Protein AF-A0A2G9U5E2-F1 (afdb_monomer_lite)

Sequence (550 aa):
MLTVRRRSFANSHQHNVNVTHSFAKLATEVKANRNRLQSKQYERKLSQLREEDFDYANEGDDESHSDYGSVKSHLDDDTKENNPPTPKKGSTSPPITRSGSKKRGPEYNGPLPGLLPNHKGSVLLFLDRVYGIDSQDMLFHFLEQSFLPDLRAATMMDSPRALESDTALALNRYLCNAVLPLLTNHSHFFADAEHHAALLDATLHTVYRMNRLKSLTKNQRDAVSDFLVAITRELPPGMMIKLLRKVIVDIQQMSDMNVLVPLRLMTLHYERCNKYYGSGNQYGVATEVEKRLSMLLFYAIFDSLGSRPYDPDLFGKALPCLTAIGSAISPDYTLTSGGDDTTKLKEIVDDSGWVPKTVDVSRVDLPRDLQSMTEAFAEHFHDSWASRKIEKGWVHGDLYSRQNLTHPRLKPYSQLKEFEKSFYKDRCAECLKALLAWNYTFELTDRDAADRAASARTPSGTTIQNFAPKPVDLSSMTLEKDMVSAGEKMAEHSHLIWAKKVWNDLNTKGGFLPTTLVPWDLLTDFERRKDRFRATEILKFVQYHGYHVE

InterPro domains:
  IPR003032 Ryanodine receptor Ryr [PF02026] (354-443)
  IPR003032 Ryanodine receptor Ryr [PF02026] (467-550)
  IPR015925 Ryanodine/Inositol 1,4,5-trisphosphate receptor [PTHR46399] (114-549)

pLDDT: mean 76.16, std 24.48, range [22.52, 97.19]

Foldseek 3Di:
DPVVVVVVVVVVVVQLPPAVCPVVVLVVVLVVVVVDPDPDVVVVVVVVVVVVVVVVVVVVVVVVPDPPPDDDDDDDDDDDDDDDDDDDDDDDDDDDDDDDDPDDDDDPQADDSYDQLVRVLVSLVCCCVPVNDPALVSLLSCLFVPLLLLLLVLLVQQDPVNLPPPSSLSSLCSCQVGVLVSCLVVLLSLAPVVVQLLSLLLNLVSLLSVLPRPSDDPSSNVSSLSSNLSNLLRDQPVSCLVVLLVLLVCLLPDDDPSNQSSLQSLLSNLQSCLCQDDPRDPSGHDDPSRLLSLVSSLVSLVVSVVPDDDDCSSCVRSVSNNVSSCSSHDPPDDPPDDPPVVVVSCVVDPVPPDAQDAQDLVPFDDDPVVLVLLLVLLQLVLLVVLQVLVVVVAADDCDDDPVNNYDPSNWHPVPDDPVSSCVSSVLLVSLVSSLVSVVKDKDQADVVLLVCVVVVDDGCDDTSVSRRRDHDDLPPPDADPVLLVSLLVSLQNVLSVVLNVLVVCCVPPNDHDRSSSDHPSSDTCVRSVVSSVVSVSSSSSSVSNRIDID

Radius of gyration: 29.38 Å; chains: 1; bounding box: 64×102×62 Å

Organism: Teladorsagia circumcincta (NCBI:txid45464)

Structure (mmCIF, N/CA/C/O backbone):
data_AF-A0A2G9U5E2-F1
#
_entry.id   AF-A0A2G9U5E2-F1
#
loop_
_atom_site.group_PDB
_atom_site.id
_atom_site.type_symbol
_atom_site.label_atom_id
_atom_site.label_alt_id
_atom_site.label_comp_id
_atom_site.label_asym_id
_atom_site.label_entity_id
_atom_site.label_seq_id
_atom_site.pdbx_PDB_ins_code
_atom_site.Cartn_x
_atom_site.Cartn_y
_atom_site.Cartn_z
_atom_site.occupancy
_atom_site.B_iso_or_equiv
_atom_site.auth_seq_id
_atom_site.auth_comp_id
_atom_site.auth_asym_id
_atom_site.auth_atom_id
_atom_site.pdbx_PDB_model_num
ATOM 1 N N . MET A 1 1 ? -3.074 -53.081 6.571 1.00 41.22 1 MET A N 1
ATOM 2 C CA . MET A 1 1 ? -2.277 -52.136 5.747 1.00 41.22 1 MET A CA 1
ATOM 3 C C . MET A 1 1 ? -3.078 -51.389 4.661 1.00 41.22 1 MET A C 1
ATOM 5 O O . MET A 1 1 ? -2.468 -50.737 3.827 1.00 41.22 1 MET A O 1
ATOM 9 N N . LEU A 1 2 ? -4.421 -51.368 4.700 1.00 28.89 2 LEU A N 1
ATOM 10 C CA . LEU A 1 2 ? -5.256 -50.588 3.759 1.00 28.89 2 LEU A CA 1
ATOM 11 C C . LEU A 1 2 ? -6.044 -49.436 4.418 1.00 28.89 2 LEU A C 1
ATOM 13 O O . LEU A 1 2 ? -6.599 -48.591 3.726 1.00 28.89 2 LEU A O 1
ATOM 17 N N . THR A 1 3 ? -6.013 -49.319 5.747 1.00 30.00 3 THR A N 1
ATOM 18 C CA . THR A 1 3 ? -6.765 -48.293 6.501 1.00 30.00 3 THR A CA 1
ATOM 19 C C . THR A 1 3 ? -5.923 -47.071 6.896 1.00 30.00 3 THR A C 1
ATOM 21 O O . THR A 1 3 ? -6.468 -46.022 7.223 1.00 30.00 3 THR A O 1
ATOM 24 N N . VAL A 1 4 ? -4.591 -47.160 6.797 1.00 30.62 4 VAL A N 1
ATOM 25 C CA . VAL A 1 4 ? -3.657 -46.057 7.121 1.00 30.62 4 VAL A CA 1
ATOM 26 C C . VAL A 1 4 ? -3.478 -45.089 5.937 1.00 30.62 4 VAL A C 1
ATOM 28 O O . VAL A 1 4 ? -3.192 -43.913 6.135 1.00 30.62 4 VAL A O 1
ATOM 31 N N . ARG A 1 5 ? -3.760 -45.527 4.700 1.00 28.50 5 ARG A N 1
ATOM 32 C CA . ARG A 1 5 ? -3.669 -44.684 3.491 1.00 28.50 5 ARG A CA 1
ATOM 33 C C . ARG A 1 5 ? -4.882 -43.772 3.256 1.00 28.50 5 ARG A C 1
ATOM 35 O O . ARG A 1 5 ? -4.734 -42.763 2.580 1.00 28.50 5 ARG A O 1
ATOM 42 N N . ARG A 1 6 ? -6.052 -44.063 3.843 1.00 27.56 6 ARG A N 1
ATOM 43 C CA . ARG A 1 6 ? -7.251 -43.203 3.718 1.00 27.56 6 ARG A CA 1
ATOM 44 C C . ARG A 1 6 ? -7.266 -42.009 4.680 1.00 27.56 6 ARG A C 1
ATOM 46 O O . ARG A 1 6 ? -7.821 -40.977 4.328 1.00 27.56 6 ARG A O 1
ATOM 53 N N . ARG A 1 7 ? -6.603 -42.091 5.841 1.00 29.00 7 ARG A N 1
ATOM 54 C CA . ARG A 1 7 ? -6.486 -40.946 6.771 1.00 29.00 7 ARG A CA 1
ATOM 55 C C . ARG A 1 7 ? -5.448 -39.905 6.327 1.00 29.00 7 ARG A C 1
ATOM 57 O O . ARG A 1 7 ? -5.631 -38.726 6.593 1.00 29.00 7 ARG A O 1
ATOM 64 N N . SER A 1 8 ? -4.425 -40.313 5.570 1.00 30.38 8 SER A N 1
ATOM 65 C CA . SER A 1 8 ? -3.417 -39.391 5.018 1.00 30.38 8 SER A CA 1
ATOM 66 C C . SER A 1 8 ? -3.918 -38.554 3.831 1.00 30.38 8 SER A C 1
ATOM 68 O O . SER A 1 8 ? -3.328 -37.519 3.545 1.00 30.38 8 SER A O 1
ATOM 70 N N . PHE A 1 9 ? -4.986 -38.977 3.145 1.00 27.78 9 PHE A N 1
ATOM 71 C CA . PHE A 1 9 ? -5.581 -38.219 2.035 1.00 27.78 9 PHE A CA 1
ATOM 72 C C . PHE A 1 9 ? -6.642 -37.206 2.498 1.00 27.78 9 PHE A C 1
ATOM 74 O O . PHE A 1 9 ? -6.812 -36.176 1.854 1.00 27.78 9 PHE A O 1
ATOM 81 N N . ALA A 1 10 ? -7.301 -37.447 3.638 1.00 27.09 10 ALA A N 1
ATOM 82 C CA . ALA A 1 10 ? -8.325 -36.546 4.172 1.00 27.09 10 ALA A CA 1
ATOM 83 C C . ALA A 1 10 ? -7.734 -35.274 4.818 1.00 27.09 10 ALA A C 1
ATOM 85 O O . ALA A 1 10 ? -8.252 -34.186 4.590 1.00 27.09 10 ALA A O 1
ATOM 86 N N . ASN A 1 11 ? -6.593 -35.370 5.516 1.00 28.58 11 ASN A N 1
ATOM 87 C CA . ASN A 1 11 ? -5.944 -34.196 6.128 1.00 28.58 11 ASN A CA 1
ATOM 88 C C . ASN A 1 11 ? -5.216 -33.286 5.119 1.00 28.58 11 ASN A C 1
ATOM 90 O O . ASN A 1 11 ? -4.915 -32.142 5.436 1.00 28.58 11 ASN A O 1
ATOM 94 N N . SER A 1 12 ? -4.956 -33.755 3.893 1.00 29.58 12 SER A N 1
ATOM 95 C CA . SER A 1 12 ? -4.392 -32.924 2.816 1.00 29.58 12 SER A CA 1
ATOM 96 C C . SER A 1 12 ? -5.461 -32.102 2.082 1.00 29.58 12 SER A C 1
ATOM 98 O O . SER A 1 12 ? -5.129 -31.114 1.429 1.00 29.58 12 SER A O 1
ATOM 100 N N . HIS A 1 13 ? -6.740 -32.473 2.199 1.00 27.53 13 HIS A N 1
ATOM 101 C CA . HIS A 1 13 ? -7.839 -31.786 1.517 1.00 2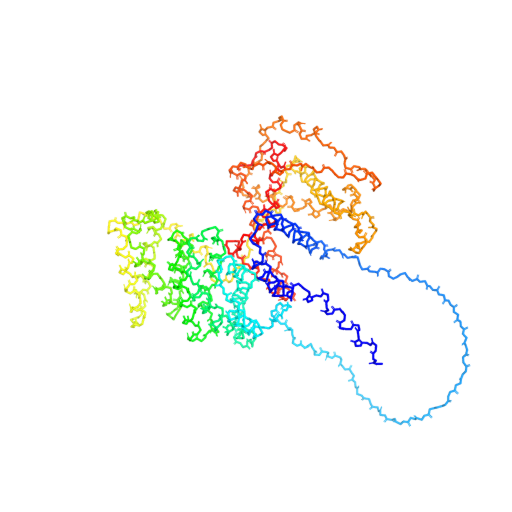7.53 13 HIS A CA 1
ATOM 102 C C . HIS A 1 13 ? -8.389 -30.575 2.273 1.00 27.53 13 HIS A C 1
ATOM 104 O O . HIS A 1 13 ? -9.068 -29.777 1.648 1.00 27.53 13 HIS A O 1
ATOM 110 N N . GLN A 1 14 ? -8.080 -30.385 3.560 1.00 29.06 14 GLN A N 1
ATOM 111 C CA . GLN A 1 14 ? -8.536 -29.204 4.312 1.00 29.06 14 GLN A CA 1
ATOM 112 C C . GLN A 1 14 ? -7.589 -27.997 4.214 1.00 29.06 14 GLN A C 1
ATOM 114 O O . GLN A 1 14 ? -8.017 -26.877 4.460 1.00 29.06 14 GLN A O 1
ATOM 119 N N . HIS A 1 15 ? -6.337 -28.188 3.786 1.00 30.34 15 HIS A N 1
ATOM 120 C CA . HIS A 1 15 ? -5.369 -27.094 3.590 1.00 30.34 15 HIS A CA 1
ATOM 121 C C . HIS A 1 15 ? -5.162 -26.684 2.124 1.00 30.34 15 HIS A C 1
ATOM 123 O O . HIS A 1 15 ? -4.565 -25.648 1.856 1.00 30.34 15 HIS A O 1
ATOM 129 N N . ASN A 1 16 ? -5.691 -27.456 1.170 1.00 31.22 16 ASN A N 1
ATOM 130 C CA . ASN A 1 16 ? -5.635 -27.132 -0.261 1.00 31.22 16 ASN A CA 1
ATOM 131 C C . ASN A 1 16 ? -6.843 -26.320 -0.760 1.00 31.22 16 ASN A C 1
ATOM 133 O O . ASN A 1 16 ? -6.859 -25.908 -1.915 1.00 31.22 16 ASN A O 1
ATOM 137 N N . VAL A 1 17 ? -7.851 -26.079 0.087 1.00 30.42 17 VAL A N 1
ATOM 138 C CA . VAL A 1 17 ? -9.135 -25.493 -0.337 1.00 30.42 17 VAL A CA 1
ATOM 139 C C . VAL A 1 17 ? -8.997 -24.027 -0.751 1.00 30.42 17 VAL A C 1
ATOM 141 O O . VAL A 1 17 ? -9.691 -23.603 -1.668 1.00 30.42 17 VAL A O 1
ATOM 144 N N . ASN A 1 18 ? -8.067 -23.264 -0.172 1.00 32.75 18 ASN A N 1
ATOM 145 C CA . ASN A 1 18 ? -8.055 -21.807 -0.352 1.00 32.75 18 ASN A CA 1
ATOM 146 C C . ASN A 1 18 ? -7.524 -21.334 -1.720 1.00 32.75 18 ASN A C 1
ATOM 148 O O . ASN A 1 18 ? -7.943 -20.282 -2.190 1.00 32.75 18 ASN A O 1
ATOM 152 N N . VAL A 1 19 ? -6.671 -22.105 -2.411 1.00 36.59 19 VAL A N 1
ATOM 153 C CA . VAL A 1 19 ? -6.037 -21.653 -3.673 1.00 36.59 19 VAL A CA 1
ATOM 154 C C . VAL A 1 19 ? -6.631 -22.326 -4.912 1.00 36.59 19 VAL A C 1
ATOM 156 O O . VAL A 1 19 ? -6.803 -21.671 -5.940 1.00 36.59 19 VAL A O 1
ATOM 159 N N . THR A 1 20 ? -7.071 -23.590 -4.823 1.00 33.91 20 THR A N 1
ATOM 160 C CA . THR A 1 20 ? -7.906 -24.193 -5.883 1.00 33.91 20 THR A CA 1
ATOM 161 C C . THR A 1 20 ? -9.261 -23.498 -6.011 1.00 33.91 20 THR A C 1
ATOM 163 O O . THR A 1 20 ? -9.867 -23.539 -7.081 1.00 33.91 20 THR A O 1
ATOM 166 N N . HIS A 1 21 ? -9.712 -22.806 -4.957 1.00 39.38 21 HIS A N 1
ATOM 167 C CA . HIS A 1 21 ? -10.886 -21.946 -5.019 1.00 39.38 21 HIS A CA 1
ATOM 168 C C . HIS A 1 21 ? -10.691 -20.722 -5.920 1.00 39.38 21 HIS A C 1
ATOM 170 O O . HIS A 1 21 ? -11.670 -20.326 -6.526 1.00 39.38 21 HIS A O 1
ATOM 176 N N . SER A 1 22 ? -9.493 -20.146 -6.086 1.00 45.28 22 SER A N 1
ATOM 177 C CA . SER A 1 22 ? -9.330 -18.900 -6.860 1.00 45.28 22 SER A CA 1
ATOM 178 C C . SER A 1 22 ? -9.670 -19.097 -8.343 1.00 45.28 22 SER A C 1
ATOM 180 O O . SER A 1 22 ? -10.636 -18.513 -8.819 1.00 45.28 22 SER A O 1
ATOM 182 N N . PHE A 1 23 ? -8.997 -20.012 -9.054 1.00 41.34 23 PHE A N 1
ATOM 183 C CA . PHE A 1 23 ? -9.248 -20.243 -10.488 1.00 41.34 23 PHE A CA 1
ATOM 184 C C . PHE A 1 23 ? -10.607 -20.900 -10.788 1.00 41.34 23 PHE A C 1
ATOM 186 O O . PHE A 1 23 ? -11.216 -20.616 -11.820 1.00 41.34 23 PHE A O 1
ATOM 193 N N . ALA A 1 24 ? -11.113 -21.760 -9.896 1.00 39.62 24 ALA A N 1
ATOM 194 C CA . ALA A 1 24 ? -12.435 -22.366 -10.056 1.00 39.62 24 ALA A CA 1
ATOM 195 C C . ALA A 1 24 ? -13.565 -21.357 -9.782 1.00 39.62 24 ALA A C 1
ATOM 197 O O . ALA A 1 24 ? -14.531 -21.306 -10.542 1.00 39.62 24 ALA A O 1
ATOM 198 N N . LYS A 1 25 ? -13.438 -20.508 -8.751 1.00 42.75 25 LYS A N 1
ATOM 199 C CA . LYS A 1 25 ? -14.377 -19.410 -8.458 1.00 42.75 25 LYS A CA 1
ATOM 200 C C . LYS A 1 25 ? -14.314 -18.351 -9.566 1.00 42.75 25 LYS A C 1
ATOM 202 O O . LYS A 1 25 ? -15.374 -17.971 -10.038 1.00 42.75 25 LYS A O 1
ATOM 207 N N . LEU A 1 26 ? -13.128 -18.051 -10.108 1.00 47.34 26 LEU A N 1
ATOM 208 C CA . LEU A 1 26 ? -12.900 -17.225 -11.307 1.00 47.34 26 LEU A CA 1
ATOM 209 C C . LEU A 1 26 ? -13.615 -17.756 -12.554 1.00 47.34 26 LEU A C 1
ATOM 211 O O . LEU A 1 26 ? -14.364 -17.023 -13.187 1.00 47.34 26 LEU A O 1
ATOM 215 N N . ALA A 1 27 ? -13.462 -19.039 -12.894 1.00 42.94 27 ALA A N 1
ATOM 216 C CA . ALA A 1 27 ? -14.181 -19.630 -14.028 1.00 42.94 27 ALA A CA 1
ATOM 217 C C . ALA A 1 27 ? -15.711 -19.587 -13.828 1.00 42.94 27 ALA A C 1
ATOM 219 O O . ALA A 1 27 ? -16.479 -19.469 -14.787 1.00 42.94 27 ALA A O 1
ATOM 220 N N . THR A 1 28 ? -16.162 -19.648 -12.572 1.00 44.56 28 THR A N 1
ATOM 221 C CA . THR A 1 28 ? -17.581 -19.550 -12.207 1.00 44.56 28 THR A CA 1
ATOM 222 C C . THR A 1 28 ? -18.083 -18.097 -12.218 1.00 44.56 28 THR A C 1
ATOM 224 O O . THR A 1 28 ? -19.218 -17.855 -12.622 1.00 44.56 28 THR A O 1
ATOM 227 N N . GLU A 1 29 ? -17.248 -17.126 -11.842 1.00 45.25 29 GLU A N 1
ATOM 228 C CA . GLU A 1 29 ? -17.532 -15.685 -11.839 1.00 45.25 29 GLU A CA 1
ATOM 229 C C . GLU A 1 29 ? -17.499 -15.083 -13.244 1.00 45.25 29 GLU A C 1
ATOM 231 O O . GLU A 1 29 ? -18.421 -14.354 -13.597 1.00 45.25 29 GLU A O 1
ATOM 236 N N . VAL A 1 30 ? -16.553 -15.479 -14.100 1.00 48.06 30 VAL A N 1
ATOM 237 C CA . VAL A 1 30 ? -16.530 -15.130 -15.534 1.00 48.06 30 VAL A CA 1
ATOM 238 C C . VAL A 1 30 ? -17.802 -15.638 -16.228 1.00 48.06 30 VAL A C 1
ATOM 240 O O . VAL A 1 30 ? -18.444 -14.919 -16.997 1.00 48.06 30 VAL A O 1
ATOM 243 N N . LYS A 1 31 ? -18.259 -16.851 -15.880 1.00 41.69 31 LYS A N 1
ATOM 244 C CA . LYS A 1 31 ? -19.542 -17.400 -16.349 1.00 41.69 31 LYS A CA 1
ATOM 245 C C . LYS A 1 31 ? -20.761 -16.669 -15.763 1.00 41.69 31 LYS A C 1
ATOM 247 O O . LYS A 1 31 ? -21.806 -16.612 -16.411 1.00 41.69 31 LYS A O 1
ATOM 252 N N . ALA A 1 32 ? -20.652 -16.114 -14.555 1.00 43.31 32 ALA A N 1
ATOM 253 C CA . ALA A 1 32 ? -21.719 -15.359 -13.900 1.00 43.31 32 ALA A CA 1
ATOM 254 C C . ALA A 1 32 ? -21.832 -13.909 -14.410 1.00 43.31 32 ALA A C 1
ATOM 256 O O . ALA A 1 32 ? -22.954 -13.416 -14.540 1.00 43.31 32 ALA A O 1
ATOM 257 N N . ASN A 1 33 ? -20.712 -13.257 -14.748 1.00 40.19 33 ASN A N 1
ATOM 258 C CA . ASN A 1 33 ? -20.667 -11.894 -15.290 1.00 40.19 33 ASN A CA 1
ATOM 259 C C . ASN A 1 33 ? -21.320 -11.802 -16.671 1.00 40.19 33 ASN A C 1
ATOM 261 O O . ASN A 1 33 ? -22.065 -10.863 -16.940 1.00 40.19 33 ASN A O 1
ATOM 265 N N . ARG A 1 34 ? -21.176 -12.840 -17.505 1.00 43.81 34 ARG A N 1
ATOM 266 C CA . ARG A 1 34 ? -21.853 -12.912 -18.810 1.00 43.81 34 ARG A CA 1
ATOM 267 C C . ARG A 1 34 ? -23.388 -12.972 -18.713 1.00 43.81 34 ARG A C 1
ATOM 269 O O . ARG A 1 34 ? -24.070 -12.676 -19.687 1.00 43.81 34 ARG A O 1
ATOM 276 N N . ASN A 1 35 ? -23.939 -13.322 -17.547 1.00 45.59 35 ASN A N 1
ATOM 277 C CA . ASN A 1 35 ? -25.382 -13.472 -17.323 1.00 45.59 35 ASN A CA 1
ATOM 278 C C . ASN A 1 35 ? -26.015 -12.340 -16.488 1.00 45.59 35 ASN A C 1
ATOM 280 O O . ASN A 1 35 ? -27.180 -12.459 -16.107 1.00 45.59 35 ASN A O 1
ATOM 284 N N . ARG A 1 36 ? -25.292 -11.259 -16.151 1.00 39.88 36 ARG A N 1
ATOM 285 C CA . ARG A 1 36 ? -25.773 -10.251 -15.184 1.00 39.88 36 ARG A CA 1
ATOM 286 C C . ARG A 1 36 ? -25.628 -8.808 -15.659 1.00 39.88 36 ARG A C 1
ATOM 288 O O . ARG A 1 36 ? -24.905 -8.008 -15.082 1.00 39.88 36 ARG A O 1
ATOM 295 N N . LEU A 1 37 ?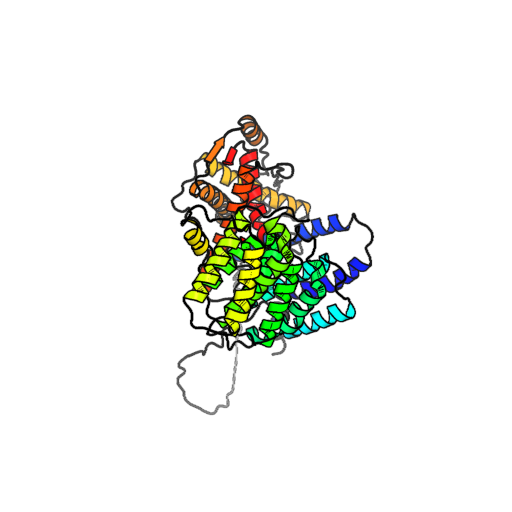 -26.464 -8.439 -16.621 1.00 40.09 37 LEU A N 1
ATOM 296 C CA . LEU A 1 37 ? -26.941 -7.063 -16.753 1.00 40.09 37 LEU A CA 1
ATOM 297 C C . LEU A 1 37 ? -28.080 -6.838 -15.741 1.00 40.09 37 LEU A C 1
ATOM 299 O O . LEU A 1 37 ? -29.238 -7.022 -16.096 1.00 40.09 37 LEU A O 1
ATOM 303 N N . GLN A 1 38 ? -27.767 -6.507 -14.476 1.00 40.75 38 GLN A N 1
ATOM 304 C CA . GLN A 1 38 ? -28.670 -5.781 -13.551 1.00 40.75 38 GLN A CA 1
ATOM 305 C C . GLN A 1 38 ? -27.938 -5.321 -12.263 1.00 40.75 38 GLN A C 1
ATOM 307 O O . GLN A 1 38 ? -27.622 -6.098 -11.360 1.00 40.75 38 GLN A O 1
ATOM 312 N N . SER A 1 39 ? -27.685 -4.011 -12.186 1.00 47.38 39 SER A N 1
ATOM 313 C CA . SER A 1 39 ? -26.731 -3.326 -11.292 1.00 47.38 39 SER A CA 1
ATOM 314 C C . SER A 1 39 ? -27.264 -2.933 -9.894 1.00 47.38 39 SER A C 1
ATOM 316 O O . SER A 1 39 ? -27.209 -1.777 -9.503 1.00 47.38 39 SER A O 1
ATOM 318 N N . LYS A 1 40 ? -27.809 -3.861 -9.095 1.00 39.12 40 LYS A N 1
ATOM 319 C CA . LYS A 1 40 ? -28.069 -3.597 -7.645 1.00 39.12 40 LYS A CA 1
ATOM 320 C C . LYS A 1 40 ? -27.807 -4.792 -6.729 1.00 39.12 40 LYS A C 1
ATOM 322 O O . LYS A 1 40 ? -27.532 -4.637 -5.543 1.00 39.12 40 LYS A O 1
ATOM 327 N N . GLN A 1 41 ? -27.852 -6.007 -7.273 1.00 37.44 41 GLN A N 1
ATOM 328 C CA . GLN A 1 41 ? -27.470 -7.218 -6.540 1.00 37.44 41 GLN A CA 1
ATOM 329 C C . GLN A 1 41 ? -25.952 -7.438 -6.500 1.00 37.44 41 GLN A C 1
ATOM 331 O O . GLN A 1 41 ? -25.479 -8.145 -5.616 1.00 37.44 41 GLN A O 1
ATOM 336 N N . TYR A 1 42 ? -25.195 -6.849 -7.432 1.00 38.12 42 TYR A N 1
ATOM 337 C CA . TYR A 1 42 ? -23.736 -6.977 -7.493 1.00 38.12 42 TYR A CA 1
ATOM 338 C C . TYR A 1 42 ? -23.054 -6.236 -6.337 1.00 38.12 42 TYR A C 1
ATOM 340 O O . TYR A 1 42 ? -22.286 -6.852 -5.608 1.00 38.12 42 TYR A O 1
ATOM 348 N N . GLU A 1 43 ? -23.438 -4.986 -6.065 1.00 37.09 43 GLU A N 1
ATOM 349 C CA . GLU A 1 43 ? -22.929 -4.224 -4.913 1.00 37.09 43 GLU A CA 1
ATOM 350 C C . GLU A 1 43 ? -23.258 -4.897 -3.576 1.00 37.09 43 GLU A C 1
ATOM 352 O O . GLU A 1 43 ? -22.387 -4.993 -2.713 1.00 37.09 43 GLU A O 1
ATOM 357 N N . ARG A 1 44 ? -24.476 -5.444 -3.420 1.00 34.69 44 ARG A N 1
ATOM 358 C CA . ARG A 1 44 ? -24.879 -6.226 -2.232 1.00 34.69 44 ARG A CA 1
ATOM 359 C C . ARG A 1 44 ? -24.092 -7.527 -2.070 1.00 34.69 44 ARG A C 1
ATOM 361 O O . ARG A 1 44 ? -23.783 -7.926 -0.954 1.00 34.69 44 ARG A O 1
ATOM 368 N N . LYS A 1 45 ? -23.763 -8.199 -3.174 1.00 34.19 45 LYS A N 1
ATOM 369 C CA . LYS A 1 45 ? -23.003 -9.453 -3.142 1.00 34.19 45 LYS A CA 1
ATOM 370 C C . LYS A 1 45 ? -21.507 -9.208 -2.927 1.00 34.19 45 LYS A C 1
ATOM 372 O O . LYS A 1 45 ? -20.879 -9.990 -2.225 1.00 34.19 45 LYS A O 1
ATOM 377 N N . LEU A 1 46 ? -20.957 -8.108 -3.448 1.00 31.52 46 LEU A N 1
ATOM 378 C CA . LEU A 1 46 ? -19.600 -7.660 -3.123 1.00 31.52 46 LEU A CA 1
ATOM 379 C C . LEU A 1 46 ? -19.476 -7.209 -1.671 1.00 31.52 46 LEU A C 1
ATOM 381 O O . LEU A 1 46 ? -18.455 -7.486 -1.062 1.00 31.52 46 LEU A O 1
ATOM 385 N N . SER A 1 47 ? -20.487 -6.547 -1.103 1.00 34.25 47 SER A N 1
ATOM 386 C CA . SER A 1 47 ? -20.483 -6.194 0.325 1.00 34.25 47 SER A CA 1
ATOM 387 C C . SER A 1 47 ? -20.576 -7.434 1.220 1.00 34.25 47 SER A C 1
ATOM 389 O O . SER A 1 47 ? -19.816 -7.531 2.174 1.00 34.25 47 SER A O 1
ATOM 391 N N . GLN A 1 48 ? -21.379 -8.437 0.852 1.00 32.06 48 GLN A N 1
ATOM 392 C CA . GLN A 1 48 ? -21.409 -9.728 1.557 1.00 32.06 48 GLN A CA 1
ATOM 393 C C . GLN A 1 48 ? -20.088 -10.511 1.440 1.00 32.06 48 GLN A C 1
ATOM 395 O O . GLN A 1 48 ? -19.597 -11.030 2.435 1.00 32.06 48 GLN A O 1
ATOM 400 N N . LEU A 1 49 ? -19.460 -10.550 0.260 1.00 29.42 49 LEU A N 1
ATOM 401 C CA . LEU A 1 49 ? -18.140 -11.177 0.080 1.00 29.42 49 LEU A CA 1
ATOM 402 C C . LEU A 1 49 ? -17.026 -10.402 0.812 1.00 29.42 49 LEU A C 1
ATOM 404 O O . LEU A 1 49 ? -16.127 -11.008 1.389 1.00 29.42 49 LEU A O 1
ATOM 408 N N . ARG A 1 50 ? -17.131 -9.067 0.868 1.00 38.94 50 ARG A N 1
ATOM 409 C CA . ARG A 1 50 ? -16.254 -8.168 1.641 1.00 38.94 50 ARG A CA 1
ATOM 410 C C . ARG A 1 50 ? -16.351 -8.412 3.151 1.00 38.94 50 ARG A C 1
ATOM 412 O O . ARG A 1 50 ? -15.385 -8.142 3.859 1.00 38.94 50 ARG A O 1
ATOM 419 N N . GLU A 1 51 ? -17.481 -8.927 3.631 1.00 36.22 51 GLU A N 1
ATOM 420 C CA . GLU A 1 51 ? -17.702 -9.324 5.027 1.00 36.22 51 GLU A CA 1
ATOM 421 C C . GLU A 1 51 ? -17.284 -10.778 5.320 1.00 36.22 51 GLU A C 1
ATOM 423 O O . GLU A 1 51 ? -16.874 -11.075 6.440 1.00 36.22 51 GLU A O 1
ATOM 428 N N . GLU A 1 52 ? -17.350 -11.686 4.341 1.00 31.38 52 GLU A N 1
ATOM 429 C CA . GLU A 1 52 ? -16.916 -13.088 4.490 1.00 31.38 52 GLU A CA 1
ATOM 430 C C . GLU A 1 52 ? -15.384 -13.238 4.546 1.00 31.38 52 GLU A C 1
ATOM 432 O O . GLU A 1 52 ? -14.877 -13.984 5.387 1.00 31.38 52 GLU A O 1
ATOM 437 N N . ASP A 1 53 ? -14.636 -12.492 3.723 1.00 31.08 53 ASP A N 1
ATOM 438 C CA . ASP A 1 53 ? -13.161 -12.481 3.769 1.00 31.08 53 ASP A CA 1
ATOM 439 C C . ASP A 1 53 ? -12.627 -11.823 5.061 1.00 31.08 53 ASP A C 1
ATOM 441 O O . ASP A 1 53 ? -11.542 -12.155 5.548 1.00 31.08 53 ASP A O 1
ATOM 445 N N . PHE A 1 54 ? -13.413 -10.919 5.658 1.00 41.94 54 PHE A N 1
ATOM 446 C CA . PHE A 1 54 ? -13.102 -10.244 6.922 1.00 41.94 54 PHE A CA 1
ATOM 447 C C . PHE A 1 54 ? -13.174 -11.192 8.131 1.00 41.94 54 PHE A C 1
ATOM 449 O O . PHE A 1 54 ? -12.305 -11.137 9.004 1.00 41.94 54 PHE A O 1
ATOM 456 N N . ASP A 1 55 ? -14.164 -12.092 8.166 1.00 35.78 55 ASP A N 1
ATOM 457 C CA . ASP A 1 55 ? -14.295 -13.098 9.229 1.00 35.78 55 ASP A CA 1
ATOM 458 C C . ASP A 1 55 ? -13.144 -14.121 9.180 1.00 35.78 55 ASP A C 1
ATOM 460 O O . ASP A 1 55 ? -12.563 -14.437 10.218 1.00 35.78 55 ASP A O 1
ATOM 464 N N . TYR A 1 56 ? -12.736 -14.562 7.984 1.00 33.25 56 TYR A N 1
ATOM 465 C CA . TYR A 1 56 ? -11.623 -15.508 7.802 1.00 33.25 56 TYR A CA 1
ATOM 466 C C . TYR A 1 56 ? -10.254 -14.922 8.205 1.00 33.25 56 TYR A C 1
ATOM 468 O O . TYR A 1 56 ? -9.408 -15.625 8.759 1.00 33.25 56 TYR A O 1
ATOM 476 N N . ALA A 1 57 ? -10.017 -13.630 7.948 1.00 34.50 57 ALA A N 1
ATOM 477 C CA . ALA A 1 57 ? -8.740 -12.969 8.239 1.00 34.50 57 ALA A CA 1
ATOM 478 C C . ALA A 1 57 ? -8.547 -12.584 9.720 1.00 34.50 57 ALA A C 1
ATOM 480 O O . ALA A 1 57 ? -7.411 -12.331 10.138 1.00 34.50 57 ALA A O 1
ATOM 481 N N . ASN A 1 58 ? -9.631 -12.507 10.501 1.00 38.81 58 ASN A N 1
ATOM 482 C CA . ASN A 1 58 ? -9.575 -12.425 11.965 1.00 38.81 58 ASN A CA 1
ATOM 483 C C . ASN A 1 58 ? -9.434 -13.827 12.584 1.00 38.81 58 ASN A C 1
ATOM 485 O O . ASN A 1 58 ? -8.643 -13.991 13.509 1.00 38.81 58 ASN A O 1
ATOM 489 N N . GLU A 1 59 ? -10.113 -14.839 12.027 1.00 40.75 59 GLU A N 1
ATOM 490 C CA . GLU A 1 59 ? -10.000 -16.237 12.473 1.00 40.75 59 GLU A CA 1
ATOM 491 C C . GLU A 1 59 ? -8.568 -16.789 12.310 1.00 40.75 59 GLU A C 1
ATOM 493 O O . GLU A 1 59 ? -8.079 -17.462 13.209 1.00 40.75 59 GLU A O 1
ATOM 498 N N . GLY A 1 60 ? -7.840 -16.437 11.241 1.00 34.31 60 GLY A N 1
ATOM 499 C CA . GLY A 1 60 ? -6.458 -16.904 11.027 1.00 34.31 60 GLY A CA 1
ATOM 500 C C . GLY A 1 60 ? -5.407 -16.372 12.020 1.00 34.31 60 GLY A C 1
ATOM 501 O O . GLY A 1 60 ? -4.430 -17.067 12.305 1.00 34.31 60 GLY A O 1
ATOM 502 N N . ASP A 1 61 ? -5.601 -15.170 12.579 1.00 37.03 61 ASP A N 1
ATOM 503 C CA . ASP A 1 61 ? -4.733 -14.640 13.646 1.00 37.03 61 ASP A CA 1
ATOM 504 C C . ASP A 1 61 ? -5.111 -15.251 15.012 1.00 37.03 61 ASP A C 1
ATOM 506 O O . ASP A 1 61 ? -4.218 -15.579 15.800 1.00 37.03 61 ASP A O 1
ATOM 510 N N . ASP A 1 62 ? -6.413 -15.457 15.263 1.00 36.31 62 ASP A N 1
ATOM 511 C CA . ASP A 1 62 ? -6.963 -16.059 16.490 1.00 36.31 62 ASP A CA 1
ATOM 512 C C . ASP A 1 62 ? -6.649 -17.571 16.604 1.00 36.31 62 ASP A C 1
ATOM 514 O O . ASP A 1 62 ? -6.325 -18.056 17.692 1.00 36.31 62 ASP A O 1
ATOM 518 N N . GLU A 1 63 ? -6.667 -18.329 15.498 1.00 32.75 63 GLU A N 1
ATOM 519 C CA . GLU A 1 63 ? -6.347 -19.769 15.480 1.00 32.75 63 GLU A CA 1
ATOM 520 C C . GLU A 1 63 ? -4.868 -20.047 15.792 1.00 32.75 63 GLU A C 1
ATOM 522 O O . GLU A 1 63 ? -4.554 -21.044 16.444 1.00 32.75 63 GLU A O 1
ATOM 527 N N . SER A 1 64 ? -3.956 -19.146 15.400 1.00 33.06 64 SER A N 1
ATOM 528 C CA . SER A 1 64 ? -2.504 -19.309 15.606 1.00 33.06 64 SER A CA 1
ATOM 529 C C . SER A 1 64 ? -2.067 -19.276 17.080 1.00 33.06 64 SER A C 1
ATOM 531 O O . SER A 1 64 ? -0.968 -19.726 17.412 1.00 33.06 64 SER A O 1
ATOM 533 N N . HIS A 1 65 ? -2.931 -18.767 17.964 1.00 33.12 65 HIS A N 1
ATOM 534 C CA . HIS A 1 65 ? -2.684 -18.623 19.399 1.00 33.12 65 HIS A CA 1
ATOM 535 C C . HIS A 1 65 ? -3.617 -19.473 20.278 1.00 33.12 65 HIS A C 1
ATOM 537 O O . HIS A 1 65 ? -3.437 -19.507 21.498 1.00 33.12 65 HIS A O 1
ATOM 543 N N . SER A 1 66 ? -4.584 -20.191 19.694 1.00 30.16 66 SER A N 1
ATOM 544 C CA . SER A 1 66 ? -5.493 -21.054 20.451 1.00 30.16 66 SER A CA 1
ATOM 545 C C . SER A 1 66 ? -4.913 -22.464 20.617 1.00 30.16 66 SER A C 1
ATOM 547 O O . SER A 1 66 ? -5.089 -23.352 19.787 1.00 30.16 66 SER A O 1
ATOM 549 N N . ASP A 1 67 ? -4.217 -22.688 21.729 1.00 26.70 67 ASP A N 1
ATOM 550 C CA . ASP A 1 67 ? -3.773 -24.018 22.158 1.00 26.70 67 ASP A CA 1
ATOM 551 C C . ASP A 1 67 ? -4.966 -24.787 22.767 1.00 26.70 67 ASP A C 1
ATOM 553 O O . ASP A 1 67 ? -5.028 -25.073 23.960 1.00 26.70 67 ASP A O 1
ATOM 557 N N . TYR A 1 68 ? -5.993 -25.065 21.957 1.00 30.58 68 TYR A N 1
ATOM 558 C CA . TYR A 1 68 ? -7.095 -25.961 22.327 1.00 30.58 68 TYR A CA 1
ATOM 559 C C . TYR A 1 68 ? -6.870 -27.340 21.699 1.00 30.58 68 TYR A C 1
ATOM 561 O O . TYR A 1 68 ? -7.634 -27.842 20.876 1.00 30.58 68 TYR A O 1
ATOM 569 N N . GLY A 1 69 ? -5.768 -27.965 22.118 1.00 27.05 69 GLY A N 1
ATOM 570 C CA . GLY A 1 69 ? -5.503 -29.380 21.909 1.00 27.05 69 GLY A CA 1
ATOM 571 C C . GLY A 1 69 ? -6.414 -30.249 22.781 1.00 27.05 69 GLY A C 1
ATOM 572 O O . GLY A 1 69 ? -6.531 -30.056 23.987 1.00 27.05 69 GLY A O 1
ATOM 573 N N . SER A 1 70 ? -7.054 -31.229 22.145 1.00 26.11 70 SER A N 1
ATOM 574 C CA . SER A 1 70 ? -7.879 -32.283 22.742 1.00 26.11 70 SER A CA 1
ATOM 575 C C . SER A 1 70 ? -7.225 -32.923 23.980 1.00 26.11 70 SER A C 1
ATOM 577 O O . SER A 1 70 ? -6.292 -33.719 23.865 1.00 26.11 70 SER A O 1
ATOM 579 N N . VAL A 1 71 ? -7.754 -32.625 25.171 1.00 22.78 71 VAL A N 1
ATOM 580 C CA . VAL A 1 71 ? -7.478 -33.407 26.382 1.00 22.78 71 VAL A CA 1
ATOM 581 C C . VAL A 1 71 ? -8.223 -34.734 26.241 1.00 22.78 71 VAL A C 1
ATOM 583 O O . VAL A 1 71 ? -9.438 -34.804 26.410 1.00 22.78 71 VAL A O 1
ATOM 586 N N . LYS A 1 72 ? -7.497 -35.802 25.897 1.00 25.31 72 LYS A N 1
ATOM 587 C CA . LYS A 1 72 ? -7.993 -37.170 26.071 1.00 25.31 72 LYS A CA 1
ATOM 588 C C . LYS A 1 72 ? -8.054 -37.464 27.566 1.00 25.31 72 LYS A C 1
ATOM 590 O O . LYS A 1 72 ? -7.018 -37.571 28.216 1.00 25.31 72 LYS A O 1
ATOM 595 N N . SER A 1 73 ? -9.265 -37.600 28.089 1.00 25.83 73 SER A N 1
ATOM 596 C CA . SER A 1 73 ? -9.525 -38.120 29.426 1.00 25.83 73 SER A CA 1
ATOM 597 C C . SER A 1 73 ? -9.027 -39.563 29.533 1.00 25.83 73 SER A C 1
ATOM 599 O O . SER A 1 73 ? -9.498 -40.448 28.816 1.00 25.83 73 SER A O 1
ATOM 601 N N . HIS A 1 74 ? -8.068 -39.768 30.431 1.00 23.58 74 HIS A N 1
ATOM 602 C CA . HIS A 1 74 ? -7.688 -41.060 30.986 1.00 23.58 74 HIS A CA 1
ATOM 603 C C . HIS A 1 74 ? -8.874 -41.583 31.808 1.00 23.58 74 HIS A C 1
ATOM 605 O O . HIS A 1 74 ? -9.311 -40.907 32.736 1.00 23.58 74 HIS A O 1
ATOM 611 N N . LEU A 1 75 ? -9.395 -42.754 31.459 1.00 25.33 75 LEU A N 1
ATOM 612 C CA . LEU A 1 75 ? -10.239 -43.561 32.335 1.00 25.33 75 LEU A CA 1
ATOM 613 C C . LEU A 1 75 ? -9.739 -44.996 32.209 1.00 25.33 75 LEU A C 1
ATOM 615 O O . LEU A 1 75 ? -9.775 -45.583 31.126 1.00 25.33 75 LEU A O 1
ATOM 619 N N . ASP A 1 76 ? -9.184 -45.472 33.316 1.00 24.36 76 ASP A N 1
ATOM 620 C CA . ASP A 1 76 ? -8.775 -46.846 33.547 1.00 24.36 76 ASP A CA 1
ATOM 621 C C . ASP A 1 76 ? -10.019 -47.736 33.651 1.00 24.36 76 ASP A C 1
ATOM 623 O O . ASP A 1 76 ? -10.998 -47.350 34.291 1.00 24.36 76 ASP A O 1
ATOM 627 N N . ASP A 1 77 ? -9.965 -48.929 33.062 1.00 25.05 77 ASP A N 1
ATOM 628 C CA . ASP A 1 77 ? -10.708 -50.068 33.594 1.00 25.05 77 ASP A CA 1
ATOM 629 C C . ASP A 1 77 ? -9.920 -51.360 33.350 1.00 25.05 77 ASP A C 1
ATOM 631 O O . ASP A 1 77 ? -9.469 -51.660 32.239 1.00 25.05 77 ASP A O 1
ATOM 635 N N . ASP A 1 78 ? -9.711 -52.073 34.448 1.00 23.67 78 ASP A N 1
ATOM 636 C CA . ASP A 1 78 ? -9.002 -53.334 34.575 1.00 23.67 78 ASP A CA 1
ATOM 637 C C . ASP A 1 78 ? -9.909 -54.485 34.125 1.00 23.67 78 ASP A C 1
ATOM 639 O O . ASP A 1 78 ? -11.043 -54.606 34.575 1.00 23.67 78 ASP A O 1
ATOM 643 N N . THR A 1 79 ? -9.393 -55.431 33.339 1.00 26.56 79 THR A N 1
ATOM 644 C CA . THR A 1 79 ? -9.824 -56.838 33.445 1.00 26.56 79 THR A CA 1
ATOM 645 C C . THR A 1 79 ? -8.778 -57.779 32.847 1.00 26.56 79 THR A C 1
ATOM 647 O O . THR A 1 79 ? -8.370 -57.675 31.692 1.00 26.56 79 THR A O 1
ATOM 650 N N . LYS A 1 80 ? -8.318 -58.705 33.693 1.00 25.48 80 LYS A N 1
ATOM 651 C CA . LYS A 1 80 ? -7.396 -59.812 33.406 1.00 25.48 80 LYS A CA 1
ATOM 652 C C . LYS A 1 80 ? -8.165 -61.016 32.849 1.00 25.48 80 LYS A C 1
ATOM 654 O O . LYS A 1 80 ? -9.204 -61.320 33.414 1.00 25.48 80 LYS A O 1
ATOM 659 N N . GLU A 1 81 ? -7.577 -61.780 31.913 1.00 25.25 81 GLU A N 1
ATOM 660 C CA . GLU A 1 81 ? -7.599 -63.264 31.946 1.00 25.25 81 GLU A CA 1
ATOM 661 C C . GLU A 1 81 ? -6.621 -63.969 30.956 1.00 25.25 81 GLU A C 1
ATOM 663 O O . GLU A 1 81 ? -6.730 -63.870 29.739 1.00 25.25 81 GLU A O 1
ATOM 668 N N . ASN A 1 82 ? -5.620 -64.642 31.547 1.00 23.39 82 ASN A N 1
ATOM 669 C CA . ASN A 1 82 ? -4.982 -65.962 31.312 1.00 23.39 82 ASN A CA 1
ATOM 670 C C . ASN A 1 82 ? -4.948 -66.712 29.932 1.00 23.39 82 ASN A C 1
ATOM 672 O O . ASN A 1 82 ? -5.932 -67.328 29.553 1.00 23.39 82 ASN A O 1
ATOM 676 N N . ASN A 1 83 ? -3.739 -66.790 29.314 1.00 23.25 83 ASN A N 1
ATOM 677 C CA . ASN A 1 83 ? -2.844 -67.955 28.945 1.00 23.25 83 ASN A CA 1
ATOM 678 C C . ASN A 1 83 ? -3.372 -69.307 28.331 1.00 23.25 83 ASN A C 1
ATOM 680 O O . ASN A 1 83 ? -4.519 -69.627 28.611 1.00 23.25 83 ASN A O 1
ATOM 684 N N . PRO A 1 84 ? -2.570 -70.231 27.674 1.00 31.59 84 PRO A N 1
ATOM 685 C CA . PRO A 1 84 ? -1.113 -70.308 27.325 1.00 31.59 84 PRO A CA 1
ATOM 686 C C . PRO A 1 84 ? -0.780 -70.973 25.900 1.00 31.59 84 PRO A C 1
ATOM 688 O O . PRO A 1 84 ? -1.496 -70.650 24.960 1.00 31.59 84 PRO A O 1
ATOM 691 N N . PRO A 1 85 ? 0.288 -71.796 25.609 1.00 31.81 85 PRO A N 1
ATOM 692 C CA . PRO A 1 85 ? 1.478 -71.371 24.821 1.00 31.81 85 PRO A CA 1
ATOM 693 C C . PRO A 1 85 ? 2.010 -72.274 23.637 1.00 31.81 85 PRO A C 1
ATOM 695 O O . PRO A 1 85 ? 1.763 -73.472 23.581 1.00 31.81 85 PRO A O 1
ATOM 698 N N . THR A 1 86 ? 2.942 -71.718 22.818 1.00 26.00 86 THR A N 1
ATOM 699 C CA . THR A 1 86 ? 4.079 -72.345 22.031 1.00 26.00 86 THR A CA 1
ATOM 700 C C . THR A 1 86 ? 3.839 -73.238 20.775 1.00 26.00 86 THR A C 1
ATOM 702 O O . THR A 1 86 ? 2.736 -73.747 20.636 1.00 26.00 86 THR A O 1
ATOM 705 N N . PRO A 1 87 ? 4.838 -73.491 19.859 1.00 29.11 87 PRO A N 1
ATOM 706 C CA . PRO A 1 87 ? 6.295 -73.226 19.917 1.00 29.11 87 PRO A CA 1
ATOM 707 C C . PRO A 1 87 ? 6.979 -72.572 18.680 1.00 29.11 87 PRO A C 1
ATOM 709 O O . PRO A 1 87 ? 6.418 -72.369 17.608 1.00 29.11 87 PRO A O 1
ATOM 712 N N . LYS A 1 88 ? 8.266 -72.265 18.894 1.00 25.88 88 LYS A N 1
ATOM 713 C CA . LYS A 1 88 ? 9.264 -71.616 18.026 1.00 25.88 88 LYS A CA 1
ATOM 714 C C . LYS A 1 88 ? 9.833 -72.543 16.933 1.00 25.88 88 LYS A C 1
ATOM 716 O O . LYS A 1 88 ? 10.062 -73.721 17.187 1.00 25.88 88 LYS A O 1
ATOM 721 N N . LYS A 1 89 ? 10.281 -71.955 15.817 1.00 26.33 89 LYS A N 1
ATOM 722 C CA . LYS A 1 89 ? 11.520 -72.342 15.107 1.00 26.33 89 LYS A CA 1
ATOM 723 C C . LYS A 1 89 ? 12.295 -71.071 14.757 1.00 26.33 89 LYS A C 1
ATOM 725 O O . LYS A 1 89 ? 11.709 -70.115 14.260 1.00 26.33 89 LYS A O 1
ATOM 730 N N . GLY A 1 90 ? 13.585 -71.050 15.081 1.00 22.78 90 GLY A N 1
ATOM 731 C CA . GLY A 1 90 ? 14.493 -69.936 14.813 1.00 22.78 90 GLY A CA 1
ATOM 732 C C . GLY A 1 90 ? 15.669 -70.350 13.937 1.00 22.78 90 GLY A C 1
ATOM 733 O O . GLY A 1 90 ? 15.914 -71.540 13.776 1.00 22.78 90 GLY A O 1
ATOM 734 N N . SER A 1 91 ? 16.396 -69.352 13.432 1.00 23.20 91 SER A N 1
ATOM 735 C CA . SER A 1 91 ? 17.833 -69.393 13.106 1.00 23.20 91 SER A CA 1
ATOM 736 C C . SER A 1 91 ? 18.268 -67.974 12.681 1.00 23.20 91 SER A C 1
ATOM 738 O O . SER A 1 91 ? 17.773 -67.455 11.687 1.00 23.20 91 SER A O 1
ATOM 740 N N . THR A 1 92 ? 18.920 -67.213 13.569 1.00 22.75 92 THR A N 1
ATOM 741 C CA . THR A 1 92 ? 20.376 -66.904 13.616 1.00 22.75 92 THR A CA 1
ATOM 742 C C . THR A 1 92 ? 20.837 -65.713 12.762 1.00 22.75 92 THR A C 1
ATOM 744 O O . THR A 1 92 ? 20.963 -65.832 11.549 1.00 22.75 92 THR A O 1
ATOM 747 N N . SER A 1 93 ? 21.192 -64.602 13.427 1.00 22.52 93 SER A N 1
ATOM 748 C CA . SER A 1 93 ? 22.219 -63.608 13.030 1.00 22.52 93 SER A CA 1
ATOM 749 C C . SER A 1 93 ? 22.553 -62.686 14.231 1.00 22.52 93 SER A C 1
ATOM 751 O O . SER A 1 93 ? 21.613 -62.130 14.802 1.00 22.52 93 SER A O 1
ATOM 753 N N . PRO A 1 94 ? 23.829 -62.496 14.637 1.00 24.69 94 PRO A N 1
ATOM 754 C CA . PRO A 1 94 ? 24.260 -61.459 15.590 1.00 24.69 94 PRO A CA 1
ATOM 755 C C . PRO A 1 94 ? 25.056 -60.331 14.857 1.00 24.69 94 PRO A C 1
ATOM 757 O O . PRO A 1 94 ? 25.158 -60.369 13.633 1.00 24.69 94 PRO A O 1
ATOM 760 N N . PRO A 1 95 ? 25.588 -59.289 15.529 1.00 25.66 95 PRO A N 1
ATOM 761 C CA . PRO A 1 95 ? 24.934 -57.998 15.754 1.00 25.66 95 PRO A CA 1
ATOM 762 C C . PRO A 1 95 ? 25.658 -56.818 15.056 1.00 25.66 95 PRO A C 1
ATOM 764 O O . PRO A 1 95 ? 26.883 -56.766 15.030 1.00 25.66 95 PRO A O 1
ATOM 767 N N . ILE A 1 96 ? 24.924 -55.809 14.566 1.00 24.09 96 ILE A N 1
ATOM 768 C CA . ILE A 1 96 ? 25.516 -54.519 14.154 1.00 24.09 96 ILE A CA 1
ATOM 769 C C . ILE A 1 96 ? 24.916 -53.395 14.999 1.00 24.09 96 ILE A C 1
ATOM 771 O O . ILE A 1 96 ? 23.700 -53.214 15.088 1.00 24.09 96 ILE A O 1
ATOM 775 N N . THR A 1 97 ? 25.817 -52.671 15.649 1.00 23.08 97 THR A N 1
ATOM 776 C CA . THR A 1 97 ? 25.602 -51.512 16.509 1.00 23.08 97 THR A CA 1
ATOM 777 C C . THR A 1 97 ? 24.837 -50.407 15.778 1.00 23.08 97 THR A C 1
ATOM 779 O O . THR A 1 97 ? 25.194 -49.970 14.687 1.00 23.08 97 THR A O 1
ATOM 782 N N . ARG A 1 98 ? 23.747 -49.939 16.392 1.00 22.55 98 ARG A N 1
ATOM 783 C CA . ARG A 1 98 ? 22.882 -48.885 15.856 1.00 22.55 98 ARG A CA 1
ATOM 784 C C . ARG A 1 98 ? 23.306 -47.544 16.462 1.00 22.55 98 ARG A C 1
ATOM 786 O O . ARG A 1 98 ? 22.819 -47.178 17.526 1.00 22.55 98 ARG A O 1
ATOM 793 N N . SER A 1 99 ? 24.201 -46.809 15.797 1.00 22.86 99 SER A N 1
ATOM 794 C CA . SER A 1 99 ? 24.330 -45.364 16.025 1.00 22.86 99 SER A CA 1
ATOM 795 C C . SER A 1 99 ? 23.262 -44.655 15.185 1.00 22.86 99 SER A C 1
ATOM 797 O O . SER A 1 99 ? 23.148 -44.835 13.973 1.00 22.86 99 SER A O 1
ATOM 799 N N . GLY A 1 100 ? 22.369 -43.935 15.859 1.00 24.73 100 GLY A N 1
ATOM 800 C CA . GLY A 1 100 ? 21.255 -43.241 15.229 1.00 24.73 100 GLY A CA 1
ATOM 801 C C . GLY A 1 100 ? 21.694 -41.910 14.632 1.00 24.73 100 GLY A C 1
ATOM 802 O O . GLY A 1 100 ? 21.839 -40.933 15.355 1.00 24.73 100 GLY A O 1
ATOM 803 N N . SER A 1 101 ? 21.815 -41.846 13.310 1.00 22.92 101 SER A N 1
ATOM 804 C CA . SER A 1 101 ? 21.861 -40.594 12.552 1.00 22.92 101 SER A CA 1
ATOM 805 C C . SER A 1 101 ? 20.750 -40.607 11.498 1.00 22.92 101 SER A C 1
ATOM 807 O O . SER A 1 101 ? 20.901 -41.088 10.376 1.00 22.92 101 SER A O 1
ATOM 809 N N . LYS A 1 102 ? 19.570 -40.093 11.876 1.00 25.59 102 LYS A N 1
ATOM 810 C CA . LYS A 1 102 ? 18.504 -39.774 10.915 1.00 25.59 102 LYS A CA 1
ATOM 811 C C . LYS A 1 102 ? 18.992 -38.620 10.036 1.00 25.59 102 LYS A C 1
ATOM 813 O O . LYS A 1 102 ? 18.988 -37.470 10.469 1.00 25.59 102 LYS A O 1
ATOM 818 N N . LYS A 1 103 ? 19.391 -38.935 8.801 1.00 23.11 103 LYS A N 1
ATOM 819 C CA . LYS A 1 103 ? 19.513 -37.966 7.705 1.00 23.11 103 LYS A CA 1
ATOM 820 C C . LYS A 1 103 ? 18.174 -37.232 7.558 1.00 23.11 103 LYS A C 1
ATOM 822 O O . LYS A 1 103 ? 17.162 -37.861 7.253 1.00 23.11 103 LYS A O 1
ATOM 827 N N . ARG A 1 104 ? 18.169 -35.923 7.821 1.00 24.23 104 ARG A N 1
ATOM 828 C CA . ARG A 1 104 ? 17.066 -35.022 7.461 1.00 24.23 104 ARG A CA 1
ATOM 829 C C . ARG A 1 104 ? 17.019 -34.933 5.929 1.00 24.23 104 ARG A C 1
ATOM 831 O O . ARG A 1 104 ? 18.062 -34.756 5.304 1.00 24.23 104 ARG A O 1
ATOM 838 N N . GLY A 1 105 ? 15.841 -35.147 5.344 1.00 24.48 105 GLY A N 1
ATOM 839 C CA . GLY A 1 105 ? 15.588 -34.901 3.919 1.00 24.48 105 GLY A CA 1
ATOM 840 C C . GLY A 1 105 ? 15.586 -33.398 3.602 1.00 24.48 105 GLY A C 1
ATOM 841 O O . GLY A 1 105 ? 15.590 -32.598 4.539 1.00 24.48 105 GLY A O 1
ATOM 842 N N . PRO A 1 106 ? 15.601 -33.011 2.314 1.00 26.80 106 PRO A N 1
ATOM 843 C CA . PRO A 1 106 ? 15.729 -31.616 1.911 1.00 26.80 106 PRO A CA 1
ATOM 844 C C . PRO A 1 106 ? 14.499 -30.817 2.353 1.00 26.80 106 PRO A C 1
ATOM 846 O O . PRO A 1 106 ? 13.362 -31.213 2.093 1.00 26.80 106 PRO A O 1
ATOM 849 N N . GLU A 1 107 ? 14.745 -29.705 3.043 1.00 29.52 107 GLU A N 1
ATOM 850 C CA . GLU A 1 107 ? 13.738 -28.707 3.403 1.00 29.52 107 GLU A CA 1
ATOM 851 C C . GLU A 1 107 ? 13.144 -28.110 2.120 1.00 29.52 107 GLU A C 1
ATOM 853 O O . GLU A 1 107 ? 13.848 -27.580 1.258 1.00 29.52 107 GLU A O 1
ATOM 858 N N . TYR A 1 108 ? 11.833 -28.272 1.960 1.00 30.77 108 TYR A N 1
ATOM 859 C CA . TYR A 1 108 ? 11.084 -27.847 0.786 1.00 30.77 108 TYR A CA 1
ATOM 860 C C . TYR A 1 108 ? 10.807 -26.338 0.880 1.00 30.77 108 TYR A C 1
ATOM 862 O O . TYR A 1 108 ? 9.792 -25.925 1.427 1.00 30.77 108 TYR A O 1
ATOM 870 N N . ASN A 1 109 ? 11.710 -25.515 0.343 1.00 33.16 109 ASN A N 1
ATOM 871 C CA . ASN A 1 109 ? 11.569 -24.050 0.267 1.00 33.16 109 ASN A CA 1
ATOM 872 C C . ASN A 1 109 ? 10.868 -23.586 -1.038 1.00 33.16 109 ASN A C 1
ATOM 874 O O . ASN A 1 109 ? 11.284 -22.611 -1.661 1.00 33.16 109 ASN A O 1
ATOM 878 N N . GLY A 1 110 ? 9.841 -24.316 -1.498 1.00 38.72 110 GLY A N 1
ATOM 879 C CA . GLY A 1 110 ? 9.044 -24.007 -2.705 1.00 38.72 110 GLY A CA 1
ATOM 880 C C . GLY A 1 110 ? 7.791 -23.153 -2.426 1.00 38.72 110 GLY A C 1
ATOM 881 O O . GLY A 1 110 ? 7.477 -22.917 -1.260 1.00 38.72 110 GLY A O 1
ATOM 882 N N . PRO A 1 111 ? 7.057 -22.673 -3.457 1.00 42.97 111 PRO A N 1
ATOM 883 C CA . PRO A 1 111 ? 5.985 -21.703 -3.297 1.00 42.97 111 PRO A CA 1
ATOM 884 C C . PRO A 1 111 ? 4.721 -22.357 -2.726 1.00 42.97 111 PRO A C 1
ATOM 886 O O . PRO A 1 111 ? 4.576 -23.578 -2.767 1.00 42.97 111 PRO A O 1
ATOM 889 N N . LEU A 1 112 ? 3.833 -21.495 -2.217 1.00 44.38 112 LEU A N 1
ATOM 890 C CA . LEU A 1 112 ? 2.508 -21.728 -1.620 1.00 44.38 112 LEU A CA 1
ATOM 891 C C . LEU A 1 112 ? 1.764 -23.002 -2.079 1.00 44.38 112 LEU A C 1
ATOM 893 O O . LEU A 1 112 ? 1.834 -23.361 -3.256 1.00 44.38 112 LEU A O 1
ATOM 897 N N . PRO A 1 113 ? 0.935 -23.618 -1.208 1.00 38.25 113 PRO A N 1
ATOM 898 C CA . PRO A 1 113 ? 0.003 -24.673 -1.613 1.00 38.25 113 PRO A CA 1
ATOM 899 C C . PRO A 1 113 ? -0.861 -24.189 -2.791 1.00 38.25 113 PRO A C 1
ATOM 901 O O . PRO A 1 113 ? -1.667 -23.275 -2.639 1.00 38.25 113 PRO A O 1
ATOM 904 N N . GLY A 1 114 ? -0.664 -24.746 -3.988 1.00 57.09 114 GLY A N 1
ATOM 905 C CA . GLY A 1 114 ? -1.309 -24.249 -5.203 1.00 57.09 114 GLY A CA 1
ATOM 906 C C . GLY A 1 114 ? -0.819 -24.921 -6.486 1.00 57.09 114 GLY A C 1
ATOM 907 O O . GLY A 1 114 ? 0.031 -25.813 -6.468 1.00 57.09 114 GLY A O 1
ATOM 908 N N . LEU A 1 115 ? -1.386 -24.509 -7.626 1.00 62.56 115 LEU A N 1
ATOM 909 C CA . LEU A 1 115 ? -0.958 -24.984 -8.944 1.00 62.56 115 LEU A CA 1
ATOM 910 C C . LEU A 1 115 ? 0.507 -24.606 -9.200 1.00 62.56 115 LEU A C 1
ATOM 912 O O . LEU A 1 115 ? 0.891 -23.448 -9.043 1.00 62.56 115 LEU A O 1
ATOM 916 N N . LEU A 1 116 ? 1.300 -25.578 -9.659 1.00 80.00 116 LEU A N 1
ATOM 917 C CA . LEU A 1 116 ? 2.668 -25.342 -10.122 1.00 80.00 116 LEU A CA 1
ATOM 918 C C . LEU A 1 116 ? 2.688 -24.273 -11.234 1.00 80.00 116 LEU A C 1
ATOM 920 O O . LEU A 1 116 ? 1.743 -24.227 -12.030 1.00 80.00 116 LEU A O 1
ATOM 924 N N . PRO A 1 117 ? 3.769 -23.479 -11.373 1.00 83.44 117 PRO A N 1
ATOM 925 C CA . PRO A 1 117 ? 3.863 -22.427 -12.393 1.00 83.44 117 PRO A CA 1
ATOM 926 C C . PRO A 1 117 ? 3.522 -22.900 -13.816 1.00 83.44 117 PRO A C 1
ATOM 928 O O . PRO A 1 117 ? 2.808 -22.222 -14.551 1.00 83.44 117 PRO A O 1
ATOM 931 N N . ASN A 1 118 ? 3.937 -24.116 -14.185 1.00 80.62 118 ASN A N 1
ATOM 932 C CA . ASN A 1 118 ? 3.626 -24.709 -15.492 1.00 80.62 118 ASN A CA 1
ATOM 933 C C . ASN A 1 118 ? 2.118 -24.952 -15.696 1.00 80.62 118 ASN A C 1
ATOM 935 O O . ASN A 1 118 ? 1.589 -24.757 -16.793 1.00 80.62 118 ASN A O 1
ATOM 939 N N . HIS A 1 119 ? 1.412 -25.364 -14.639 1.00 85.69 119 HIS A N 1
ATOM 940 C CA . HIS A 1 119 ? -0.038 -25.542 -14.681 1.00 85.69 119 HIS A CA 1
ATOM 941 C C . HIS A 1 119 ? -0.745 -24.190 -14.769 1.00 85.69 119 HIS A C 1
ATOM 943 O O . HIS A 1 119 ? -1.657 -24.049 -15.580 1.00 85.69 119 HIS A O 1
ATOM 949 N N . LYS A 1 120 ? -0.286 -23.185 -14.007 1.00 87.06 120 LYS A N 1
ATOM 950 C CA . LYS A 1 120 ? -0.806 -21.812 -14.097 1.00 87.06 120 LYS A CA 1
ATOM 951 C C . LYS A 1 120 ? -0.684 -21.261 -15.519 1.00 87.06 120 LYS A C 1
ATOM 953 O O . LYS A 1 120 ? -1.666 -20.763 -16.054 1.00 87.06 120 LYS A O 1
ATOM 958 N N . GLY A 1 121 ? 0.471 -21.436 -16.165 1.00 85.44 121 GLY A N 1
ATOM 959 C CA . GLY A 1 121 ? 0.675 -21.009 -17.553 1.00 85.44 121 GLY A CA 1
ATOM 960 C C . GLY A 1 121 ? -0.280 -21.679 -18.542 1.00 85.44 121 GLY A C 1
ATOM 961 O O . GLY A 1 121 ? -0.853 -21.012 -19.397 1.00 85.44 121 GLY A O 1
ATOM 962 N N . SER A 1 122 ? -0.511 -22.985 -18.390 1.00 85.00 122 SER A N 1
ATOM 963 C CA . SER A 1 122 ? -1.439 -23.730 -19.256 1.00 85.00 122 SER A CA 1
ATOM 964 C C . SER A 1 122 ? -2.892 -23.276 -19.075 1.00 85.00 122 SER A C 1
ATOM 966 O O . SER A 1 122 ? -3.616 -23.106 -20.053 1.00 85.00 122 SER A O 1
ATOM 968 N N . VAL A 1 123 ? -3.309 -23.049 -17.825 1.00 86.69 123 VAL A N 1
ATOM 969 C CA . VAL A 1 123 ? -4.645 -22.534 -17.488 1.00 86.69 123 VAL A CA 1
ATOM 970 C C . VAL A 1 123 ? -4.825 -21.120 -18.031 1.00 86.69 123 VAL A C 1
ATOM 972 O O . VAL A 1 123 ? -5.853 -20.839 -18.634 1.00 86.69 123 VAL A O 1
ATOM 975 N N . LEU A 1 124 ? -3.823 -20.253 -17.874 1.00 87.44 124 LEU A N 1
ATOM 976 C CA . LEU A 1 124 ? -3.874 -18.879 -18.362 1.00 87.44 124 LEU A CA 1
ATOM 977 C C . LEU A 1 124 ? -4.016 -18.823 -19.887 1.00 87.44 124 LEU A C 1
ATOM 979 O O . LEU A 1 124 ? -4.896 -18.133 -20.383 1.00 87.44 124 LEU A O 1
ATOM 983 N N . LEU A 1 125 ? -3.224 -19.612 -20.622 1.00 84.06 125 LEU A N 1
ATOM 984 C CA . LEU A 1 125 ? -3.339 -19.718 -22.082 1.00 84.06 125 LEU A CA 1
ATOM 985 C C . LEU A 1 125 ? -4.720 -20.213 -22.524 1.00 84.06 125 LEU A C 1
ATOM 987 O O . LEU A 1 125 ? -5.243 -19.767 -23.541 1.00 84.06 125 LEU A O 1
ATOM 991 N N . PHE A 1 126 ? -5.306 -21.155 -21.784 1.00 85.56 126 PHE A N 1
ATOM 992 C CA . PHE A 1 126 ? -6.662 -21.620 -22.055 1.00 85.56 126 PHE A CA 1
ATOM 993 C C . PHE A 1 126 ? -7.697 -20.523 -21.787 1.00 85.56 126 PHE A C 1
ATOM 995 O O . PHE A 1 126 ? -8.570 -20.306 -22.623 1.00 85.56 126 PHE A O 1
ATOM 1002 N N . LEU A 1 127 ? -7.597 -19.825 -20.652 1.00 84.75 127 LEU A N 1
ATOM 1003 C CA . LEU A 1 127 ? -8.511 -18.740 -20.299 1.00 84.75 127 LEU A CA 1
ATOM 1004 C C . LEU A 1 127 ? -8.464 -17.616 -21.333 1.00 84.75 127 LEU A C 1
ATOM 1006 O O . LEU A 1 127 ? -9.507 -17.223 -21.846 1.00 84.75 127 LEU A O 1
ATOM 1010 N N . ASP A 1 128 ? -7.261 -17.190 -21.702 1.00 84.56 128 ASP A N 1
ATOM 1011 C CA . ASP A 1 128 ? -7.028 -16.166 -22.716 1.00 84.56 128 ASP A CA 1
ATOM 1012 C C . ASP A 1 128 ? -7.597 -16.575 -24.085 1.00 84.56 128 ASP A C 1
ATOM 1014 O O . ASP A 1 128 ? -8.360 -15.840 -24.702 1.00 84.56 128 ASP A O 1
ATOM 1018 N N . ARG A 1 129 ? -7.334 -17.805 -24.543 1.00 86.62 129 ARG A N 1
ATOM 1019 C CA . ARG A 1 129 ? -7.810 -18.253 -25.864 1.00 86.62 129 ARG A CA 1
ATOM 1020 C C . ARG A 1 129 ? -9.305 -18.550 -25.941 1.00 86.62 129 ARG A C 1
ATOM 1022 O O . ARG A 1 129 ? -9.872 -18.450 -27.025 1.00 86.62 129 ARG A O 1
ATOM 1029 N N . VAL A 1 130 ? -9.920 -19.010 -24.851 1.00 86.19 130 VAL A N 1
ATOM 1030 C CA . VAL A 1 130 ? -11.317 -19.482 -24.858 1.00 86.19 130 VAL A CA 1
ATOM 1031 C C . VAL A 1 130 ? -12.286 -18.414 -24.380 1.00 86.19 130 VAL A C 1
ATOM 1033 O O . VAL A 1 130 ? -13.369 -18.279 -24.948 1.00 86.19 130 VAL A O 1
ATOM 1036 N N . TYR A 1 131 ? -11.919 -17.685 -23.330 1.00 81.38 131 TYR A N 1
ATOM 1037 C CA . TYR A 1 131 ? -12.768 -16.653 -22.742 1.00 81.38 131 TYR A CA 1
ATOM 1038 C C . TYR A 1 131 ? -12.318 -15.253 -23.150 1.00 81.38 131 TYR A C 1
ATOM 1040 O O . TYR A 1 131 ? -13.176 -14.395 -23.339 1.00 81.38 131 TYR A O 1
ATOM 1048 N N . GLY A 1 132 ? -11.013 -15.050 -23.351 1.00 84.88 132 GLY A N 1
ATOM 1049 C CA . GLY A 1 132 ? -10.433 -13.730 -23.566 1.00 84.88 132 GLY A CA 1
ATOM 1050 C C . GLY A 1 132 ? -10.457 -12.881 -22.298 1.00 84.88 132 GLY A C 1
ATOM 1051 O O . GLY A 1 132 ? -11.158 -13.183 -21.331 1.00 84.88 132 GLY A O 1
ATOM 1052 N N . ILE A 1 133 ? -9.676 -11.805 -22.312 1.00 87.00 133 ILE A N 1
ATOM 1053 C CA . ILE A 1 133 ? -9.781 -10.724 -21.332 1.00 87.00 133 ILE A CA 1
ATOM 1054 C C . ILE A 1 133 ? -10.495 -9.573 -22.028 1.00 87.00 133 ILE A C 1
ATOM 1056 O O . ILE A 1 133 ? -9.915 -8.889 -22.872 1.00 87.00 133 ILE A O 1
ATOM 1060 N N . ASP A 1 134 ? -11.774 -9.407 -21.710 1.00 86.00 134 ASP A N 1
ATOM 1061 C CA . ASP A 1 134 ? -12.671 -8.451 -22.362 1.00 86.00 134 ASP A CA 1
ATOM 1062 C C . ASP A 1 134 ? -12.954 -7.200 -21.518 1.00 86.00 134 ASP A C 1
ATOM 1064 O O . ASP A 1 134 ? -13.544 -6.246 -22.026 1.00 86.00 134 ASP A O 1
ATOM 1068 N N . SER A 1 135 ? -12.511 -7.165 -20.257 1.00 89.88 135 SER A N 1
ATOM 1069 C CA . SER A 1 135 ? -12.717 -6.024 -19.366 1.00 89.88 135 SER A CA 1
ATOM 1070 C C . SER A 1 135 ? -11.499 -5.677 -18.512 1.00 89.88 135 SER A C 1
ATOM 1072 O O . SER A 1 135 ? -10.705 -6.534 -18.112 1.00 89.88 135 SER A O 1
ATOM 1074 N N . GLN A 1 136 ? -11.411 -4.386 -18.184 1.00 92.62 136 GLN A N 1
ATOM 1075 C CA . GLN A 1 136 ? -10.420 -3.820 -17.274 1.00 92.62 136 GLN A CA 1
ATOM 1076 C C . GLN A 1 136 ? -10.516 -4.453 -15.871 1.00 92.62 136 GLN A C 1
ATOM 1078 O O . GLN A 1 136 ? -9.500 -4.874 -15.319 1.00 92.62 136 GLN A O 1
ATOM 1083 N N . ASP A 1 137 ? -11.733 -4.634 -15.344 1.00 90.38 137 ASP A N 1
ATOM 1084 C CA . ASP A 1 137 ? -11.980 -5.281 -14.046 1.00 90.38 137 ASP A CA 1
ATOM 1085 C C . ASP A 1 137 ? -11.419 -6.707 -13.983 1.00 90.38 137 ASP A C 1
ATOM 1087 O O . ASP A 1 137 ? -10.829 -7.114 -12.980 1.00 90.38 137 ASP A O 1
ATOM 1091 N N . MET A 1 138 ? -11.588 -7.484 -15.061 1.00 90.62 138 MET A N 1
ATOM 1092 C CA . MET A 1 138 ? -11.087 -8.855 -15.122 1.00 90.62 138 MET A CA 1
ATOM 1093 C C . MET A 1 138 ? -9.556 -8.878 -15.102 1.00 90.62 138 MET A C 1
ATOM 1095 O O . MET A 1 138 ? -8.964 -9.660 -14.354 1.00 90.62 138 MET A O 1
ATOM 1099 N N . LEU A 1 139 ? -8.914 -8.004 -15.888 1.00 93.06 139 LEU A N 1
ATOM 1100 C CA . LEU A 1 139 ? -7.458 -7.877 -15.905 1.00 93.06 139 LEU A CA 1
ATOM 1101 C C . LEU A 1 139 ? -6.922 -7.501 -14.519 1.00 93.06 139 LEU A C 1
ATOM 1103 O O . LEU A 1 139 ? -5.987 -8.143 -14.037 1.00 93.06 139 LEU A O 1
ATOM 1107 N N . PHE A 1 140 ? -7.516 -6.501 -13.862 1.00 94.38 140 PHE A N 1
ATOM 1108 C CA . PHE A 1 140 ? -7.064 -6.050 -12.547 1.00 94.38 140 PHE A CA 1
ATOM 1109 C C . PHE A 1 140 ? -7.305 -7.073 -11.448 1.00 94.38 140 PHE A C 1
ATOM 1111 O O . PHE A 1 140 ? -6.441 -7.248 -10.589 1.00 94.38 140 PHE A O 1
ATOM 1118 N N . HIS A 1 141 ? -8.400 -7.826 -11.516 1.00 90.06 141 HIS A N 1
ATOM 1119 C CA . HIS A 1 141 ? -8.616 -8.940 -10.605 1.00 90.06 141 HIS A CA 1
ATOM 1120 C C . HIS A 1 141 ? -7.533 -10.020 -10.763 1.00 90.06 141 HIS A C 1
ATOM 1122 O O . HIS A 1 141 ? -6.963 -10.470 -9.768 1.00 90.06 141 HIS A O 1
ATOM 1128 N N . PHE A 1 142 ? -7.185 -10.416 -11.995 1.00 90.56 142 PHE A N 1
ATOM 1129 C CA . PHE A 1 142 ? -6.079 -11.357 -12.218 1.00 90.56 142 PHE A CA 1
ATOM 1130 C C . PHE A 1 142 ? -4.730 -10.793 -11.764 1.00 90.56 142 PHE A C 1
ATOM 1132 O O . PHE A 1 142 ? -3.920 -11.522 -11.178 1.00 90.56 142 PHE A O 1
ATOM 1139 N N . LEU A 1 143 ? -4.496 -9.505 -12.021 1.00 94.00 143 LEU A N 1
ATOM 1140 C CA . LEU A 1 143 ? -3.276 -8.818 -11.630 1.00 94.00 143 LEU A CA 1
ATOM 1141 C C . LEU A 1 143 ? -3.099 -8.825 -10.109 1.00 94.00 143 LEU A C 1
ATOM 1143 O O . LEU A 1 143 ? -2.042 -9.230 -9.635 1.00 94.00 143 LEU A O 1
ATOM 1147 N N . GLU A 1 144 ? -4.133 -8.451 -9.357 1.00 90.62 144 GLU A N 1
ATOM 1148 C CA . GLU A 1 144 ? -4.099 -8.378 -7.894 1.00 90.62 144 GLU A CA 1
ATOM 1149 C C . GLU A 1 144 ? -4.051 -9.765 -7.238 1.00 90.62 144 GLU A C 1
ATOM 1151 O O . GLU A 1 144 ? -3.227 -10.003 -6.356 1.00 90.62 144 GLU A O 1
ATOM 1156 N N . GLN A 1 145 ? -4.893 -10.703 -7.685 1.00 85.31 145 GLN A N 1
ATOM 1157 C CA . GLN A 1 145 ? -5.101 -11.980 -6.989 1.00 85.31 145 GLN A CA 1
ATOM 1158 C C . GLN A 1 145 ? -4.136 -13.093 -7.423 1.00 85.31 145 GLN A C 1
ATOM 1160 O O . GLN A 1 145 ? -3.946 -14.061 -6.685 1.00 85.31 145 GLN A O 1
ATOM 1165 N N . SER A 1 146 ? -3.523 -12.993 -8.610 1.00 87.25 146 SER A N 1
ATOM 1166 C CA . SER A 1 146 ? -2.623 -14.034 -9.126 1.00 87.25 146 SER A CA 1
ATOM 1167 C C . SER A 1 146 ? -1.267 -13.500 -9.567 1.00 87.25 146 SER A C 1
ATOM 1169 O O . SER A 1 146 ? -0.244 -14.020 -9.120 1.00 87.25 146 SER A O 1
ATOM 1171 N N . PHE A 1 147 ? -1.221 -12.520 -10.470 1.00 93.38 147 PHE A N 1
ATOM 1172 C CA . PHE A 1 147 ? 0.036 -12.172 -11.138 1.00 93.38 147 PHE A CA 1
ATOM 1173 C C . PHE A 1 147 ? 0.998 -11.416 -10.226 1.00 93.38 147 PHE A C 1
ATOM 1175 O O . PHE A 1 147 ? 2.174 -11.762 -10.185 1.00 93.38 147 PHE A O 1
ATOM 1182 N N . LEU A 1 148 ? 0.526 -10.425 -9.468 1.00 92.81 148 LEU A N 1
ATOM 1183 C CA . LEU A 1 148 ? 1.371 -9.640 -8.570 1.00 92.81 148 LEU A CA 1
ATOM 1184 C C . LEU A 1 148 ? 2.004 -10.490 -7.450 1.00 92.81 148 LEU A C 1
ATOM 1186 O O . LEU A 1 148 ? 3.217 -10.371 -7.254 1.00 92.81 148 LEU A O 1
ATOM 1190 N N . PRO A 1 149 ? 1.277 -11.394 -6.760 1.00 89.31 149 PRO A N 1
ATOM 1191 C CA . PRO A 1 149 ? 1.895 -12.337 -5.827 1.00 89.31 149 PRO A CA 1
ATOM 1192 C C . PRO A 1 149 ? 2.989 -13.200 -6.473 1.00 89.31 149 PRO A C 1
ATOM 1194 O O . PRO A 1 149 ? 4.063 -13.362 -5.891 1.00 89.31 149 PRO A O 1
ATOM 1197 N N . ASP A 1 150 ? 2.751 -13.706 -7.689 1.00 90.25 150 ASP A N 1
ATOM 1198 C CA . ASP A 1 150 ? 3.727 -14.511 -8.435 1.00 90.25 150 ASP A CA 1
ATOM 1199 C C . ASP A 1 150 ? 4.960 -13.673 -8.841 1.00 90.25 150 ASP A C 1
ATOM 1201 O O . ASP A 1 150 ? 6.096 -14.125 -8.692 1.00 90.25 150 ASP A O 1
ATOM 1205 N N . LEU A 1 151 ? 4.764 -12.424 -9.280 1.00 91.56 151 LEU A N 1
ATOM 1206 C CA . LEU A 1 151 ? 5.839 -11.473 -9.586 1.00 91.56 151 LEU A CA 1
ATOM 1207 C C . LEU A 1 151 ? 6.697 -11.177 -8.348 1.00 91.56 151 LEU A C 1
ATOM 1209 O O . LEU A 1 151 ? 7.927 -11.226 -8.416 1.00 91.56 151 LEU A O 1
ATOM 1213 N N . ARG A 1 152 ? 6.072 -10.920 -7.192 1.00 88.69 152 ARG A N 1
ATOM 1214 C CA . ARG A 1 152 ? 6.797 -10.678 -5.935 1.00 88.69 152 ARG A CA 1
ATOM 1215 C C . ARG A 1 152 ? 7.587 -11.911 -5.509 1.00 88.69 152 ARG A C 1
ATOM 1217 O O . ARG A 1 152 ? 8.777 -11.783 -5.215 1.00 88.69 152 ARG A O 1
ATOM 1224 N N . ALA A 1 153 ? 6.979 -13.097 -5.566 1.00 85.25 153 ALA A N 1
ATOM 1225 C CA . ALA A 1 153 ? 7.656 -14.356 -5.262 1.00 85.25 153 ALA A CA 1
ATOM 1226 C C . ALA A 1 153 ? 8.900 -14.570 -6.143 1.00 85.25 153 ALA A C 1
ATOM 1228 O O . ALA A 1 153 ? 9.948 -14.967 -5.631 1.00 85.25 153 ALA A O 1
ATOM 1229 N N . ALA A 1 154 ? 8.830 -14.243 -7.439 1.00 86.56 154 ALA A N 1
ATOM 1230 C CA . ALA A 1 154 ? 9.987 -14.315 -8.332 1.00 86.56 154 ALA A CA 1
ATOM 1231 C C . ALA A 1 154 ? 11.129 -13.397 -7.874 1.00 86.56 154 ALA A C 1
ATOM 1233 O O . ALA A 1 154 ? 12.273 -13.840 -7.782 1.00 86.56 154 ALA A O 1
ATOM 1234 N N . THR A 1 155 ? 10.825 -12.148 -7.504 1.00 84.19 155 THR A N 1
ATOM 1235 C CA . THR A 1 155 ? 11.854 -11.201 -7.031 1.00 84.19 155 THR A CA 1
ATOM 1236 C C . THR A 1 155 ? 12.473 -11.574 -5.686 1.00 84.19 155 THR A C 1
ATOM 1238 O O . THR A 1 155 ? 13.606 -11.195 -5.402 1.00 84.19 155 THR A O 1
ATOM 1241 N N . MET A 1 156 ? 11.744 -12.314 -4.854 1.00 78.31 156 MET A N 1
ATOM 1242 C CA . MET A 1 156 ? 12.218 -12.763 -3.549 1.00 78.31 156 MET A CA 1
ATOM 1243 C C . MET A 1 156 ? 13.122 -13.996 -3.626 1.00 78.31 156 MET A C 1
ATOM 1245 O O . MET A 1 156 ? 13.983 -14.183 -2.769 1.00 78.31 156 MET A O 1
ATOM 1249 N N . MET A 1 157 ? 12.934 -14.840 -4.642 1.00 74.62 157 MET A N 1
ATOM 1250 C CA . MET A 1 157 ? 13.723 -16.057 -4.835 1.00 74.62 157 MET A CA 1
ATOM 1251 C C . MET A 1 157 ? 15.077 -15.810 -5.518 1.00 74.62 157 MET A C 1
ATOM 1253 O O . MET A 1 157 ? 15.851 -16.750 -5.649 1.00 74.62 157 MET A O 1
ATOM 1257 N N . ASP A 1 158 ? 15.410 -14.584 -5.931 1.00 69.19 158 ASP A N 1
ATOM 1258 C CA . ASP A 1 158 ? 16.693 -14.269 -6.581 1.00 69.19 158 ASP A CA 1
ATOM 1259 C C . ASP A 1 158 ? 17.815 -14.104 -5.538 1.00 69.19 158 ASP A C 1
ATOM 1261 O O . ASP A 1 158 ? 18.265 -13.013 -5.199 1.00 69.19 158 ASP A O 1
ATOM 1265 N N . SER A 1 159 ? 18.246 -15.234 -4.979 1.00 64.94 159 SER A N 1
ATOM 1266 C CA . SER A 1 159 ? 19.432 -15.352 -4.125 1.00 64.94 159 SER A CA 1
ATOM 1267 C C . SER A 1 159 ? 20.564 -16.029 -4.907 1.00 64.94 159 SER A C 1
ATOM 1269 O O . SER A 1 159 ? 20.281 -16.915 -5.713 1.00 64.94 159 SER A O 1
ATOM 1271 N N . PRO A 1 160 ? 21.853 -15.721 -4.651 1.00 55.59 160 PRO A N 1
ATOM 1272 C CA . PRO A 1 160 ? 22.985 -16.431 -5.258 1.00 55.59 160 PRO A CA 1
ATOM 1273 C C . PRO A 1 160 ? 22.915 -17.960 -5.114 1.00 55.59 160 PRO A C 1
ATOM 1275 O O . PRO A 1 160 ? 23.393 -18.680 -5.980 1.00 55.59 160 PRO A O 1
ATOM 1278 N N . ARG A 1 161 ? 22.280 -18.457 -4.040 1.00 51.84 161 ARG A N 1
ATOM 1279 C CA . ARG A 1 161 ? 22.034 -19.892 -3.794 1.00 51.84 161 ARG A CA 1
ATOM 1280 C C . ARG A 1 161 ? 20.800 -20.450 -4.509 1.00 51.84 161 ARG A C 1
ATOM 1282 O O . ARG A 1 161 ? 20.612 -21.657 -4.548 1.00 51.84 161 ARG A O 1
ATOM 1289 N N . ALA A 1 162 ? 19.942 -19.579 -5.024 1.00 54.44 162 ALA A N 1
ATOM 1290 C CA . ALA A 1 162 ? 18.660 -19.906 -5.632 1.00 54.44 162 ALA A CA 1
ATOM 1291 C C . ALA A 1 162 ? 18.658 -19.766 -7.164 1.00 54.44 162 ALA A C 1
ATOM 1293 O O . ALA A 1 162 ? 17.668 -20.134 -7.792 1.00 54.44 162 ALA A O 1
ATOM 1294 N N . LEU A 1 163 ? 19.769 -19.335 -7.781 1.00 53.53 163 LEU A N 1
ATOM 1295 C CA . LEU A 1 163 ? 19.962 -19.416 -9.238 1.00 53.53 163 LEU A CA 1
ATOM 1296 C C . LEU A 1 163 ? 19.835 -20.855 -9.780 1.00 53.53 163 LEU A C 1
ATOM 1298 O O . LEU A 1 163 ? 19.545 -21.035 -10.958 1.00 53.53 163 LEU A O 1
ATOM 1302 N N . GLU A 1 164 ? 19.989 -21.863 -8.918 1.00 57.25 164 GLU A N 1
ATOM 1303 C CA . GLU A 1 164 ? 19.810 -23.289 -9.229 1.00 57.25 164 GLU A CA 1
ATOM 1304 C C . GLU A 1 164 ? 18.419 -23.831 -8.835 1.00 57.25 164 GLU A C 1
ATOM 1306 O O . GLU A 1 164 ? 18.159 -25.027 -8.942 1.00 57.25 164 GLU A O 1
ATOM 1311 N N . SER A 1 165 ? 17.502 -22.980 -8.359 1.00 72.50 165 SER A N 1
ATOM 1312 C CA . SER A 1 165 ? 16.160 -23.414 -7.964 1.00 72.50 165 SER A CA 1
ATOM 1313 C C . SER A 1 165 ? 15.283 -23.646 -9.196 1.00 72.50 165 SER A C 1
ATOM 1315 O O . SER A 1 165 ? 14.820 -22.694 -9.832 1.00 72.50 165 SER A O 1
ATOM 1317 N N . ASP A 1 166 ? 14.987 -24.915 -9.497 1.00 78.25 166 ASP A N 1
ATOM 1318 C CA . ASP A 1 166 ? 14.054 -25.326 -10.563 1.00 78.25 166 ASP A CA 1
ATOM 1319 C C . ASP A 1 166 ? 12.713 -24.584 -10.484 1.00 78.25 166 ASP A C 1
ATOM 1321 O O . ASP A 1 166 ? 12.121 -24.207 -11.498 1.00 78.25 166 ASP A O 1
ATOM 1325 N N . THR A 1 167 ? 12.254 -24.321 -9.262 1.00 79.81 167 THR A N 1
ATOM 1326 C CA . THR A 1 167 ? 11.039 -23.559 -8.978 1.00 79.81 167 THR A CA 1
ATOM 1327 C C . THR A 1 167 ? 11.155 -22.105 -9.431 1.00 79.81 167 THR A C 1
ATOM 1329 O O . THR A 1 167 ? 10.239 -21.598 -10.081 1.00 79.81 167 THR A O 1
ATOM 1332 N N . ALA A 1 168 ? 12.259 -21.426 -9.105 1.00 80.81 168 ALA A N 1
ATOM 1333 C CA . ALA A 1 168 ? 12.470 -20.028 -9.480 1.00 80.81 168 ALA A CA 1
ATOM 1334 C C . ALA A 1 168 ? 12.552 -19.883 -11.008 1.00 80.81 168 ALA A C 1
ATOM 1336 O O . ALA A 1 168 ? 11.919 -19.005 -11.593 1.00 80.81 168 ALA A O 1
ATOM 1337 N N . LEU A 1 169 ? 13.241 -20.816 -11.674 1.00 85.62 169 LEU A N 1
ATOM 1338 C CA . LEU A 1 169 ? 13.310 -20.866 -13.135 1.00 85.62 169 LEU A CA 1
ATOM 1339 C C . LEU A 1 169 ? 11.943 -21.150 -13.773 1.00 85.62 169 LEU A C 1
ATOM 1341 O O . LEU A 1 169 ? 11.587 -20.512 -14.766 1.00 85.62 169 LEU A O 1
ATOM 1345 N N . ALA A 1 170 ? 11.157 -22.077 -13.218 1.00 87.38 170 ALA A N 1
ATOM 1346 C CA . ALA A 1 170 ? 9.804 -22.361 -13.694 1.00 87.38 170 ALA A CA 1
ATOM 1347 C C . ALA A 1 170 ? 8.878 -21.143 -13.549 1.00 87.38 170 ALA A C 1
ATOM 1349 O O . ALA A 1 170 ? 8.103 -20.851 -14.462 1.00 87.38 170 ALA A O 1
ATOM 1350 N N . LEU A 1 171 ? 8.994 -20.403 -12.443 1.00 88.62 171 LEU A N 1
ATOM 1351 C CA . LEU A 1 171 ? 8.227 -19.183 -12.217 1.00 88.62 171 LEU A CA 1
ATOM 1352 C C . LEU A 1 171 ? 8.616 -18.079 -13.211 1.00 88.62 171 LEU A C 1
ATOM 1354 O O . LEU A 1 171 ? 7.739 -17.514 -13.857 1.00 88.62 171 LEU A O 1
ATOM 1358 N N . ASN A 1 172 ? 9.915 -17.849 -13.425 1.00 90.69 172 ASN A N 1
ATOM 1359 C CA . ASN A 1 172 ? 10.405 -16.892 -14.421 1.00 90.69 172 ASN A CA 1
ATOM 1360 C C . ASN A 1 172 ? 9.944 -17.246 -15.847 1.00 90.69 172 ASN A C 1
ATOM 1362 O O . ASN A 1 172 ? 9.616 -16.359 -16.632 1.00 90.69 172 ASN A O 1
ATOM 1366 N N . ARG A 1 173 ? 9.885 -18.537 -16.207 1.00 90.56 173 ARG A N 1
ATOM 1367 C CA . ARG A 1 173 ? 9.338 -18.980 -17.505 1.00 90.56 173 ARG A CA 1
ATOM 1368 C C . ARG A 1 173 ? 7.849 -18.677 -17.623 1.00 90.56 173 ARG A C 1
ATOM 1370 O O . ARG A 1 173 ? 7.431 -18.142 -18.642 1.00 90.56 173 ARG A O 1
ATOM 1377 N N . TYR A 1 174 ? 7.060 -18.999 -16.600 1.00 93.00 174 TYR A N 1
ATOM 1378 C CA . TYR A 1 174 ? 5.629 -18.693 -16.572 1.00 93.00 174 TYR A CA 1
ATOM 1379 C C . TYR A 1 174 ? 5.367 -17.185 -16.709 1.00 93.00 174 TYR A C 1
ATOM 1381 O O . TYR A 1 174 ? 4.592 -16.768 -17.570 1.00 93.00 174 TYR A O 1
ATOM 1389 N N . LEU A 1 175 ? 6.059 -16.369 -15.913 1.00 94.19 175 LEU A N 1
ATOM 1390 C CA . LEU A 1 175 ? 5.871 -14.922 -15.900 1.00 94.19 175 LEU A CA 1
ATOM 1391 C C . LEU A 1 175 ? 6.275 -14.282 -17.232 1.00 94.19 175 LEU A C 1
ATOM 1393 O O . LEU A 1 175 ? 5.488 -13.544 -17.815 1.00 94.19 175 LEU A O 1
ATOM 1397 N N . CYS A 1 176 ? 7.462 -14.596 -17.755 1.00 94.38 176 CYS A N 1
ATOM 1398 C CA . CYS A 1 176 ? 7.967 -13.960 -18.974 1.00 94.38 176 CYS A CA 1
ATOM 1399 C C . CYS A 1 176 ? 7.351 -14.497 -20.270 1.00 94.38 176 CYS A C 1
ATOM 1401 O O . CYS A 1 176 ? 7.320 -13.762 -21.250 1.00 94.38 176 CYS A O 1
ATOM 1403 N N . ASN A 1 177 ? 6.873 -15.746 -20.305 1.00 92.31 177 ASN A N 1
ATOM 1404 C CA . ASN A 1 177 ? 6.344 -16.335 -21.541 1.00 92.31 177 ASN A CA 1
ATOM 1405 C C . ASN A 1 177 ? 4.816 -16.265 -21.644 1.00 92.31 177 ASN A C 1
ATOM 1407 O O . ASN A 1 177 ? 4.293 -16.389 -22.747 1.00 92.31 177 ASN A O 1
ATOM 1411 N N . ALA A 1 178 ? 4.102 -16.121 -20.523 1.00 92.06 178 ALA A N 1
ATOM 1412 C CA . ALA A 1 178 ? 2.640 -16.089 -20.513 1.00 92.06 178 ALA A CA 1
ATOM 1413 C C . ALA A 1 178 ? 2.096 -14.790 -19.913 1.00 92.06 178 ALA A C 1
ATOM 1415 O O . ALA A 1 178 ? 1.359 -14.081 -20.588 1.00 92.06 178 ALA A O 1
ATOM 1416 N N . VAL A 1 179 ? 2.483 -14.448 -18.679 1.00 95.19 179 VAL A N 1
ATOM 1417 C CA . VAL A 1 179 ? 1.882 -13.312 -17.956 1.00 95.19 179 VAL A CA 1
ATOM 1418 C C . VAL A 1 179 ? 2.266 -11.968 -18.572 1.00 95.19 179 VAL A C 1
ATOM 1420 O O . VAL A 1 179 ? 1.387 -11.220 -18.980 1.00 95.19 179 VAL A O 1
ATOM 1423 N N . LEU A 1 180 ? 3.560 -11.651 -18.673 1.00 96.31 180 LEU A N 1
ATOM 1424 C CA . LEU A 1 180 ? 4.021 -10.353 -19.179 1.00 96.31 180 LEU A CA 1
ATOM 1425 C C . LEU A 1 180 ? 3.600 -10.096 -20.635 1.00 96.31 180 LEU A C 1
ATOM 1427 O O . LEU A 1 180 ? 3.123 -8.993 -20.902 1.00 96.31 180 LEU A O 1
ATOM 1431 N N . PRO A 1 181 ? 3.677 -11.068 -21.569 1.00 94.88 181 PRO A N 1
ATOM 1432 C CA . PRO A 1 181 ? 3.154 -10.877 -22.920 1.00 94.88 181 PRO A CA 1
ATOM 1433 C C . PRO A 1 181 ? 1.645 -10.618 -22.946 1.00 94.88 181 PRO A C 1
ATOM 1435 O O . PRO A 1 181 ? 1.195 -9.736 -23.670 1.00 94.88 181 PRO A O 1
ATOM 1438 N N . LEU A 1 182 ? 0.864 -11.327 -22.124 1.00 93.94 182 LEU A N 1
ATOM 1439 C CA . LEU A 1 182 ? -0.575 -11.093 -22.001 1.00 93.94 182 LEU A CA 1
ATOM 1440 C C . LEU A 1 182 ? -0.858 -9.680 -21.474 1.00 93.94 182 LEU A C 1
ATOM 1442 O O . LEU A 1 182 ? -1.617 -8.942 -22.093 1.00 93.94 182 LEU A O 1
ATOM 1446 N N . LEU A 1 183 ? -0.192 -9.256 -20.396 1.00 95.81 183 LEU A N 1
ATOM 1447 C CA . LEU A 1 183 ? -0.348 -7.898 -19.865 1.00 95.81 183 LEU A CA 1
ATOM 1448 C C . LEU A 1 183 ? 0.088 -6.823 -20.878 1.00 95.81 183 LEU A C 1
ATOM 1450 O O . LEU A 1 183 ? -0.516 -5.758 -20.942 1.00 95.81 183 LEU A O 1
ATOM 1454 N N . THR A 1 184 ? 1.113 -7.108 -21.686 1.00 96.38 184 THR A N 1
ATOM 1455 C CA . THR A 1 184 ? 1.598 -6.215 -22.752 1.00 96.38 184 THR A CA 1
ATOM 1456 C C . THR A 1 184 ? 0.571 -6.081 -23.874 1.00 96.38 184 THR A C 1
ATOM 1458 O O . THR A 1 184 ? 0.271 -4.971 -24.302 1.00 96.38 184 THR A O 1
ATOM 1461 N N . ASN A 1 185 ? -0.025 -7.189 -24.322 1.00 93.88 185 ASN A N 1
ATOM 1462 C CA . ASN A 1 185 ? -1.063 -7.181 -25.360 1.00 93.88 185 ASN A CA 1
ATOM 1463 C C . ASN A 1 185 ? -2.332 -6.445 -24.906 1.00 93.88 185 ASN A C 1
ATOM 1465 O O . ASN A 1 185 ? -3.025 -5.820 -25.710 1.00 93.88 185 ASN A O 1
ATOM 1469 N N . HIS A 1 186 ? -2.616 -6.495 -23.608 1.00 94.31 186 HIS A N 1
ATOM 1470 C CA . HIS A 1 186 ? -3.759 -5.851 -22.976 1.00 94.31 186 HIS A CA 1
ATOM 1471 C C . HIS A 1 186 ? -3.403 -4.515 -22.304 1.00 94.31 186 HIS A C 1
ATOM 1473 O O . HIS A 1 186 ? -4.142 -4.054 -21.436 1.00 94.31 186 HIS A O 1
ATOM 1479 N N . SER A 1 187 ? -2.303 -3.863 -22.712 1.00 95.31 187 SER A N 1
ATOM 1480 C CA . SER A 1 187 ? -1.811 -2.657 -22.034 1.00 95.31 187 SER A CA 1
ATOM 1481 C C . SER A 1 187 ? -2.819 -1.512 -22.020 1.00 95.31 187 SER A C 1
ATOM 1483 O O . SER A 1 187 ? -2.878 -0.781 -21.043 1.00 95.31 187 SER A O 1
ATOM 1485 N N . HIS A 1 188 ? -3.654 -1.389 -23.053 1.00 94.62 188 HIS A N 1
ATOM 1486 C CA . HIS A 1 188 ? -4.697 -0.363 -23.158 1.00 94.62 188 HIS A CA 1
ATOM 1487 C C . HIS A 1 188 ? -5.668 -0.336 -21.962 1.00 94.62 188 HIS A C 1
ATOM 1489 O O . HIS A 1 188 ? -6.241 0.708 -21.676 1.00 94.62 188 HIS A O 1
ATOM 1495 N N . PHE A 1 189 ? -5.833 -1.443 -21.229 1.00 95.50 189 PHE A N 1
ATOM 1496 C CA . PHE A 1 189 ? -6.625 -1.461 -19.995 1.00 95.50 189 PHE A CA 1
ATOM 1497 C C . PHE A 1 189 ? -5.943 -0.753 -18.814 1.00 95.50 189 PHE A C 1
ATOM 1499 O O . PHE A 1 189 ? -6.575 -0.573 -17.781 1.00 95.50 189 PHE A O 1
ATOM 1506 N N . PHE A 1 190 ? -4.679 -0.341 -18.921 1.00 95.75 190 PHE A N 1
ATOM 1507 C CA . PHE A 1 190 ? -4.014 0.479 -17.904 1.00 95.75 190 PHE A CA 1
ATOM 1508 C C . PHE A 1 190 ? -4.278 1.981 -18.070 1.00 95.75 190 PHE A C 1
ATOM 1510 O O . PHE A 1 190 ? -3.939 2.748 -17.168 1.00 95.75 190 PHE A O 1
ATOM 1517 N N . ALA A 1 191 ? -4.881 2.402 -19.185 1.00 92.88 191 ALA A N 1
ATOM 1518 C CA . ALA A 1 191 ? -5.315 3.781 -19.378 1.00 92.88 191 ALA A CA 1
ATOM 1519 C C . ALA A 1 191 ? -6.496 4.118 -18.449 1.00 92.88 191 ALA A C 1
ATOM 1521 O O . ALA A 1 191 ? -7.324 3.254 -18.150 1.00 92.88 191 ALA A O 1
ATOM 1522 N N . ASP A 1 192 ? -6.557 5.371 -17.986 1.00 90.62 192 ASP A N 1
ATOM 1523 C CA . ASP A 1 192 ? -7.633 5.923 -17.140 1.00 90.62 192 ASP A CA 1
ATOM 1524 C C . ASP A 1 192 ? -7.944 5.085 -15.876 1.00 90.62 192 ASP A C 1
ATOM 1526 O O . ASP A 1 192 ? -9.073 5.010 -15.384 1.00 90.62 192 ASP A O 1
ATOM 1530 N N . ALA A 1 193 ? -6.918 4.412 -15.344 1.00 91.88 193 ALA A N 1
ATOM 1531 C CA . ALA A 1 193 ? -7.022 3.479 -14.227 1.00 91.88 193 ALA A CA 1
ATOM 1532 C C . ALA A 1 193 ? -6.467 4.049 -12.906 1.00 91.88 193 ALA A C 1
ATOM 1534 O O . ALA A 1 193 ? -5.975 3.293 -12.065 1.00 91.88 193 ALA A O 1
ATOM 1535 N N . GLU A 1 194 ? -6.527 5.371 -12.675 1.00 89.81 194 GLU A N 1
ATOM 1536 C CA . GLU A 1 194 ? -5.926 5.977 -11.469 1.00 89.81 194 GLU A CA 1
ATOM 1537 C C . GLU A 1 194 ? -6.572 5.496 -10.162 1.00 89.81 194 GLU A C 1
ATOM 1539 O O . GLU A 1 194 ? -5.932 5.484 -9.112 1.00 89.81 194 GLU A O 1
ATOM 1544 N N . HIS A 1 195 ? -7.818 5.025 -10.217 1.00 89.81 195 HIS A N 1
ATOM 1545 C CA . HIS A 1 195 ? -8.499 4.398 -9.083 1.00 89.81 195 HIS A CA 1
ATOM 1546 C C . HIS A 1 195 ? -7.835 3.081 -8.627 1.00 89.81 195 HIS A C 1
ATOM 1548 O O . HIS A 1 195 ? -8.047 2.656 -7.495 1.00 89.81 195 HIS A O 1
ATOM 1554 N N . HIS A 1 196 ? -6.988 2.471 -9.466 1.00 91.44 196 HIS A N 1
ATOM 1555 C CA . HIS A 1 196 ? -6.139 1.320 -9.142 1.00 91.44 196 HIS A CA 1
ATOM 1556 C C . HIS A 1 196 ? -4.661 1.703 -8.933 1.00 91.44 196 HIS A C 1
ATOM 1558 O O . HIS A 1 196 ? -3.776 0.850 -9.049 1.00 91.44 196 HIS A O 1
ATOM 1564 N N . ALA A 1 197 ? -4.360 2.966 -8.602 1.00 91.25 197 ALA A N 1
ATOM 1565 C CA . ALA A 1 197 ? -2.986 3.464 -8.511 1.00 91.25 197 ALA A CA 1
ATOM 1566 C C . ALA A 1 197 ? -2.063 2.613 -7.623 1.00 91.25 197 ALA A C 1
ATOM 1568 O O . ALA A 1 197 ? -0.936 2.342 -8.027 1.00 91.25 197 ALA A O 1
ATOM 1569 N N . ALA A 1 198 ? -2.527 2.137 -6.460 1.00 90.31 198 ALA A N 1
ATOM 1570 C CA . ALA A 1 198 ? -1.712 1.304 -5.569 1.00 90.31 198 ALA A CA 1
ATOM 1571 C C . ALA A 1 198 ? -1.317 -0.041 -6.210 1.00 90.31 198 ALA A C 1
ATOM 1573 O O . ALA A 1 198 ? -0.179 -0.489 -6.070 1.00 90.31 198 ALA A O 1
ATOM 1574 N N . LEU A 1 199 ? -2.236 -0.674 -6.949 1.00 94.06 199 LEU A N 1
ATOM 1575 C CA . LEU A 1 199 ? -1.982 -1.931 -7.658 1.00 94.06 199 LEU A CA 1
ATOM 1576 C C . LEU A 1 199 ? -1.012 -1.734 -8.829 1.00 94.06 199 LEU A C 1
ATOM 1578 O O . LEU A 1 199 ? -0.100 -2.542 -9.030 1.00 94.06 199 LEU A O 1
ATOM 1582 N N . LEU A 1 200 ? -1.197 -0.654 -9.589 1.00 94.94 200 LEU A N 1
ATOM 1583 C CA . LEU A 1 200 ? -0.340 -0.295 -10.718 1.00 94.94 200 LEU A CA 1
ATOM 1584 C C . LEU A 1 200 ? 1.079 0.043 -10.256 1.00 94.94 200 LEU A C 1
ATOM 1586 O O . LEU A 1 200 ? 2.039 -0.468 -10.827 1.00 94.94 200 LEU A O 1
ATOM 1590 N N . ASP A 1 201 ? 1.212 0.826 -9.186 1.00 91.81 201 ASP A N 1
ATOM 1591 C CA . ASP A 1 201 ? 2.491 1.193 -8.571 1.00 91.81 201 ASP A CA 1
ATOM 1592 C C . ASP A 1 201 ? 3.230 -0.050 -8.049 1.00 91.81 201 ASP A C 1
ATOM 1594 O O . ASP A 1 201 ? 4.388 -0.295 -8.400 1.00 91.81 201 ASP A O 1
ATOM 1598 N N . ALA A 1 202 ? 2.529 -0.917 -7.308 1.00 92.06 202 ALA A N 1
ATOM 1599 C CA . ALA A 1 202 ? 3.069 -2.189 -6.835 1.00 92.06 202 ALA A CA 1
ATOM 1600 C C . ALA A 1 202 ? 3.547 -3.082 -7.992 1.00 92.06 202 ALA A C 1
ATOM 1602 O O . ALA A 1 202 ? 4.638 -3.656 -7.928 1.00 92.06 202 ALA A O 1
ATOM 1603 N N . THR A 1 203 ? 2.760 -3.178 -9.065 1.00 95.25 203 THR A N 1
ATOM 1604 C CA . THR A 1 203 ? 3.100 -3.963 -10.260 1.00 95.25 203 THR A CA 1
ATOM 1605 C C . THR A 1 203 ? 4.318 -3.383 -10.968 1.00 95.25 203 THR A C 1
ATOM 1607 O O . THR A 1 203 ? 5.287 -4.105 -11.208 1.00 95.25 203 THR A O 1
ATOM 1610 N N . LEU A 1 204 ? 4.309 -2.079 -11.243 1.00 94.56 204 LEU A N 1
ATOM 1611 C CA . LEU A 1 204 ? 5.384 -1.368 -11.927 1.00 94.56 204 LEU A CA 1
ATOM 1612 C C . LEU A 1 204 ? 6.712 -1.529 -11.185 1.00 94.56 204 LEU A C 1
ATOM 1614 O O . LEU A 1 204 ? 7.706 -1.950 -11.775 1.00 94.56 204 LEU A O 1
ATOM 1618 N N . HIS A 1 205 ? 6.723 -1.273 -9.876 1.00 91.44 205 HIS A N 1
ATOM 1619 C CA . HIS A 1 205 ? 7.923 -1.398 -9.051 1.00 91.44 205 HIS A CA 1
ATOM 1620 C C . HIS A 1 205 ? 8.407 -2.849 -8.923 1.00 91.44 205 HIS A C 1
ATOM 1622 O O . HIS A 1 205 ? 9.619 -3.089 -8.904 1.00 91.44 205 HIS A O 1
ATOM 1628 N N . THR A 1 206 ? 7.492 -3.822 -8.860 1.00 92.25 206 THR A N 1
ATOM 1629 C CA . THR A 1 206 ? 7.853 -5.245 -8.781 1.00 92.25 206 THR A CA 1
ATOM 1630 C C . THR A 1 206 ? 8.459 -5.735 -10.094 1.00 92.25 206 THR A C 1
ATOM 1632 O O . THR A 1 206 ? 9.511 -6.373 -10.073 1.00 92.25 206 THR A O 1
ATOM 1635 N N . VAL A 1 207 ? 7.867 -5.395 -11.243 1.00 94.12 207 VAL A N 1
ATOM 1636 C CA . VAL A 1 207 ? 8.404 -5.793 -12.554 1.00 94.12 207 VAL A CA 1
ATOM 1637 C C . VAL A 1 207 ? 9.697 -5.043 -12.879 1.00 94.12 207 VAL A C 1
ATOM 1639 O O . VAL A 1 207 ? 10.647 -5.627 -13.399 1.00 94.12 207 VAL A O 1
ATOM 1642 N N . TYR A 1 208 ? 9.805 -3.776 -12.481 1.00 92.00 208 TYR A N 1
ATOM 1643 C CA . TYR A 1 208 ? 11.053 -3.029 -12.595 1.00 92.00 208 TYR A CA 1
ATOM 1644 C C . TYR A 1 208 ? 12.173 -3.659 -11.747 1.00 92.00 208 TYR A C 1
ATOM 1646 O O . TYR A 1 208 ? 13.298 -3.816 -12.218 1.00 92.00 208 TYR A O 1
ATOM 1654 N N . ARG A 1 209 ? 11.870 -4.126 -10.526 1.00 87.88 209 ARG A N 1
ATOM 1655 C CA . ARG A 1 209 ? 12.814 -4.933 -9.733 1.00 87.88 209 ARG A CA 1
ATOM 1656 C C . ARG A 1 209 ? 13.135 -6.263 -10.420 1.00 87.88 209 ARG A C 1
ATOM 1658 O O . ARG A 1 209 ? 14.288 -6.686 -10.396 1.00 87.88 209 ARG A O 1
ATOM 1665 N N . MET A 1 210 ? 12.148 -6.899 -11.052 1.00 88.25 210 MET A N 1
ATOM 1666 C CA . MET A 1 210 ? 12.325 -8.152 -11.788 1.00 88.25 210 MET A CA 1
ATOM 1667 C C . MET A 1 210 ? 13.326 -8.013 -12.951 1.00 88.25 210 MET A C 1
ATOM 1669 O O . MET A 1 210 ? 14.077 -8.941 -13.236 1.00 88.25 210 MET A O 1
ATOM 1673 N N . ASN A 1 211 ? 13.429 -6.841 -13.582 1.00 87.19 211 ASN A N 1
ATOM 1674 C CA . ASN A 1 211 ? 14.438 -6.591 -14.618 1.00 87.19 211 ASN A CA 1
ATOM 1675 C C . ASN A 1 211 ? 15.887 -6.810 -14.125 1.00 87.19 211 ASN A C 1
ATOM 1677 O O . ASN A 1 211 ? 16.775 -7.131 -14.913 1.00 87.19 211 ASN A O 1
ATOM 1681 N N . ARG A 1 212 ? 16.126 -6.670 -12.814 1.00 81.94 212 ARG A N 1
ATOM 1682 C CA . ARG A 1 212 ? 17.448 -6.817 -12.187 1.00 81.94 212 ARG A CA 1
ATOM 1683 C C . ARG A 1 212 ? 17.785 -8.260 -11.792 1.00 81.94 212 ARG A C 1
ATOM 1685 O O . ARG A 1 212 ? 18.888 -8.486 -11.293 1.00 81.94 212 ARG A O 1
ATOM 1692 N N . LEU A 1 213 ? 16.872 -9.223 -11.971 1.00 82.06 213 LEU A N 1
ATOM 1693 C CA . LEU A 1 213 ? 17.119 -10.594 -11.516 1.00 82.06 213 LEU A CA 1
ATOM 1694 C C . LEU A 1 213 ? 18.216 -11.258 -12.352 1.00 82.06 213 LEU A C 1
ATOM 1696 O O . LEU A 1 213 ? 18.159 -11.297 -13.588 1.00 82.06 213 LEU A O 1
ATOM 1700 N N . LYS A 1 214 ? 19.208 -11.832 -11.667 1.00 80.62 214 LYS A N 1
ATOM 1701 C CA . LYS A 1 214 ? 20.363 -12.475 -12.320 1.00 80.62 214 LYS A CA 1
ATOM 1702 C C . LYS A 1 214 ? 19.971 -13.766 -13.035 1.00 80.62 214 LYS A C 1
ATOM 1704 O O . LYS A 1 214 ? 20.605 -14.144 -14.015 1.00 80.62 214 LYS A O 1
ATOM 1709 N N . SER A 1 215 ? 18.912 -14.413 -12.558 1.00 82.12 215 SER A N 1
ATOM 1710 C CA . SER A 1 215 ? 18.365 -15.662 -13.091 1.00 82.12 215 SER A CA 1
ATOM 1711 C C . SER A 1 215 ? 17.641 -15.527 -14.444 1.00 82.12 215 SER A C 1
ATOM 1713 O O . SER A 1 215 ? 17.304 -16.546 -15.049 1.00 82.12 215 SER A O 1
ATOM 1715 N N . LEU A 1 216 ? 17.399 -14.309 -14.948 1.00 86.00 216 LEU A N 1
ATOM 1716 C CA . LEU A 1 216 ? 16.715 -14.109 -16.231 1.00 86.00 216 LEU A CA 1
ATOM 1717 C C . LEU A 1 216 ? 17.651 -14.264 -17.434 1.00 86.00 216 LEU A C 1
ATOM 1719 O O . LEU A 1 216 ? 18.793 -13.797 -17.446 1.00 86.00 216 LEU A O 1
ATOM 1723 N N . THR A 1 217 ? 17.121 -14.872 -18.494 1.00 87.88 217 THR A N 1
ATOM 1724 C CA . THR A 1 217 ? 17.743 -14.891 -19.826 1.00 87.88 217 THR A CA 1
ATOM 1725 C C . THR A 1 217 ? 17.527 -13.562 -20.560 1.00 87.88 217 THR A C 1
ATOM 1727 O O . THR A 1 217 ? 16.687 -12.754 -20.164 1.00 87.88 217 THR A O 1
ATOM 1730 N N . LYS A 1 218 ? 18.258 -13.331 -21.661 1.00 86.19 218 LYS A N 1
ATOM 1731 C CA . LYS A 1 218 ? 18.097 -12.125 -22.495 1.00 86.19 218 LYS A CA 1
ATOM 1732 C C . LYS A 1 218 ? 16.655 -11.961 -23.000 1.00 86.19 218 LYS A C 1
ATOM 1734 O O . LYS A 1 218 ? 16.044 -10.947 -22.707 1.00 86.19 218 LYS A O 1
ATOM 1739 N N . ASN A 1 219 ? 16.082 -12.998 -23.615 1.00 88.50 219 ASN A N 1
ATOM 1740 C CA . ASN A 1 219 ? 14.705 -12.956 -24.129 1.00 88.50 219 ASN A CA 1
ATOM 1741 C C . ASN A 1 219 ? 13.666 -12.677 -23.027 1.00 88.50 219 ASN A C 1
ATOM 1743 O O . ASN A 1 219 ? 12.659 -12.021 -23.266 1.00 88.50 219 ASN A O 1
ATOM 1747 N N . GLN A 1 220 ? 13.897 -13.174 -21.808 1.00 92.19 220 GLN A N 1
ATOM 1748 C CA . GLN A 1 220 ? 13.018 -12.891 -20.671 1.00 92.19 220 GLN A CA 1
ATOM 1749 C C . GLN A 1 220 ? 13.139 -11.439 -20.197 1.00 92.19 220 GLN A C 1
ATOM 1751 O O . GLN A 1 220 ? 12.130 -10.836 -19.842 1.00 92.19 220 GLN A O 1
ATOM 1756 N N . ARG A 1 221 ? 14.353 -10.870 -20.207 1.00 90.31 221 ARG A N 1
ATOM 1757 C CA . ARG A 1 221 ? 14.566 -9.439 -19.948 1.00 90.31 221 ARG A CA 1
ATOM 1758 C C . ARG A 1 221 ? 13.912 -8.566 -21.017 1.00 90.31 221 ARG A C 1
ATOM 1760 O O . ARG A 1 221 ? 13.334 -7.547 -20.662 1.00 90.31 221 ARG A O 1
ATOM 1767 N N . ASP A 1 222 ? 13.932 -8.992 -22.278 1.00 90.56 222 ASP A N 1
ATOM 1768 C CA . ASP A 1 222 ? 13.237 -8.287 -23.360 1.00 90.56 222 ASP A CA 1
ATOM 1769 C C . ASP A 1 222 ? 11.720 -8.253 -23.096 1.00 90.56 222 ASP A C 1
ATOM 1771 O O . ASP A 1 222 ? 11.134 -7.176 -23.091 1.00 90.56 222 ASP A O 1
ATOM 1775 N N . ALA A 1 223 ? 11.102 -9.379 -22.709 1.00 94.25 223 ALA A N 1
ATOM 1776 C CA . ALA A 1 223 ? 9.681 -9.416 -22.330 1.00 94.25 223 ALA A CA 1
ATOM 1777 C C . ALA A 1 223 ? 9.342 -8.522 -21.115 1.00 94.25 223 ALA A C 1
ATOM 1779 O O . ALA A 1 223 ? 8.279 -7.903 -21.068 1.00 94.25 223 ALA A O 1
ATOM 1780 N N . VAL A 1 224 ? 10.242 -8.436 -20.127 1.00 94.56 224 VAL A N 1
ATOM 1781 C CA . VAL A 1 224 ? 10.112 -7.507 -18.988 1.00 94.56 224 VAL A CA 1
ATOM 1782 C C . VAL A 1 224 ? 10.188 -6.054 -19.459 1.00 94.56 224 VAL A C 1
ATOM 1784 O O . VAL A 1 224 ? 9.357 -5.239 -19.063 1.00 94.56 224 VAL A O 1
ATOM 1787 N N . SER A 1 225 ? 11.160 -5.730 -20.312 1.00 93.25 225 SER A N 1
ATOM 1788 C CA . SER A 1 225 ? 11.334 -4.394 -20.883 1.00 93.25 225 SER A CA 1
ATOM 1789 C C . SER A 1 225 ? 10.123 -3.972 -21.718 1.00 93.25 225 SER A C 1
ATOM 1791 O O . SER A 1 225 ? 9.641 -2.853 -21.557 1.00 93.25 225 SER A O 1
ATOM 1793 N N . ASP A 1 226 ? 9.608 -4.858 -22.570 1.00 95.06 226 ASP A N 1
ATOM 1794 C CA . ASP A 1 226 ? 8.448 -4.594 -23.423 1.00 95.06 226 ASP A CA 1
ATOM 1795 C C . ASP A 1 226 ? 7.205 -4.279 -22.589 1.00 95.06 226 ASP A C 1
ATOM 1797 O O . ASP A 1 226 ? 6.528 -3.279 -22.842 1.00 95.06 226 ASP A O 1
ATOM 1801 N N . PHE A 1 227 ? 6.957 -5.057 -21.529 1.00 97.19 227 PHE A N 1
ATOM 1802 C CA . PHE A 1 227 ? 5.868 -4.769 -20.602 1.00 97.19 227 PHE A CA 1
ATOM 1803 C C . PHE A 1 227 ? 6.066 -3.436 -19.871 1.00 97.19 227 PHE A C 1
ATOM 1805 O O . PHE A 1 227 ? 5.126 -2.649 -19.794 1.00 97.19 227 PHE A O 1
ATOM 1812 N N . LEU A 1 228 ? 7.269 -3.151 -19.351 1.00 95.88 228 LEU A N 1
ATOM 1813 C CA . LEU A 1 228 ? 7.551 -1.886 -18.658 1.00 95.88 228 LEU A CA 1
ATOM 1814 C C . LEU A 1 228 ? 7.301 -0.680 -19.569 1.00 95.88 228 LEU A C 1
ATOM 1816 O O . LEU A 1 228 ? 6.706 0.310 -19.145 1.00 95.88 228 LEU A O 1
ATOM 1820 N N . VAL A 1 229 ? 7.709 -0.764 -20.834 1.00 94.69 229 VAL A N 1
ATOM 1821 C CA . VAL A 1 229 ? 7.419 0.276 -21.824 1.00 94.69 229 VAL A CA 1
ATOM 1822 C C . VAL A 1 229 ? 5.914 0.384 -22.080 1.00 94.69 229 VAL A C 1
ATOM 1824 O O . VAL A 1 229 ? 5.385 1.494 -22.106 1.00 94.69 229 VAL A O 1
ATOM 1827 N N . ALA A 1 230 ? 5.216 -0.742 -22.231 1.00 96.25 230 ALA A N 1
ATOM 1828 C CA . ALA A 1 230 ? 3.780 -0.756 -22.485 1.00 96.25 230 ALA A CA 1
ATOM 1829 C C . ALA A 1 230 ? 2.969 -0.162 -21.324 1.00 96.25 230 ALA A C 1
ATOM 1831 O O . ALA A 1 230 ? 2.150 0.716 -21.560 1.00 96.25 230 ALA A O 1
ATOM 1832 N N . ILE A 1 231 ? 3.222 -0.561 -20.073 1.00 95.44 231 ILE A N 1
ATOM 1833 C CA . ILE A 1 231 ? 2.493 -0.017 -18.917 1.00 95.44 231 ILE A CA 1
ATOM 1834 C C . ILE A 1 231 ? 2.808 1.466 -18.715 1.00 95.44 231 ILE A C 1
ATOM 1836 O O . ILE A 1 231 ? 1.898 2.276 -18.574 1.00 95.44 231 ILE A O 1
ATOM 1840 N N . THR A 1 232 ? 4.083 1.864 -18.766 1.00 94.44 232 THR A N 1
ATOM 1841 C CA . THR A 1 232 ? 4.450 3.269 -18.539 1.00 94.44 232 THR A CA 1
ATOM 1842 C C . THR A 1 232 ? 3.928 4.195 -19.621 1.00 94.44 232 THR A C 1
ATOM 1844 O O . THR A 1 232 ? 3.757 5.377 -19.332 1.00 94.44 232 THR A O 1
ATOM 1847 N N . ARG A 1 233 ? 3.664 3.692 -20.838 1.00 93.25 233 ARG A N 1
ATOM 1848 C CA . ARG A 1 233 ? 3.001 4.430 -21.922 1.00 93.25 233 ARG A CA 1
ATOM 1849 C C . ARG A 1 233 ? 1.589 4.876 -21.552 1.00 93.25 233 ARG A C 1
ATOM 1851 O O . ARG A 1 233 ? 1.215 5.986 -21.921 1.00 93.25 233 ARG A O 1
ATOM 1858 N N . GLU A 1 234 ? 0.858 4.032 -20.836 1.00 94.19 234 GLU A N 1
ATOM 1859 C CA . GLU A 1 234 ? -0.551 4.241 -20.490 1.00 94.19 234 GLU A CA 1
ATOM 1860 C C . GLU A 1 234 ? -0.718 5.001 -19.165 1.00 94.19 234 GLU A C 1
ATOM 1862 O O . GLU A 1 234 ? -1.719 5.684 -18.963 1.00 94.19 234 GLU A O 1
ATO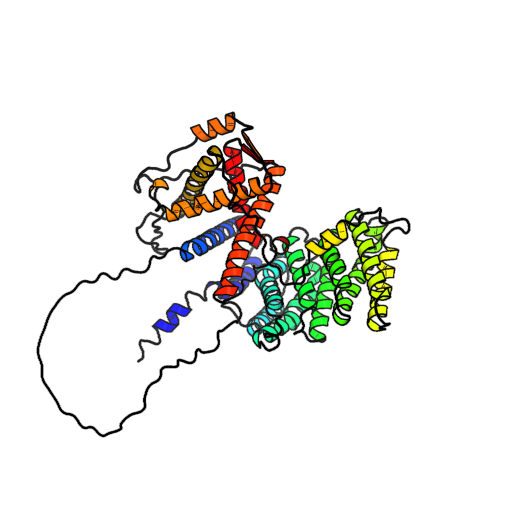M 1867 N N . LEU A 1 235 ? 0.278 4.939 -18.272 1.00 93.25 235 LEU A N 1
ATOM 1868 C CA . LEU A 1 235 ? 0.219 5.623 -16.979 1.00 93.25 235 LEU A CA 1
ATOM 1869 C C . LEU A 1 235 ? 0.333 7.158 -17.107 1.00 93.25 235 LEU A C 1
ATOM 1871 O O . LEU A 1 235 ? 1.204 7.662 -17.831 1.00 93.25 235 LEU A O 1
ATOM 1875 N N . PRO A 1 236 ? -0.462 7.929 -16.340 1.00 92.50 236 PRO A N 1
ATOM 1876 C CA . PRO A 1 236 ? -0.282 9.370 -16.205 1.00 92.50 236 PRO A CA 1
ATOM 1877 C C . PRO A 1 236 ? 1.115 9.741 -15.669 1.00 92.50 236 PRO A C 1
ATOM 1879 O O . PRO A 1 236 ? 1.661 9.022 -14.823 1.00 92.50 236 PRO A O 1
ATOM 1882 N N . PRO A 1 237 ? 1.692 10.890 -16.077 1.00 90.50 237 PRO A N 1
ATOM 1883 C CA . PRO A 1 237 ? 3.035 11.296 -15.652 1.00 90.50 237 PRO A CA 1
ATOM 1884 C C . PRO A 1 237 ? 3.222 11.369 -14.130 1.00 90.50 237 PRO A C 1
ATOM 1886 O O . PRO A 1 237 ? 4.245 10.914 -13.623 1.00 90.50 237 PRO A O 1
ATOM 1889 N N . GLY A 1 238 ? 2.207 11.831 -13.390 1.00 88.88 238 GLY A N 1
ATOM 1890 C CA . GLY A 1 238 ? 2.276 11.949 -11.930 1.00 88.88 238 GLY A CA 1
ATOM 1891 C C . GLY A 1 238 ? 2.464 10.612 -11.199 1.00 88.88 238 GLY A C 1
ATOM 1892 O O . GLY A 1 238 ? 3.055 10.576 -10.120 1.00 88.88 238 GLY A O 1
ATOM 1893 N N . MET A 1 239 ? 2.047 9.488 -11.794 1.00 90.75 239 MET A N 1
ATOM 1894 C CA . MET A 1 239 ? 2.280 8.154 -11.221 1.00 90.75 239 MET A CA 1
ATOM 1895 C C . MET A 1 239 ? 3.737 7.692 -11.375 1.00 90.75 239 MET A C 1
ATOM 1897 O O . MET A 1 239 ? 4.188 6.813 -10.645 1.00 90.75 239 MET A O 1
ATOM 1901 N N . MET A 1 240 ? 4.513 8.314 -12.268 1.00 91.44 240 MET A N 1
ATOM 1902 C CA . MET A 1 240 ? 5.916 7.962 -12.507 1.00 91.44 240 MET A CA 1
ATOM 1903 C C . MET A 1 240 ? 6.871 8.521 -11.448 1.00 91.44 240 MET A C 1
ATOM 1905 O O . MET A 1 240 ? 8.038 8.138 -11.432 1.00 91.44 240 MET A O 1
ATOM 1909 N N . ILE A 1 241 ? 6.412 9.393 -10.541 1.00 89.44 241 ILE A N 1
ATOM 1910 C CA . ILE A 1 241 ? 7.257 10.071 -9.541 1.00 89.44 241 ILE A CA 1
ATOM 1911 C C . ILE A 1 241 ? 8.048 9.073 -8.684 1.00 89.44 241 ILE A C 1
ATOM 1913 O O . ILE A 1 241 ? 9.254 9.243 -8.487 1.00 89.44 241 ILE A O 1
ATOM 1917 N N . LYS A 1 242 ? 7.395 8.025 -8.170 1.00 87.69 242 LYS A N 1
ATOM 1918 C CA . LYS A 1 242 ? 8.050 7.027 -7.308 1.00 87.69 242 LYS A CA 1
ATOM 1919 C C . LYS A 1 242 ? 9.078 6.202 -8.078 1.00 87.69 242 LYS A C 1
ATOM 1921 O O . LYS A 1 242 ? 10.191 5.993 -7.587 1.00 87.69 242 LYS A O 1
ATOM 1926 N N . LEU A 1 243 ? 8.743 5.797 -9.302 1.00 90.56 243 LEU A N 1
ATOM 1927 C CA . LEU A 1 243 ? 9.672 5.077 -10.163 1.00 90.56 243 LEU A CA 1
ATOM 1928 C C . LEU A 1 243 ? 10.858 5.961 -10.567 1.00 90.56 243 LEU A C 1
ATOM 1930 O O . LEU A 1 243 ? 11.988 5.491 -10.517 1.00 90.56 243 LEU A O 1
ATOM 1934 N N . LEU A 1 244 ? 10.636 7.240 -10.890 1.00 90.38 244 LEU A N 1
ATOM 1935 C CA . LEU A 1 244 ? 11.696 8.205 -11.203 1.00 90.38 244 LEU A CA 1
ATOM 1936 C C . LEU A 1 244 ? 12.711 8.307 -10.064 1.00 90.38 244 LEU A C 1
ATOM 1938 O O . LEU A 1 244 ? 13.909 8.180 -10.303 1.00 90.38 244 LEU A O 1
ATOM 1942 N N . ARG A 1 245 ? 12.244 8.455 -8.816 1.00 88.62 245 ARG A N 1
ATOM 1943 C CA . ARG A 1 245 ? 13.123 8.453 -7.632 1.00 88.62 245 ARG A CA 1
ATOM 1944 C C . ARG A 1 245 ? 13.970 7.187 -7.563 1.00 88.62 245 ARG A C 1
ATOM 1946 O O . ARG A 1 245 ? 15.174 7.272 -7.344 1.00 88.62 245 ARG A O 1
ATOM 1953 N N . LYS A 1 246 ? 13.348 6.029 -7.790 1.00 86.06 246 LYS A N 1
ATOM 1954 C CA . LYS A 1 246 ? 14.038 4.738 -7.773 1.00 86.06 246 LYS A CA 1
ATOM 1955 C C . LYS A 1 246 ? 15.082 4.630 -8.889 1.00 86.06 246 LYS A C 1
ATOM 1957 O O . LYS A 1 246 ? 16.213 4.256 -8.608 1.00 86.06 246 LYS A O 1
ATOM 1962 N N . VAL A 1 247 ? 14.729 5.011 -10.118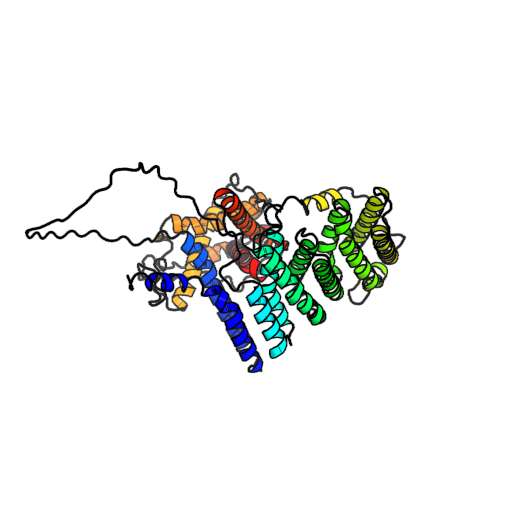 1.00 88.88 247 VAL A N 1
ATOM 1963 C CA . VAL A 1 247 ? 15.620 4.988 -11.291 1.00 88.88 247 VAL A CA 1
ATOM 1964 C C . VAL A 1 247 ? 16.836 5.893 -11.090 1.00 88.88 247 VAL A C 1
ATOM 1966 O O . VAL A 1 247 ? 17.943 5.490 -11.431 1.00 88.88 247 VAL A O 1
ATOM 1969 N N . ILE A 1 248 ? 16.660 7.084 -10.508 1.00 87.81 248 ILE A N 1
ATOM 1970 C CA . ILE A 1 248 ? 17.771 8.003 -10.205 1.00 87.81 248 ILE A CA 1
ATOM 1971 C C . ILE A 1 248 ? 18.802 7.320 -9.303 1.00 87.81 248 ILE A C 1
ATOM 1973 O O . ILE A 1 248 ? 19.991 7.320 -9.616 1.00 87.81 248 ILE A O 1
ATOM 1977 N N . VAL A 1 249 ? 18.344 6.722 -8.200 1.00 83.75 249 VAL A N 1
ATOM 1978 C CA . VAL A 1 249 ? 19.234 6.053 -7.242 1.00 83.75 249 VAL A CA 1
ATOM 1979 C C . VAL A 1 249 ? 19.901 4.836 -7.876 1.00 83.75 249 VAL A C 1
ATOM 1981 O O . VAL A 1 249 ? 21.107 4.642 -7.747 1.00 83.75 249 VAL A O 1
ATOM 1984 N N . ASP A 1 250 ? 19.125 4.049 -8.609 1.00 82.94 250 ASP A N 1
ATOM 1985 C CA . ASP A 1 250 ? 19.602 2.867 -9.307 1.00 82.94 250 ASP A CA 1
ATOM 1986 C C . ASP A 1 250 ? 20.699 3.207 -10.333 1.00 82.94 250 ASP A C 1
ATOM 1988 O O . ASP A 1 250 ? 21.758 2.587 -10.318 1.00 82.94 250 ASP A O 1
ATOM 1992 N N . ILE A 1 251 ? 20.522 4.231 -11.176 1.00 85.25 251 ILE A N 1
ATOM 1993 C CA . ILE A 1 251 ? 21.539 4.650 -12.162 1.00 85.25 251 ILE A CA 1
ATOM 1994 C C . ILE A 1 251 ? 22.859 5.036 -11.480 1.00 85.25 251 ILE A C 1
ATOM 1996 O O . ILE A 1 251 ? 23.931 4.703 -11.987 1.00 85.25 251 ILE A O 1
ATOM 2000 N N . GLN A 1 252 ? 22.794 5.671 -10.306 1.00 82.19 252 GLN A N 1
ATOM 2001 C CA . GLN A 1 252 ? 23.981 6.034 -9.526 1.00 82.19 252 GLN A CA 1
ATOM 2002 C C . GLN A 1 252 ? 24.720 4.820 -8.937 1.00 82.19 252 GLN A C 1
ATOM 2004 O O . GLN A 1 252 ? 25.908 4.924 -8.637 1.00 82.19 252 GLN A O 1
ATOM 2009 N N . GLN A 1 253 ? 24.042 3.684 -8.751 1.00 76.75 253 GLN A N 1
ATOM 2010 C CA . GLN A 1 253 ? 24.581 2.500 -8.066 1.00 76.75 253 GLN A CA 1
ATOM 2011 C C . GLN A 1 253 ? 24.857 1.303 -8.999 1.00 76.75 253 GLN A C 1
ATOM 2013 O O . GLN A 1 253 ? 25.606 0.396 -8.638 1.00 76.75 253 GLN A O 1
ATOM 2018 N N . MET A 1 254 ? 24.244 1.253 -10.185 1.00 67.81 254 MET A N 1
ATOM 2019 C CA . MET A 1 254 ? 24.176 0.047 -11.020 1.00 67.81 254 MET A CA 1
ATOM 2020 C C . MET A 1 254 ? 25.387 -0.200 -11.932 1.00 67.81 254 MET A C 1
ATOM 2022 O O . MET A 1 254 ? 25.989 0.719 -12.478 1.00 67.81 254 MET A O 1
ATOM 2026 N N . SER A 1 255 ? 25.649 -1.480 -12.214 1.00 62.91 255 SER A N 1
ATOM 2027 C CA . SER A 1 255 ? 26.541 -1.971 -13.280 1.00 62.91 255 SER A CA 1
ATOM 2028 C C . SER A 1 255 ? 25.888 -1.959 -14.677 1.00 62.91 255 SER A C 1
ATOM 2030 O O . SER A 1 255 ? 24.663 -1.939 -14.800 1.00 62.91 255 SER A O 1
ATOM 2032 N N . ASP A 1 256 ? 26.709 -1.992 -15.734 1.00 60.72 256 ASP A N 1
ATOM 2033 C CA . ASP A 1 256 ? 26.363 -1.585 -17.113 1.00 60.72 256 ASP A CA 1
ATOM 2034 C C . ASP A 1 256 ? 25.135 -2.280 -17.744 1.00 60.72 256 ASP A C 1
ATOM 2036 O O . ASP A 1 256 ? 24.294 -1.612 -18.344 1.00 60.72 256 ASP A O 1
ATOM 2040 N N . MET A 1 257 ? 24.940 -3.595 -17.560 1.00 61.06 257 MET A N 1
ATOM 2041 C CA . MET A 1 257 ? 23.825 -4.323 -18.204 1.00 61.06 257 MET A CA 1
ATOM 2042 C C . MET A 1 257 ? 22.438 -3.939 -17.650 1.00 61.06 257 MET A C 1
ATOM 2044 O O . MET A 1 257 ? 21.437 -4.012 -18.363 1.00 61.06 257 MET A O 1
ATOM 2048 N N . ASN A 1 258 ? 22.357 -3.527 -16.382 1.00 71.12 258 ASN A N 1
ATOM 2049 C CA . ASN A 1 258 ? 21.080 -3.265 -15.708 1.00 71.12 258 ASN A CA 1
ATOM 2050 C C . ASN A 1 258 ? 20.554 -1.842 -15.945 1.00 71.12 258 ASN A C 1
ATOM 2052 O O . ASN A 1 258 ? 19.392 -1.569 -15.654 1.00 71.12 258 ASN A O 1
ATOM 2056 N N . VAL A 1 259 ? 21.388 -0.956 -16.497 1.00 79.38 259 VAL A N 1
ATOM 2057 C CA . VAL A 1 259 ? 21.076 0.466 -16.711 1.00 79.38 259 VAL A CA 1
ATOM 2058 C C . VAL A 1 259 ? 20.333 0.705 -18.035 1.00 79.38 259 VAL A C 1
ATOM 2060 O O . VAL A 1 259 ? 19.583 1.673 -18.161 1.00 79.38 259 VAL A O 1
ATOM 2063 N N . LEU A 1 260 ? 20.453 -0.202 -19.011 1.00 85.88 260 LEU A N 1
ATOM 2064 C CA . LEU A 1 260 ? 19.905 -0.005 -20.362 1.00 85.88 260 LEU A CA 1
ATOM 2065 C C . LEU A 1 260 ? 18.370 0.087 -20.405 1.00 85.88 260 LEU A C 1
ATOM 2067 O O . LEU A 1 260 ? 17.823 0.948 -21.096 1.00 85.88 260 LEU A O 1
ATOM 2071 N N . VAL A 1 261 ? 17.668 -0.781 -19.669 1.00 87.88 261 VAL A N 1
ATOM 2072 C CA . VAL A 1 261 ? 16.193 -0.783 -19.608 1.00 87.88 261 VAL A CA 1
ATOM 2073 C C . VAL A 1 261 ? 15.656 0.476 -18.910 1.00 87.88 261 VAL A C 1
ATOM 2075 O O . VAL A 1 261 ? 14.805 1.135 -19.508 1.00 87.88 261 VAL A O 1
ATOM 2078 N N . PRO A 1 262 ? 16.165 0.888 -17.725 1.00 89.69 262 PRO A N 1
ATOM 2079 C CA . PRO A 1 262 ? 15.820 2.179 -17.132 1.00 89.69 262 PRO A CA 1
ATOM 2080 C C . PRO A 1 262 ? 16.019 3.361 -18.092 1.00 89.69 262 PRO A C 1
ATOM 2082 O O . PRO A 1 262 ? 15.106 4.164 -18.256 1.00 89.69 262 PRO A O 1
ATOM 2085 N N . LEU A 1 263 ? 17.160 3.444 -18.788 1.00 91.69 263 LEU A N 1
ATOM 2086 C CA . LEU A 1 263 ? 17.419 4.524 -19.752 1.00 91.69 263 LEU A CA 1
ATOM 2087 C C . LEU A 1 263 ? 16.409 4.526 -20.904 1.00 91.69 263 LEU A C 1
ATOM 2089 O O . LEU A 1 263 ? 15.882 5.578 -21.273 1.00 91.69 263 LEU A O 1
ATOM 2093 N N . ARG A 1 264 ? 16.097 3.349 -21.460 1.00 91.94 264 ARG A N 1
ATOM 2094 C CA . ARG A 1 264 ? 15.091 3.217 -22.522 1.00 91.94 264 ARG A CA 1
ATOM 2095 C C . ARG A 1 264 ? 13.709 3.657 -22.041 1.00 91.94 264 ARG A C 1
ATOM 2097 O O . ARG A 1 264 ? 13.027 4.380 -22.764 1.00 91.94 264 ARG A O 1
ATOM 2104 N N . LEU A 1 265 ? 13.325 3.242 -20.838 1.00 92.75 265 LEU A N 1
ATOM 2105 C CA . LEU A 1 265 ? 12.053 3.586 -20.214 1.00 92.75 265 LEU A CA 1
ATOM 2106 C C . LEU A 1 265 ? 11.913 5.098 -20.023 1.00 92.75 265 LEU A C 1
ATOM 2108 O O . LEU A 1 265 ? 10.909 5.686 -20.418 1.00 92.75 265 LEU A O 1
ATOM 2112 N N . MET A 1 266 ? 12.950 5.732 -19.469 1.00 94.38 266 MET A N 1
ATOM 2113 C CA . MET A 1 266 ? 12.971 7.175 -19.238 1.00 94.38 266 MET A CA 1
ATOM 2114 C C . MET A 1 266 ? 12.946 7.957 -20.549 1.00 94.38 266 MET A C 1
ATOM 2116 O O . MET A 1 266 ? 12.168 8.898 -20.669 1.00 94.38 266 MET A O 1
ATOM 2120 N N . THR A 1 267 ? 13.710 7.530 -21.559 1.00 94.94 267 THR A N 1
ATOM 2121 C CA . THR A 1 267 ? 13.695 8.162 -22.890 1.00 94.94 267 THR A CA 1
ATOM 2122 C C . THR A 1 267 ? 12.272 8.223 -23.449 1.00 94.94 267 THR A C 1
ATOM 2124 O O . THR A 1 267 ? 11.777 9.301 -23.766 1.00 94.94 267 THR A O 1
ATOM 2127 N N . LEU A 1 268 ? 11.580 7.078 -23.496 1.00 94.50 268 LEU A N 1
ATOM 2128 C CA . LEU A 1 268 ? 10.224 6.996 -24.047 1.00 94.50 268 LEU A CA 1
ATOM 2129 C C . LEU A 1 268 ? 9.198 7.784 -23.222 1.00 94.50 268 LEU A C 1
ATOM 2131 O O . LEU A 1 268 ? 8.264 8.358 -23.783 1.00 94.50 268 LEU A O 1
ATOM 2135 N N . HIS A 1 269 ? 9.367 7.833 -21.898 1.00 94.00 269 HIS A N 1
ATOM 2136 C CA . HIS A 1 269 ? 8.522 8.639 -21.018 1.00 94.00 269 HIS A CA 1
ATOM 2137 C C . HIS A 1 269 ? 8.636 10.134 -21.329 1.00 94.00 269 HIS A C 1
ATOM 2139 O O . HIS A 1 269 ? 7.615 10.780 -21.563 1.00 94.00 269 HIS A O 1
ATOM 2145 N N . TYR A 1 270 ? 9.853 10.686 -21.384 1.00 94.69 270 TYR A N 1
ATOM 2146 C CA . TYR A 1 270 ? 10.049 12.114 -21.665 1.00 94.69 270 TYR A CA 1
ATOM 2147 C C . TYR A 1 270 ? 9.715 12.482 -23.114 1.00 94.69 270 TYR A C 1
ATOM 2149 O O . TYR A 1 270 ? 9.183 13.563 -23.342 1.00 94.69 270 TYR A O 1
ATOM 2157 N N . GLU A 1 271 ? 9.933 11.590 -24.085 1.00 93.69 271 GLU A N 1
ATOM 2158 C CA . GLU A 1 271 ? 9.481 11.801 -25.469 1.00 93.69 271 GLU A CA 1
ATOM 2159 C C . GLU A 1 271 ? 7.950 11.905 -25.554 1.00 93.69 271 GLU A C 1
ATOM 2161 O O . GLU A 1 271 ? 7.423 12.830 -26.175 1.00 93.69 271 GLU A O 1
ATOM 2166 N N . ARG A 1 272 ? 7.220 11.005 -24.878 1.00 92.62 272 ARG A N 1
ATOM 2167 C CA . ARG A 1 272 ? 5.749 11.044 -24.811 1.00 92.62 272 ARG A CA 1
ATOM 2168 C C . ARG A 1 272 ? 5.248 12.285 -24.073 1.00 92.62 272 ARG A C 1
ATOM 2170 O O . ARG A 1 272 ? 4.302 12.940 -24.510 1.00 92.62 272 ARG A O 1
ATOM 2177 N N . CYS A 1 273 ? 5.871 12.591 -22.940 1.00 92.19 273 CYS A N 1
ATOM 2178 C CA . CYS A 1 273 ? 5.421 13.608 -21.997 1.00 92.19 273 CYS A CA 1
ATOM 2179 C C . CYS A 1 273 ? 6.111 14.964 -22.193 1.00 92.19 273 CYS A C 1
ATOM 2181 O O . CYS A 1 273 ? 5.981 15.824 -21.331 1.00 92.19 273 CYS A O 1
ATOM 2183 N N . ASN A 1 274 ? 6.801 15.202 -23.311 1.00 90.44 274 ASN A N 1
ATOM 2184 C CA . ASN A 1 274 ? 7.598 16.415 -23.525 1.00 90.44 274 ASN A CA 1
ATOM 2185 C C . ASN A 1 274 ? 6.795 17.699 -23.223 1.00 90.44 274 ASN A C 1
ATOM 2187 O O . ASN A 1 274 ? 7.170 18.504 -22.371 1.00 90.44 274 ASN A O 1
ATOM 2191 N N . LYS A 1 275 ? 5.598 17.820 -23.816 1.00 89.38 275 LYS A N 1
ATOM 2192 C CA . LYS A 1 275 ? 4.712 18.972 -23.585 1.00 89.38 275 LYS A CA 1
ATOM 2193 C C . LYS A 1 275 ? 4.313 19.138 -22.118 1.00 89.38 275 LYS A C 1
ATOM 2195 O O . LYS A 1 275 ? 4.212 20.268 -21.670 1.00 89.38 275 LYS A O 1
ATOM 2200 N N . TYR A 1 276 ? 4.109 18.050 -21.374 1.00 92.38 276 TYR A N 1
ATOM 2201 C CA . TYR A 1 276 ? 3.717 18.091 -19.960 1.00 92.38 276 TYR A CA 1
ATOM 2202 C C . TYR A 1 276 ? 4.781 18.758 -19.075 1.00 92.38 276 TYR A C 1
ATOM 2204 O O . TYR A 1 276 ? 4.448 19.587 -18.228 1.00 92.38 276 TYR A O 1
ATOM 2212 N N . TYR A 1 277 ? 6.055 18.430 -19.302 1.00 90.00 277 TYR A N 1
ATOM 2213 C CA . TYR A 1 277 ? 7.178 18.971 -18.530 1.00 90.00 277 TYR A CA 1
ATOM 2214 C C . TYR A 1 277 ? 7.539 20.415 -18.907 1.00 90.00 277 TYR A C 1
ATOM 2216 O O . TYR A 1 277 ? 8.000 21.167 -18.043 1.00 90.00 277 TYR A O 1
ATOM 2224 N N . GLY A 1 278 ? 7.271 20.816 -20.153 1.00 84.94 278 GLY A N 1
ATOM 2225 C CA . GLY A 1 278 ? 7.543 22.162 -20.656 1.00 84.94 278 GLY A CA 1
ATOM 2226 C C . GLY A 1 278 ? 6.363 23.124 -20.502 1.00 84.94 278 GLY A C 1
ATOM 2227 O O . GLY A 1 278 ? 6.354 23.987 -19.626 1.00 84.94 278 GLY A O 1
ATOM 2228 N N . SER A 1 279 ? 5.373 22.996 -21.390 1.00 81.88 279 SER A N 1
ATOM 2229 C CA . SER A 1 279 ? 4.294 23.978 -21.603 1.00 81.88 279 SER A CA 1
ATOM 2230 C C . SER A 1 279 ? 2.912 23.552 -21.086 1.00 81.88 279 SER A C 1
ATOM 2232 O O . SER A 1 279 ? 1.967 24.332 -21.156 1.00 81.88 279 SER A O 1
ATOM 2234 N N . GLY A 1 280 ? 2.778 22.314 -20.615 1.00 82.19 280 GLY A N 1
ATOM 2235 C CA . GLY A 1 280 ? 1.519 21.655 -20.271 1.00 82.19 280 GLY A CA 1
ATOM 2236 C C . GLY A 1 280 ? 0.885 20.841 -21.408 1.00 82.19 280 GLY A C 1
ATOM 2237 O O . GLY A 1 280 ? 1.128 21.077 -22.595 1.00 82.19 280 GLY A O 1
ATOM 2238 N N . ASN A 1 281 ? 0.063 19.856 -21.036 1.00 85.75 281 ASN A N 1
ATOM 2239 C CA . ASN A 1 281 ? -0.782 19.051 -21.926 1.00 85.75 281 ASN A CA 1
ATOM 2240 C C . ASN A 1 281 ? -2.100 18.623 -21.230 1.00 85.75 281 ASN A C 1
ATOM 2242 O O . ASN A 1 281 ? -2.505 19.227 -20.242 1.00 85.75 281 ASN A O 1
ATOM 2246 N N . GLN A 1 282 ? -2.773 17.582 -21.740 1.00 82.06 282 GLN A N 1
ATOM 2247 C CA . GLN A 1 282 ? -4.024 17.039 -21.180 1.00 82.06 282 GLN A CA 1
ATOM 2248 C C . GLN A 1 282 ? -3.921 16.547 -19.723 1.00 82.06 282 GLN A C 1
ATOM 2250 O O . GLN A 1 282 ? -4.929 16.504 -19.031 1.00 82.06 282 GLN A O 1
ATOM 2255 N N . TYR A 1 283 ? -2.715 16.220 -19.247 1.00 82.62 283 TYR A N 1
ATOM 2256 C CA . TYR A 1 283 ? -2.448 15.841 -17.855 1.00 82.62 283 TYR A CA 1
ATOM 2257 C C . TYR A 1 283 ? -2.139 17.054 -16.960 1.00 82.62 283 TYR A C 1
ATOM 2259 O O . TYR A 1 283 ? -1.775 16.892 -15.797 1.00 82.62 283 TYR A O 1
ATOM 2267 N N . GLY A 1 284 ? -2.246 18.274 -17.492 1.00 88.44 284 GLY A N 1
ATOM 2268 C CA . GLY A 1 284 ? -1.854 19.507 -16.818 1.00 88.44 284 GLY A CA 1
ATOM 2269 C C . GLY A 1 284 ? -0.398 19.875 -17.090 1.00 88.44 284 GLY A C 1
ATOM 2270 O O . GLY A 1 284 ? 0.105 19.695 -18.199 1.00 88.44 284 GLY A O 1
ATOM 2271 N N . VAL A 1 285 ? 0.274 20.430 -16.084 1.00 89.25 285 VAL A N 1
ATOM 2272 C CA . VAL A 1 285 ? 1.677 20.868 -16.145 1.00 89.25 285 VAL A CA 1
ATOM 2273 C C . VAL A 1 285 ? 2.462 20.121 -15.073 1.00 89.25 285 VAL A C 1
ATOM 2275 O O . VAL A 1 285 ? 1.946 19.919 -13.974 1.00 89.25 285 VAL A O 1
ATOM 2278 N N . ALA A 1 286 ? 3.707 19.747 -15.375 1.00 90.50 286 ALA A N 1
ATOM 2279 C CA . ALA A 1 286 ? 4.592 19.115 -14.403 1.00 90.50 286 ALA A CA 1
ATOM 2280 C C . ALA A 1 286 ? 4.778 19.972 -13.148 1.00 90.50 286 ALA A C 1
ATOM 2282 O O . ALA A 1 286 ? 5.070 21.174 -13.218 1.00 90.50 286 ALA A O 1
ATOM 2283 N N . THR A 1 287 ? 4.654 19.317 -11.999 1.00 90.69 287 THR A N 1
ATOM 2284 C CA . THR A 1 287 ? 4.901 19.911 -10.687 1.00 90.69 287 THR A CA 1
ATOM 2285 C C . THR A 1 287 ? 6.380 20.253 -10.501 1.00 90.69 287 THR A C 1
ATOM 2287 O O . THR A 1 287 ? 7.262 19.722 -11.180 1.00 90.69 287 THR A O 1
ATOM 2290 N N . GLU A 1 288 ? 6.681 21.117 -9.530 1.00 87.25 288 GLU A N 1
ATOM 2291 C CA . GLU A 1 288 ? 8.071 21.456 -9.193 1.00 87.25 288 GLU A CA 1
ATOM 2292 C C . GLU A 1 288 ? 8.877 20.222 -8.758 1.00 87.25 288 GLU A C 1
ATOM 2294 O O . GLU A 1 288 ? 10.046 20.073 -9.106 1.00 87.25 288 GLU A O 1
ATOM 2299 N N . VAL A 1 289 ? 8.229 19.282 -8.062 1.00 87.62 289 VAL A N 1
ATOM 2300 C CA . VAL A 1 289 ? 8.842 18.012 -7.654 1.00 87.62 289 VAL A CA 1
ATOM 2301 C C . VAL A 1 289 ? 9.263 17.193 -8.875 1.00 87.62 289 VAL A C 1
ATOM 2303 O O . VAL A 1 289 ? 10.370 16.660 -8.907 1.00 87.62 289 VAL A O 1
ATOM 2306 N N . GLU A 1 290 ? 8.406 17.106 -9.890 1.00 90.56 290 GLU A N 1
ATOM 2307 C CA . GLU A 1 290 ? 8.695 16.378 -11.125 1.00 90.56 290 GLU A CA 1
ATOM 2308 C C . GLU A 1 290 ? 9.821 17.027 -11.926 1.00 90.56 290 GLU A C 1
ATOM 2310 O O . GLU A 1 290 ? 10.733 16.324 -12.365 1.00 90.56 290 GLU A O 1
ATOM 2315 N N . LYS A 1 291 ? 9.815 18.357 -12.069 1.00 89.62 291 LYS A N 1
ATOM 2316 C CA . LYS A 1 291 ? 10.892 19.097 -12.749 1.00 89.62 291 LYS A CA 1
ATOM 2317 C C . LYS A 1 291 ? 12.234 18.909 -12.039 1.00 89.62 291 LYS A C 1
ATOM 2319 O O . LYS A 1 291 ? 13.229 18.577 -12.685 1.00 89.62 291 LYS A O 1
ATOM 2324 N N . ARG A 1 292 ? 12.245 18.989 -10.704 1.00 87.75 292 ARG A N 1
ATOM 2325 C CA . ARG A 1 292 ? 13.436 18.746 -9.875 1.00 87.75 292 ARG A CA 1
ATOM 2326 C C . ARG A 1 292 ? 13.969 17.326 -10.047 1.00 87.75 292 ARG A C 1
ATOM 2328 O O . ARG A 1 292 ? 15.165 17.152 -10.263 1.00 87.75 292 ARG A O 1
ATOM 2335 N N . LEU A 1 293 ? 13.100 16.310 -9.996 1.00 89.94 293 LEU A N 1
ATOM 2336 C CA . LEU A 1 293 ? 13.490 14.909 -10.217 1.00 89.94 293 LEU A CA 1
ATOM 2337 C C . LEU A 1 293 ? 14.041 14.678 -11.624 1.00 89.94 293 LEU A C 1
ATOM 2339 O O . LEU A 1 293 ? 15.026 13.961 -11.780 1.00 89.94 293 LEU A O 1
ATOM 2343 N N . SER A 1 294 ? 13.444 15.311 -12.632 1.00 92.31 294 SER A N 1
ATOM 2344 C CA . SER A 1 294 ? 13.906 15.230 -14.019 1.00 92.31 294 SER A CA 1
ATOM 2345 C C . SER A 1 294 ? 15.335 15.772 -14.156 1.00 92.31 294 SER A C 1
ATOM 2347 O O . SER A 1 294 ? 16.187 15.144 -14.782 1.00 92.31 294 SER A O 1
ATOM 2349 N N . MET A 1 295 ? 15.631 16.889 -13.488 1.00 90.62 295 MET A N 1
ATOM 2350 C CA . MET A 1 295 ? 16.971 17.478 -13.471 1.00 90.62 295 MET A CA 1
ATOM 2351 C C . MET A 1 295 ? 17.976 16.644 -12.659 1.00 90.62 295 MET A C 1
ATOM 2353 O O . MET A 1 295 ? 19.114 16.457 -13.083 1.00 90.62 295 MET A O 1
ATOM 2357 N N . LEU A 1 296 ? 17.564 16.068 -11.524 1.00 89.81 296 LEU A N 1
ATOM 2358 C CA . LEU A 1 296 ? 18.402 15.127 -10.767 1.00 89.81 296 LEU A CA 1
ATOM 2359 C C . LEU A 1 296 ? 18.735 13.870 -11.582 1.00 89.81 296 LEU A C 1
ATOM 2361 O O . LEU A 1 296 ? 19.865 13.390 -11.522 1.00 89.81 296 LEU A O 1
ATOM 2365 N N . LEU A 1 297 ? 17.782 13.359 -12.364 1.00 91.44 297 LEU A N 1
ATOM 2366 C CA . LEU A 1 297 ? 18.007 12.248 -13.287 1.00 91.44 297 LEU A CA 1
ATOM 2367 C C . LEU A 1 297 ? 19.008 12.619 -14.383 1.00 91.44 297 LEU A C 1
ATOM 2369 O O . LEU A 1 297 ? 19.890 11.817 -14.684 1.00 91.44 297 LEU A O 1
ATOM 2373 N N . PHE A 1 298 ? 18.905 13.827 -14.943 1.00 92.44 298 PHE A N 1
ATOM 2374 C CA . PHE A 1 298 ? 19.868 14.329 -15.922 1.00 92.44 298 PHE A CA 1
ATOM 2375 C C . PHE A 1 298 ? 21.295 14.293 -15.361 1.00 92.44 298 PHE A C 1
ATOM 2377 O O . PHE A 1 298 ? 22.171 13.682 -15.973 1.00 92.44 298 PHE A O 1
ATOM 2384 N N . TYR A 1 299 ? 21.517 14.868 -14.173 1.00 89.62 299 TYR A N 1
ATOM 2385 C CA . TYR A 1 299 ? 22.830 14.848 -13.522 1.00 89.62 299 TYR A CA 1
ATOM 2386 C C . TYR A 1 299 ? 23.289 13.431 -13.177 1.00 89.62 299 TYR A C 1
ATOM 2388 O O . TYR A 1 299 ? 24.430 13.083 -13.456 1.00 89.62 299 TYR A O 1
ATOM 2396 N N . ALA A 1 300 ? 22.402 12.580 -12.654 1.00 88.69 300 ALA A N 1
ATOM 2397 C CA . ALA A 1 300 ? 22.740 11.195 -12.335 1.00 88.69 300 ALA A CA 1
ATOM 2398 C C . ALA A 1 300 ? 23.231 10.412 -13.565 1.00 88.69 300 ALA A C 1
ATOM 2400 O O . ALA A 1 300 ? 24.216 9.681 -13.472 1.00 88.69 300 ALA A O 1
ATOM 2401 N N . ILE A 1 301 ? 22.577 10.580 -14.720 1.00 90.62 301 ILE A N 1
ATOM 2402 C CA . ILE A 1 301 ? 23.012 9.959 -15.978 1.00 90.62 301 ILE A CA 1
ATOM 2403 C C . ILE A 1 301 ? 24.337 10.573 -16.435 1.00 90.62 301 ILE A C 1
ATOM 2405 O O . ILE A 1 301 ? 25.263 9.839 -16.774 1.00 90.62 301 ILE A O 1
ATOM 2409 N N . PHE A 1 302 ? 24.443 11.903 -16.431 1.00 89.94 302 PHE A N 1
ATOM 2410 C CA . PHE A 1 302 ? 25.629 12.616 -16.901 1.00 89.94 302 PHE A CA 1
ATOM 2411 C C . PHE A 1 302 ? 26.886 12.246 -16.096 1.00 89.94 302 PHE A C 1
ATOM 2413 O O . PHE A 1 302 ? 27.897 11.850 -16.679 1.00 89.94 302 PHE A O 1
ATOM 2420 N N . ASP A 1 303 ? 26.801 12.272 -14.765 1.00 87.62 303 ASP A N 1
ATOM 2421 C CA . ASP A 1 303 ? 27.894 11.906 -13.858 1.00 87.62 303 ASP A CA 1
ATOM 2422 C C . ASP A 1 303 ? 28.253 10.415 -13.975 1.00 87.62 303 ASP A C 1
ATOM 2424 O O . ASP A 1 303 ? 29.430 10.033 -13.957 1.00 87.62 303 ASP A O 1
ATOM 2428 N N . SER A 1 304 ? 27.245 9.550 -14.152 1.00 85.94 304 SER A N 1
ATOM 2429 C CA . SER A 1 304 ? 27.464 8.121 -14.388 1.00 85.94 304 SER A CA 1
ATOM 2430 C C . SER A 1 304 ? 28.189 7.851 -15.710 1.00 85.94 304 SER A C 1
ATOM 2432 O O . SER A 1 304 ? 28.970 6.907 -15.777 1.00 85.94 304 SER A O 1
ATOM 2434 N N . LEU A 1 305 ? 27.952 8.637 -16.765 1.00 86.88 305 LEU A N 1
ATOM 2435 C CA . LEU A 1 305 ? 28.695 8.510 -18.025 1.00 86.88 305 LEU A CA 1
ATOM 2436 C C . LEU A 1 305 ? 30.117 9.064 -17.905 1.00 86.88 305 LEU A C 1
ATOM 2438 O O . LEU A 1 305 ? 31.048 8.457 -18.426 1.00 86.88 305 LEU A O 1
ATOM 2442 N N . GLY A 1 306 ? 30.298 10.190 -17.208 1.00 85.62 306 GLY A N 1
ATOM 2443 C CA . GLY A 1 306 ? 31.608 10.827 -17.041 1.00 85.62 306 GLY A CA 1
ATOM 2444 C C . GLY A 1 306 ?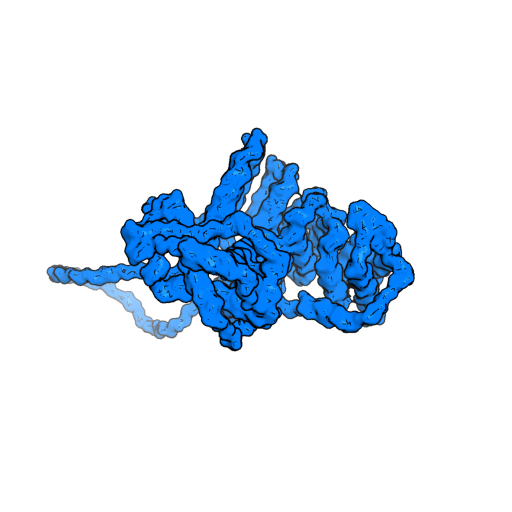 32.604 10.000 -16.223 1.00 85.62 306 GLY A C 1
ATOM 2445 O O . GLY A 1 306 ? 33.813 10.156 -16.377 1.00 85.62 306 GLY A O 1
ATOM 2446 N N . SER A 1 307 ? 32.106 9.102 -15.371 1.00 83.75 307 SER A N 1
ATOM 2447 C CA . SER A 1 307 ? 32.918 8.224 -14.520 1.00 83.75 307 SER A CA 1
ATOM 2448 C C . SER A 1 307 ? 33.229 6.852 -15.134 1.00 83.75 307 SER A C 1
ATOM 2450 O O . SER A 1 307 ? 34.021 6.103 -14.560 1.00 83.75 307 SER A O 1
ATOM 2452 N N . ARG A 1 308 ? 32.637 6.505 -16.287 1.00 82.31 308 ARG A N 1
ATOM 2453 C CA . ARG A 1 308 ? 32.749 5.177 -16.917 1.00 82.31 308 ARG A CA 1
ATOM 2454 C C . ARG A 1 308 ? 33.541 5.219 -18.227 1.00 82.31 308 ARG A C 1
ATOM 2456 O O . ARG A 1 308 ? 33.556 6.245 -18.906 1.00 82.31 308 ARG A O 1
ATOM 2463 N N . PRO A 1 309 ? 34.198 4.108 -18.619 1.00 84.25 309 PRO A N 1
ATOM 2464 C CA . PRO A 1 309 ? 34.782 3.996 -19.950 1.00 84.25 309 PRO A CA 1
ATOM 2465 C C . PRO A 1 309 ? 33.693 4.047 -21.029 1.00 84.25 309 PRO A C 1
ATOM 2467 O O . PRO A 1 309 ? 32.528 3.739 -20.779 1.00 84.25 309 PRO A O 1
ATOM 2470 N N . TYR A 1 310 ? 34.084 4.418 -22.248 1.00 87.44 310 TYR A N 1
ATOM 2471 C CA . TYR A 1 310 ? 33.163 4.441 -23.379 1.00 87.44 310 TYR A CA 1
ATOM 2472 C C . TYR A 1 310 ? 32.651 3.032 -23.701 1.00 87.44 310 TYR A C 1
ATOM 2474 O O . TYR A 1 310 ? 33.432 2.140 -24.034 1.00 87.44 310 TYR A O 1
ATOM 2482 N N . ASP A 1 311 ? 31.331 2.875 -23.647 1.00 86.44 311 ASP A N 1
ATOM 2483 C CA . ASP A 1 311 ? 30.601 1.689 -24.084 1.00 86.44 311 ASP A CA 1
ATOM 2484 C C . ASP A 1 311 ? 29.542 2.107 -25.126 1.00 86.44 311 ASP A C 1
ATOM 2486 O O . ASP A 1 311 ? 28.644 2.893 -24.796 1.00 86.44 311 ASP A O 1
ATOM 2490 N N . PRO A 1 312 ? 29.628 1.628 -26.383 1.00 88.75 312 PRO A N 1
ATOM 2491 C CA . PRO A 1 312 ? 28.686 1.985 -27.441 1.00 88.75 312 PRO A CA 1
ATOM 2492 C C . PRO A 1 312 ? 27.220 1.723 -27.084 1.00 88.75 312 PRO A C 1
ATOM 2494 O O . PRO A 1 312 ? 26.358 2.532 -27.434 1.00 88.75 312 PRO A O 1
ATOM 2497 N N . ASP A 1 313 ? 26.931 0.624 -26.380 1.00 86.44 313 ASP A N 1
ATOM 2498 C CA . ASP A 1 313 ? 25.558 0.242 -26.044 1.00 86.44 313 ASP A CA 1
ATOM 2499 C C . ASP A 1 313 ? 24.981 1.161 -24.959 1.00 86.44 313 ASP A C 1
ATOM 2501 O O . ASP A 1 313 ? 23.865 1.675 -25.103 1.00 86.44 313 ASP A O 1
ATOM 2505 N N . LEU A 1 314 ? 25.759 1.445 -23.909 1.00 87.69 314 LEU A N 1
ATOM 2506 C CA . LEU A 1 314 ? 25.385 2.395 -22.863 1.00 87.69 314 LEU A CA 1
ATOM 2507 C C . LEU A 1 314 ? 25.195 3.812 -23.414 1.00 87.69 314 LEU A C 1
ATOM 2509 O O . LEU A 1 314 ? 24.133 4.408 -23.220 1.00 87.69 314 LEU A O 1
ATOM 2513 N N . PHE A 1 315 ? 26.185 4.354 -24.128 1.00 90.00 315 PHE A N 1
ATOM 2514 C CA . PHE A 1 315 ? 26.107 5.712 -24.680 1.00 90.00 315 PHE A CA 1
ATOM 2515 C C . PHE A 1 315 ? 24.987 5.832 -25.721 1.00 90.00 315 PHE A C 1
ATOM 2517 O O . PHE A 1 315 ? 24.276 6.840 -25.746 1.00 90.00 315 PHE A O 1
ATOM 2524 N N . GLY A 1 316 ? 24.761 4.781 -26.516 1.00 90.81 316 GLY A N 1
ATOM 2525 C CA . GLY A 1 316 ? 23.665 4.706 -27.481 1.00 90.81 316 GLY A CA 1
ATOM 2526 C C . GLY A 1 316 ? 22.269 4.773 -26.851 1.00 90.81 316 GLY A C 1
ATOM 2527 O O . GLY A 1 316 ? 21.320 5.173 -27.525 1.00 90.81 316 GLY A O 1
ATOM 2528 N N . LYS A 1 317 ? 22.117 4.422 -25.565 1.00 90.56 317 LYS A N 1
ATOM 2529 C CA . LYS A 1 317 ? 20.857 4.579 -24.811 1.00 90.56 317 LYS A CA 1
ATOM 2530 C C . LYS A 1 317 ? 20.831 5.820 -23.924 1.00 90.56 317 LYS A C 1
ATOM 2532 O O . LYS A 1 317 ? 19.770 6.416 -23.757 1.00 90.56 317 LYS A O 1
ATOM 2537 N N . ALA A 1 318 ? 21.970 6.226 -23.378 1.00 91.88 318 ALA A N 1
ATOM 2538 C CA . ALA A 1 318 ? 22.044 7.329 -22.431 1.00 91.88 318 ALA A CA 1
ATOM 2539 C C . ALA A 1 318 ? 21.937 8.702 -23.107 1.00 91.88 318 ALA A C 1
ATOM 2541 O O . ALA A 1 318 ? 21.246 9.576 -22.587 1.00 91.88 318 ALA A O 1
ATOM 2542 N N . LEU A 1 319 ? 22.555 8.889 -24.281 1.00 93.38 319 LEU A N 1
ATOM 2543 C CA . LEU A 1 319 ? 22.498 10.167 -25.000 1.00 93.38 319 LEU A CA 1
ATOM 2544 C C . LEU A 1 319 ? 21.065 10.535 -25.429 1.00 93.38 319 LEU A C 1
ATOM 2546 O O . LEU A 1 319 ? 20.644 11.644 -25.099 1.00 93.38 319 LEU A O 1
ATOM 2550 N N . PRO A 1 320 ? 20.267 9.638 -26.053 1.00 95.12 320 PRO A N 1
ATOM 2551 C CA . PRO A 1 320 ? 18.858 9.926 -26.324 1.00 95.12 320 PRO A CA 1
ATOM 2552 C C . PRO A 1 320 ? 18.061 10.271 -25.064 1.00 95.12 320 PRO A C 1
ATOM 2554 O O . PRO A 1 320 ? 17.232 11.175 -25.096 1.00 95.12 320 PRO A O 1
ATOM 2557 N N . CYS A 1 321 ? 18.343 9.603 -23.940 1.00 94.94 321 CYS A N 1
ATOM 2558 C CA . CYS A 1 321 ? 17.683 9.890 -22.670 1.00 94.94 321 CYS A CA 1
ATOM 2559 C C . CYS A 1 321 ? 17.999 11.308 -22.168 1.00 94.94 321 CYS A C 1
ATOM 2561 O O . CYS A 1 321 ? 17.087 12.038 -21.784 1.00 94.94 321 CYS A O 1
ATOM 2563 N N . LEU A 1 322 ? 19.273 11.720 -22.201 1.00 94.62 322 LEU A N 1
ATOM 2564 C CA . LEU A 1 322 ? 19.695 13.077 -21.834 1.00 94.62 322 LEU A CA 1
ATOM 2565 C C . LEU A 1 322 ? 19.056 14.128 -22.746 1.00 94.62 322 LEU A C 1
ATOM 2567 O O . LEU A 1 322 ? 18.572 15.147 -22.257 1.00 94.62 322 LEU A O 1
ATOM 2571 N N . THR A 1 323 ? 19.009 13.871 -24.056 1.00 94.88 323 THR A N 1
ATOM 2572 C CA . THR A 1 323 ? 18.346 14.757 -25.020 1.00 94.88 323 THR A CA 1
ATOM 2573 C C . THR A 1 323 ? 16.849 14.868 -24.741 1.00 94.88 323 THR A C 1
ATOM 2575 O O . THR A 1 323 ? 16.323 15.978 -24.715 1.00 94.88 323 THR A O 1
ATOM 2578 N N . ALA A 1 324 ? 16.165 13.750 -24.483 1.00 95.31 324 ALA A N 1
ATOM 2579 C CA . ALA A 1 324 ? 14.738 13.744 -24.176 1.00 95.31 324 ALA A CA 1
ATOM 2580 C C . ALA A 1 324 ? 14.435 14.570 -22.915 1.00 95.31 324 ALA A C 1
ATOM 2582 O O . ALA A 1 324 ? 13.578 15.452 -22.963 1.00 95.31 324 ALA A O 1
ATOM 2583 N N . ILE A 1 325 ? 15.192 14.364 -21.830 1.00 93.31 325 ILE A N 1
ATOM 2584 C CA . ILE A 1 325 ? 15.046 15.131 -20.582 1.00 93.31 325 ILE A CA 1
ATOM 2585 C C . ILE A 1 325 ? 15.333 16.620 -20.818 1.00 93.31 325 ILE A C 1
ATOM 2587 O O . ILE A 1 325 ? 14.512 17.466 -20.470 1.00 93.31 325 ILE A O 1
ATOM 2591 N N . GLY A 1 326 ? 16.466 16.943 -21.449 1.00 91.00 326 GLY A N 1
ATOM 2592 C CA . GLY A 1 326 ? 16.869 18.326 -21.713 1.00 91.00 326 GLY A CA 1
ATOM 2593 C C . GLY A 1 326 ? 15.907 19.076 -22.636 1.00 91.00 326 GLY A C 1
ATOM 2594 O O . GLY A 1 326 ? 15.769 20.286 -22.516 1.00 91.00 326 GLY A O 1
ATOM 2595 N N . SER A 1 327 ? 15.206 18.367 -23.526 1.00 91.56 327 SER A N 1
ATOM 2596 C CA . SER A 1 327 ? 14.170 18.955 -24.384 1.00 91.56 327 SER A CA 1
ATOM 2597 C C . SER A 1 327 ? 12.832 19.180 -23.676 1.00 91.56 327 SER A C 1
ATOM 2599 O O . SER A 1 327 ? 12.035 19.996 -24.132 1.00 91.56 327 SER A O 1
ATOM 2601 N N . ALA A 1 328 ? 12.571 18.435 -22.601 1.00 90.31 328 ALA A N 1
ATOM 2602 C CA . ALA A 1 328 ? 11.302 18.454 -21.885 1.00 90.31 328 ALA A CA 1
ATOM 2603 C C . ALA A 1 328 ? 11.276 19.517 -20.771 1.00 90.31 328 ALA A C 1
ATOM 2605 O O . ALA A 1 328 ? 10.213 20.045 -20.452 1.00 90.31 328 ALA A O 1
ATOM 2606 N N . ILE A 1 329 ? 12.428 19.838 -20.175 1.00 88.50 329 ILE A N 1
ATOM 2607 C CA . ILE A 1 329 ? 12.561 20.865 -19.132 1.00 88.50 329 ILE A CA 1
ATOM 2608 C C . ILE A 1 329 ? 12.973 22.203 -19.769 1.00 88.50 329 ILE A C 1
ATOM 2610 O O . ILE A 1 329 ? 13.707 22.230 -20.752 1.00 88.50 329 ILE A O 1
ATOM 2614 N N . SER A 1 330 ? 12.524 23.328 -19.199 1.00 81.94 330 SER A N 1
ATOM 2615 C CA . SER A 1 330 ? 13.000 24.657 -19.611 1.00 81.94 330 SER A CA 1
ATOM 2616 C C . SER A 1 330 ? 14.526 24.774 -19.460 1.00 81.94 330 SER A C 1
ATOM 2618 O O . SER A 1 330 ? 15.041 24.394 -18.405 1.00 81.94 330 SER A O 1
ATOM 2620 N N . PRO A 1 331 ? 15.249 25.358 -20.435 1.00 75.56 331 PRO A N 1
ATOM 2621 C CA . PRO A 1 331 ? 16.691 25.590 -20.323 1.00 75.56 331 PRO A CA 1
ATOM 2622 C C . PRO A 1 331 ? 17.065 26.526 -19.162 1.00 75.56 331 PRO A C 1
ATOM 2624 O O . PRO A 1 331 ? 18.190 26.469 -18.675 1.00 75.56 331 PRO A O 1
ATOM 2627 N N . ASP A 1 332 ? 16.121 27.343 -18.683 1.00 78.00 332 ASP A N 1
ATOM 2628 C CA . ASP A 1 332 ? 16.318 28.243 -17.539 1.00 78.00 332 ASP A CA 1
ATOM 2629 C C . ASP A 1 332 ? 16.126 27.540 -16.182 1.00 78.00 332 ASP A C 1
ATOM 2631 O O . ASP A 1 332 ? 16.353 28.134 -15.123 1.00 78.00 332 ASP A O 1
ATOM 2635 N N . TYR A 1 333 ? 15.680 26.278 -16.181 1.00 82.31 333 TYR A N 1
ATOM 2636 C CA . TYR A 1 333 ? 15.478 25.523 -14.952 1.00 82.31 333 TYR A CA 1
ATOM 2637 C C . TYR A 1 333 ? 16.828 25.140 -14.342 1.00 82.31 333 TYR A C 1
ATOM 2639 O O . TYR A 1 333 ? 17.583 24.336 -14.886 1.00 82.31 333 TYR A O 1
ATOM 2647 N N . THR A 1 334 ? 17.123 25.698 -13.172 1.00 76.12 334 THR A N 1
ATOM 2648 C CA . THR A 1 334 ? 18.343 25.411 -12.415 1.00 76.12 334 THR A CA 1
ATOM 2649 C C . THR A 1 334 ? 17.980 24.875 -11.039 1.00 76.12 334 THR A C 1
ATOM 2651 O O . THR A 1 334 ? 17.000 25.299 -10.426 1.00 76.12 334 THR A O 1
ATOM 2654 N N . LEU A 1 335 ? 18.768 23.921 -10.537 1.00 74.38 335 LEU A N 1
ATOM 2655 C CA . LEU A 1 335 ? 18.593 23.425 -9.176 1.00 74.38 335 LEU A CA 1
ATOM 2656 C C . LEU A 1 335 ? 18.978 24.539 -8.197 1.00 74.38 335 LEU A C 1
ATOM 2658 O O . LEU A 1 335 ? 20.161 24.792 -7.967 1.00 74.38 335 LEU A O 1
ATOM 2662 N N . THR A 1 336 ? 17.989 25.196 -7.595 1.00 62.66 336 THR A N 1
ATOM 2663 C CA . THR A 1 336 ? 18.232 26.043 -6.428 1.00 62.66 336 THR A CA 1
ATOM 2664 C C . THR A 1 336 ? 18.676 25.127 -5.281 1.00 62.66 336 THR A C 1
ATOM 2666 O O . THR A 1 336 ? 18.023 24.133 -4.952 1.00 62.66 336 THR A O 1
ATOM 2669 N N . SER A 1 337 ? 19.879 25.401 -4.775 1.00 54.88 337 SER A N 1
ATOM 2670 C CA . SER A 1 337 ? 20.656 24.616 -3.806 1.00 54.88 337 SER A CA 1
ATOM 2671 C C . SER A 1 337 ? 19.827 23.771 -2.827 1.00 54.88 337 SER A C 1
ATOM 2673 O O . SER A 1 337 ? 19.042 24.307 -2.049 1.00 54.88 337 SER A O 1
ATOM 2675 N N . GLY A 1 338 ? 20.071 22.455 -2.805 1.00 48.44 338 GLY A N 1
ATOM 2676 C CA . GLY A 1 338 ? 19.526 21.541 -1.799 1.00 48.44 338 GLY A CA 1
ATOM 2677 C C . GLY A 1 338 ? 20.220 20.179 -1.817 1.00 48.44 338 GLY A C 1
ATOM 2678 O O . GLY A 1 338 ? 19.679 19.215 -2.347 1.00 48.44 338 GLY A O 1
ATOM 2679 N N . GLY A 1 339 ? 21.418 20.100 -1.229 1.00 46.34 339 GLY A N 1
ATOM 2680 C CA . GLY A 1 339 ? 22.167 18.846 -1.038 1.00 46.34 339 GLY A CA 1
ATOM 2681 C C . GLY A 1 339 ? 21.534 17.858 -0.043 1.00 46.34 339 GLY A C 1
ATOM 2682 O O . GLY A 1 339 ? 22.056 16.763 0.123 1.00 46.34 339 GLY A O 1
ATOM 2683 N N . ASP A 1 340 ? 20.416 18.225 0.589 1.00 48.28 340 ASP A N 1
ATOM 2684 C CA . ASP A 1 340 ? 19.684 17.430 1.591 1.00 48.28 340 ASP A CA 1
ATOM 2685 C C . ASP A 1 340 ? 18.722 16.383 0.978 1.00 48.28 340 ASP A C 1
ATOM 2687 O O . ASP A 1 340 ? 18.124 15.572 1.680 1.00 48.28 340 ASP A O 1
ATOM 2691 N N . ASP A 1 341 ? 18.550 16.380 -0.350 1.00 51.31 341 ASP A N 1
ATOM 2692 C CA . ASP A 1 341 ? 17.609 15.477 -1.030 1.00 51.31 341 ASP A CA 1
ATOM 2693 C C . ASP A 1 341 ? 18.267 14.220 -1.606 1.00 51.31 341 ASP A C 1
ATOM 2695 O O . ASP A 1 341 ? 17.612 13.187 -1.719 1.00 51.31 341 ASP A O 1
ATOM 2699 N N . THR A 1 342 ? 19.559 14.254 -1.947 1.00 49.81 342 THR A N 1
ATOM 2700 C CA . THR A 1 342 ? 20.295 13.041 -2.353 1.00 49.81 342 THR A CA 1
ATOM 2701 C C . THR A 1 342 ? 20.466 12.081 -1.177 1.00 49.81 342 THR A C 1
ATOM 2703 O O . THR A 1 342 ? 20.458 10.869 -1.376 1.00 49.81 342 THR A O 1
ATOM 2706 N N . THR A 1 343 ? 20.554 12.598 0.050 1.00 48.84 343 THR A N 1
ATOM 2707 C CA . THR A 1 343 ? 20.501 11.829 1.302 1.00 48.84 343 THR A CA 1
ATOM 2708 C C . THR A 1 343 ? 19.111 11.235 1.543 1.00 48.84 343 THR A C 1
ATOM 2710 O O . THR A 1 343 ? 19.020 10.030 1.766 1.00 48.84 343 THR A O 1
ATOM 2713 N N . LYS A 1 344 ? 18.024 12.005 1.371 1.00 51.97 344 LYS A N 1
ATOM 2714 C CA . LYS A 1 344 ? 16.639 11.485 1.455 1.00 51.97 344 LYS A CA 1
ATOM 2715 C C . LYS A 1 344 ? 16.318 10.448 0.375 1.00 51.97 344 LYS A C 1
ATOM 2717 O O . LYS A 1 344 ? 15.651 9.460 0.649 1.00 51.97 344 LYS A O 1
ATOM 2722 N N . LEU A 1 345 ? 16.819 10.624 -0.850 1.00 54.31 345 LEU A N 1
ATOM 2723 C CA . LEU A 1 345 ? 16.695 9.629 -1.923 1.00 54.31 345 LEU A CA 1
ATOM 2724 C C . LEU A 1 345 ? 17.480 8.344 -1.606 1.00 54.31 345 LEU A C 1
ATOM 2726 O O . LEU A 1 345 ? 17.004 7.256 -1.923 1.00 54.31 345 LEU A O 1
ATOM 2730 N N . LYS A 1 346 ? 18.643 8.453 -0.948 1.00 47.50 346 LYS A N 1
ATOM 2731 C CA . LYS A 1 346 ? 19.446 7.303 -0.494 1.00 47.50 346 LYS A CA 1
ATOM 2732 C C . LYS A 1 346 ? 18.799 6.533 0.661 1.00 47.50 346 LYS A C 1
ATOM 2734 O O . LYS A 1 346 ? 18.902 5.312 0.673 1.00 47.50 346 LYS A O 1
ATOM 2739 N N . GLU A 1 347 ? 18.104 7.196 1.588 1.00 48.19 347 GLU A N 1
ATOM 2740 C CA . GLU A 1 347 ? 17.367 6.513 2.668 1.00 48.19 347 GLU A CA 1
ATOM 2741 C C . GLU A 1 347 ? 16.197 5.654 2.151 1.00 48.19 347 GLU A C 1
ATOM 2743 O O . GLU A 1 347 ? 15.855 4.646 2.769 1.00 48.19 347 GLU A O 1
ATOM 2748 N N . ILE A 1 348 ? 15.615 6.013 1.000 1.00 49.19 348 ILE A N 1
ATOM 2749 C CA . ILE A 1 348 ? 14.466 5.323 0.384 1.00 49.19 348 ILE A CA 1
ATOM 2750 C C . ILE A 1 348 ? 14.868 3.999 -0.302 1.00 49.19 348 ILE A C 1
ATOM 2752 O O . ILE A 1 348 ? 14.016 3.136 -0.522 1.00 49.19 348 ILE A O 1
ATOM 2756 N N . VAL A 1 349 ? 16.145 3.803 -0.653 1.00 49.97 349 VAL A N 1
ATOM 2757 C CA . VAL A 1 349 ? 16.582 2.685 -1.512 1.00 49.97 349 VAL A CA 1
ATOM 2758 C C . VAL A 1 349 ? 17.893 2.073 -1.008 1.00 49.97 349 VAL A C 1
ATOM 2760 O O . VAL A 1 349 ? 18.901 2.041 -1.712 1.00 49.97 349 VAL A O 1
ATOM 2763 N N . ASP A 1 350 ? 17.890 1.575 0.226 1.00 39.72 350 ASP A N 1
ATOM 2764 C CA . ASP A 1 350 ? 18.925 0.634 0.657 1.00 39.72 350 ASP A CA 1
ATOM 2765 C C . ASP A 1 350 ? 18.768 -0.664 -0.166 1.00 39.72 350 ASP A C 1
ATOM 2767 O O . ASP A 1 350 ? 17.777 -1.387 -0.043 1.00 39.72 350 ASP A O 1
ATOM 2771 N N . ASP A 1 351 ? 19.708 -0.905 -1.088 1.00 42.69 351 ASP A N 1
ATOM 2772 C CA . ASP A 1 351 ? 19.785 -2.090 -1.962 1.00 42.69 351 ASP A CA 1
ATOM 2773 C C . ASP A 1 351 ? 20.224 -3.349 -1.179 1.00 42.69 351 ASP A C 1
ATOM 2775 O O . ASP A 1 351 ? 20.268 -4.453 -1.729 1.00 42.69 351 ASP A O 1
ATOM 2779 N N . SER A 1 352 ? 20.506 -3.220 0.126 1.00 46.59 352 SER A N 1
ATOM 2780 C CA . SER A 1 352 ? 20.510 -4.355 1.045 1.00 46.59 352 SER A CA 1
ATOM 2781 C C . SER A 1 352 ? 19.063 -4.672 1.438 1.00 46.59 352 SER A C 1
ATOM 2783 O O . SER A 1 352 ? 18.328 -3.810 1.905 1.00 46.59 352 SER A O 1
ATOM 2785 N N . GLY A 1 353 ? 18.616 -5.899 1.138 1.00 62.97 353 GLY A N 1
ATOM 2786 C CA . GLY A 1 353 ? 17.207 -6.307 1.179 1.00 62.97 353 GLY A CA 1
ATOM 2787 C C . GLY A 1 353 ? 16.393 -5.665 2.307 1.00 62.97 353 GLY A C 1
ATOM 2788 O O . GLY A 1 353 ? 16.765 -5.778 3.468 1.00 62.97 353 GLY A O 1
ATOM 2789 N N . TRP A 1 354 ? 15.295 -5.000 1.930 1.00 76.19 354 TRP A N 1
ATOM 2790 C CA . TRP A 1 354 ? 14.411 -4.251 2.826 1.00 76.19 354 TRP A CA 1
ATOM 2791 C C . TRP A 1 354 ? 14.216 -4.936 4.184 1.00 76.19 354 TRP A C 1
ATOM 2793 O O . TRP A 1 354 ? 13.690 -6.047 4.253 1.00 76.19 354 TRP A O 1
ATOM 2803 N N . VAL A 1 355 ? 14.609 -4.241 5.255 1.00 80.19 355 VAL A N 1
ATOM 2804 C CA . VAL A 1 355 ? 14.389 -4.667 6.639 1.00 80.19 355 VAL A CA 1
ATOM 2805 C C . VAL A 1 355 ? 13.297 -3.786 7.252 1.00 80.19 355 VAL A C 1
ATOM 2807 O O . VAL A 1 355 ? 13.454 -2.561 7.270 1.00 80.19 355 VAL A O 1
ATOM 2810 N N . PRO A 1 356 ? 12.204 -4.364 7.783 1.00 85.94 356 PRO A N 1
ATOM 2811 C CA . PRO A 1 356 ? 11.130 -3.593 8.399 1.00 85.94 356 PRO A CA 1
ATOM 2812 C C . PRO A 1 356 ? 11.622 -2.872 9.662 1.00 85.94 356 PRO A C 1
ATOM 2814 O O . PRO A 1 356 ? 12.091 -3.498 10.617 1.00 85.94 356 PRO A O 1
ATOM 2817 N N . LYS A 1 357 ? 11.492 -1.542 9.678 1.00 87.50 357 LYS A N 1
ATOM 2818 C CA . LYS A 1 357 ? 11.875 -0.679 10.804 1.00 87.50 357 LYS A CA 1
ATOM 2819 C C . LYS A 1 357 ? 10.623 -0.209 11.539 1.00 87.50 357 LYS A C 1
ATOM 2821 O O . LYS A 1 357 ? 9.841 0.558 11.000 1.00 87.50 357 LYS A O 1
ATOM 2826 N N . THR A 1 358 ? 10.435 -0.669 12.770 1.00 90.81 358 THR A N 1
ATOM 2827 C CA . THR A 1 358 ? 9.338 -0.231 13.647 1.00 90.81 358 THR A CA 1
ATOM 2828 C C . THR A 1 358 ? 9.802 0.923 14.531 1.00 90.81 358 THR A C 1
ATOM 2830 O O . THR A 1 358 ? 10.965 0.928 14.942 1.00 90.81 358 THR A O 1
ATOM 2833 N N . VAL A 1 359 ? 8.905 1.846 14.894 1.00 92.94 359 VAL A N 1
ATOM 2834 C CA . VAL A 1 359 ? 9.175 2.754 16.018 1.00 92.94 359 VAL A CA 1
ATOM 2835 C C . VAL A 1 359 ? 9.270 1.944 17.316 1.00 92.94 359 VAL A C 1
ATOM 2837 O O . VAL A 1 359 ? 8.589 0.928 17.469 1.00 92.94 359 VAL A O 1
ATOM 2840 N N . ASP A 1 360 ? 10.184 2.326 18.207 1.00 90.62 360 ASP A N 1
ATOM 2841 C CA . ASP A 1 360 ? 10.318 1.702 19.522 1.00 90.62 360 ASP A CA 1
ATOM 2842 C C . ASP A 1 360 ? 9.373 2.386 20.511 1.00 90.62 360 ASP A C 1
ATOM 2844 O O . ASP A 1 360 ? 9.569 3.543 20.878 1.00 90.62 360 ASP A O 1
ATOM 2848 N N . VAL A 1 361 ? 8.351 1.652 20.941 1.00 92.56 361 VAL A N 1
ATOM 2849 C CA . VAL A 1 361 ? 7.339 2.120 21.896 1.00 92.56 361 VAL A CA 1
ATOM 2850 C C . VAL A 1 361 ? 7.559 1.581 23.312 1.00 92.56 361 VAL A C 1
ATOM 2852 O O . VAL A 1 361 ? 6.768 1.858 24.212 1.00 92.56 361 VAL A O 1
ATOM 2855 N N . SER A 1 362 ? 8.641 0.827 23.548 1.00 89.31 362 SER A N 1
ATOM 2856 C CA . SER A 1 362 ? 8.912 0.184 24.845 1.00 89.31 362 SER A CA 1
ATOM 2857 C C . SER A 1 362 ? 9.096 1.179 25.994 1.00 89.31 362 SER A C 1
ATOM 2859 O O . SER A 1 362 ? 8.809 0.852 27.143 1.00 89.31 362 SER A O 1
ATOM 2861 N N . ARG A 1 363 ? 9.552 2.396 25.677 1.00 89.81 363 ARG A N 1
ATOM 2862 C CA . ARG A 1 363 ? 9.804 3.486 26.633 1.00 89.81 363 ARG A CA 1
ATOM 2863 C C . ARG A 1 363 ? 8.679 4.519 26.690 1.00 89.81 363 ARG A C 1
ATOM 2865 O O . ARG A 1 363 ? 8.838 5.541 27.349 1.00 89.81 363 ARG A O 1
ATOM 2872 N N . VAL A 1 364 ? 7.589 4.289 25.960 1.00 93.62 364 VAL A N 1
ATOM 2873 C CA . VAL A 1 364 ? 6.451 5.205 25.900 1.00 93.62 364 VAL A CA 1
ATOM 2874 C C . VAL A 1 364 ? 5.370 4.719 26.854 1.00 93.62 364 VAL A C 1
ATOM 2876 O O . VAL A 1 364 ? 4.785 3.643 26.676 1.00 93.62 364 VAL A O 1
ATOM 2879 N N . ASP A 1 365 ? 5.092 5.544 27.856 1.00 93.00 365 ASP A N 1
ATOM 2880 C CA . ASP A 1 365 ? 4.023 5.319 28.818 1.00 93.00 365 ASP A CA 1
ATOM 2881 C C . ASP A 1 365 ? 2.744 6.019 28.360 1.00 93.00 365 ASP A C 1
ATOM 2883 O O . ASP A 1 365 ? 2.743 7.204 28.028 1.00 93.00 365 ASP A O 1
ATOM 2887 N N . LEU A 1 366 ? 1.633 5.280 28.354 1.00 93.44 366 LEU A N 1
ATOM 2888 C CA . LEU A 1 366 ? 0.326 5.863 28.063 1.00 93.44 366 LEU A CA 1
ATOM 2889 C C . LEU A 1 366 ? -0.189 6.623 29.294 1.00 93.44 366 LEU A C 1
ATOM 2891 O O . LEU A 1 366 ? -0.188 6.050 30.388 1.00 93.44 366 LEU A O 1
ATOM 2895 N N . PRO A 1 367 ? -0.702 7.856 29.140 1.00 93.75 367 PRO A N 1
ATOM 2896 C CA . PRO A 1 367 ? -1.490 8.526 30.172 1.00 93.75 367 PRO A CA 1
ATOM 2897 C C . PRO A 1 367 ? -2.664 7.657 30.647 1.00 93.75 367 PRO A C 1
ATOM 2899 O O . PRO A 1 367 ? -3.209 6.867 29.875 1.00 93.75 367 PRO A O 1
ATOM 2902 N N . ARG A 1 368 ? -3.088 7.812 31.911 1.00 92.88 368 ARG A N 1
ATOM 2903 C CA . ARG A 1 368 ? -4.156 6.984 32.518 1.00 92.88 368 ARG A CA 1
ATOM 2904 C C . ARG A 1 368 ? -5.466 7.018 31.732 1.00 92.88 368 ARG A C 1
ATOM 2906 O O . ARG A 1 368 ? -6.145 5.996 31.635 1.00 92.88 368 ARG A O 1
ATOM 2913 N N . ASP A 1 369 ? -5.791 8.165 31.149 1.00 91.19 369 ASP A N 1
ATOM 2914 C CA . ASP A 1 369 ? -7.011 8.324 30.362 1.00 91.19 369 ASP A CA 1
ATOM 2915 C C . ASP A 1 369 ? -6.941 7.487 29.077 1.00 91.19 369 ASP A C 1
ATOM 2917 O O . ASP A 1 369 ? -7.876 6.754 28.764 1.00 91.19 369 ASP A O 1
ATOM 2921 N N . LEU A 1 370 ? -5.785 7.472 28.400 1.00 94.06 370 LEU A N 1
ATOM 2922 C CA . LEU A 1 370 ? -5.560 6.622 27.227 1.00 94.06 370 LEU A CA 1
ATOM 2923 C C . LEU A 1 370 ? -5.463 5.134 27.593 1.00 94.06 370 LEU A C 1
ATOM 2925 O O . LEU A 1 370 ? -5.913 4.296 26.824 1.00 94.06 370 LEU A O 1
ATOM 2929 N N . GLN A 1 371 ? -4.945 4.776 28.772 1.00 94.19 371 GLN A N 1
ATOM 2930 C CA . GLN A 1 371 ? -5.012 3.387 29.261 1.00 94.19 371 GLN A CA 1
ATOM 2931 C C . GLN A 1 371 ? -6.461 2.936 29.500 1.00 94.19 371 GLN A C 1
ATOM 2933 O O . GLN A 1 371 ? -6.828 1.805 29.201 1.00 94.19 371 GLN A O 1
ATOM 2938 N N . SER A 1 372 ? -7.307 3.827 30.016 1.00 92.62 372 SER A N 1
ATOM 2939 C CA . SER A 1 372 ? -8.738 3.541 30.174 1.00 92.62 372 SER A CA 1
ATOM 2940 C C . SER A 1 372 ? -9.429 3.434 28.809 1.00 92.62 372 SER A C 1
ATOM 2942 O O . SER A 1 372 ? -10.304 2.588 28.621 1.00 92.62 372 SER A O 1
ATOM 2944 N N . MET A 1 373 ? -8.985 4.234 27.833 1.00 93.88 373 MET A N 1
ATOM 2945 C CA . MET A 1 373 ? -9.440 4.173 26.444 1.00 93.88 373 MET A CA 1
ATOM 2946 C C . MET A 1 373 ? -9.110 2.836 25.777 1.00 93.88 373 MET A C 1
ATOM 2948 O O . MET A 1 373 ? -9.960 2.283 25.085 1.00 93.88 373 MET A O 1
ATOM 2952 N N . THR A 1 374 ? -7.908 2.284 25.985 1.00 94.94 374 THR A N 1
ATOM 2953 C CA . THR A 1 374 ? -7.535 0.988 25.390 1.00 94.94 374 THR A CA 1
ATOM 2954 C C . THR A 1 374 ? -8.386 -0.154 25.943 1.00 94.94 374 THR A C 1
ATOM 2956 O O . THR A 1 374 ? -8.777 -1.037 25.181 1.00 94.94 374 THR A O 1
ATOM 2959 N N . GLU A 1 375 ? -8.731 -0.119 27.234 1.00 93.00 375 GLU A N 1
ATOM 2960 C CA . GLU A 1 375 ? -9.663 -1.068 27.857 1.00 93.00 375 GLU A CA 1
ATOM 2961 C C . GLU A 1 375 ? -11.068 -0.954 27.253 1.00 93.00 375 GLU A C 1
ATOM 2963 O O . GLU A 1 375 ? -11.651 -1.959 26.842 1.00 93.00 375 GLU A O 1
ATOM 2968 N N . ALA A 1 376 ? -11.596 0.271 27.169 1.00 93.25 376 ALA A N 1
ATOM 2969 C CA . ALA A 1 376 ? -12.923 0.538 26.624 1.00 93.25 376 ALA A CA 1
ATOM 2970 C C . ALA A 1 376 ? -13.016 0.153 25.140 1.00 93.25 376 ALA A C 1
ATOM 2972 O O . ALA A 1 376 ? -14.001 -0.456 24.721 1.00 93.25 376 ALA A O 1
ATOM 2973 N N . PHE A 1 377 ? -11.969 0.436 24.360 1.00 94.38 377 PHE A N 1
ATOM 2974 C CA . PHE A 1 377 ? -11.882 0.032 22.961 1.00 94.38 377 PHE A CA 1
ATOM 2975 C C . PHE A 1 377 ? -11.835 -1.491 22.813 1.00 94.38 377 PHE A C 1
ATOM 2977 O O . PHE A 1 377 ? -12.492 -2.036 21.932 1.00 94.38 377 PHE A O 1
ATOM 2984 N N . ALA A 1 378 ? -11.087 -2.197 23.665 1.00 93.19 378 ALA A N 1
ATOM 2985 C CA . ALA A 1 378 ? -11.002 -3.654 23.612 1.00 93.19 378 ALA A CA 1
ATOM 2986 C C . ALA A 1 378 ? -12.363 -4.327 23.872 1.00 93.19 378 ALA A C 1
ATOM 2988 O O . ALA A 1 378 ? -12.736 -5.251 23.147 1.00 93.19 378 ALA A O 1
ATOM 2989 N N . GLU A 1 379 ? -13.126 -3.834 24.854 1.00 92.94 379 GLU A N 1
ATOM 2990 C CA . GLU A 1 379 ? -14.505 -4.279 25.095 1.00 92.94 379 GLU A CA 1
ATOM 2991 C C . GLU A 1 379 ? -15.418 -3.940 23.909 1.00 92.94 379 GLU A C 1
ATOM 2993 O O . GLU A 1 379 ? -16.102 -4.820 23.388 1.00 92.94 379 GLU A O 1
ATOM 2998 N N . HIS A 1 380 ? -15.371 -2.699 23.416 1.00 92.75 380 HIS A N 1
ATOM 2999 C CA . HIS A 1 380 ? -16.147 -2.262 22.256 1.00 92.75 380 HIS A CA 1
ATOM 3000 C C . HIS A 1 380 ? -15.877 -3.120 21.007 1.00 92.75 380 HIS A C 1
ATOM 3002 O O . HIS A 1 380 ? -16.807 -3.526 20.304 1.00 92.75 380 HIS A O 1
ATOM 3008 N N . PHE A 1 381 ? -14.609 -3.425 20.736 1.00 91.94 381 PHE A N 1
ATOM 3009 C CA . PHE A 1 381 ? -14.199 -4.230 19.593 1.00 91.94 381 PHE A CA 1
ATOM 3010 C C . PHE A 1 381 ? -14.680 -5.682 19.723 1.00 91.94 381 PHE A C 1
ATOM 3012 O O . PHE A 1 381 ? -15.156 -6.265 18.744 1.00 91.94 381 PHE A O 1
ATOM 3019 N N . HIS A 1 382 ? -14.616 -6.250 20.935 1.00 93.19 382 HIS A N 1
ATOM 3020 C CA . HIS A 1 382 ? -15.185 -7.565 21.242 1.00 93.19 382 HIS A CA 1
ATOM 3021 C C . HIS A 1 382 ? -16.700 -7.590 21.033 1.00 93.19 382 HIS A C 1
ATOM 3023 O O . HIS A 1 382 ? -17.212 -8.493 20.374 1.00 93.19 382 HIS A O 1
ATOM 3029 N N . ASP A 1 383 ? -17.412 -6.571 21.508 1.00 93.88 383 ASP A N 1
ATOM 3030 C CA . ASP A 1 383 ? -18.858 -6.458 21.330 1.00 93.88 383 ASP A CA 1
ATOM 3031 C C . ASP A 1 383 ? -19.245 -6.293 19.852 1.00 93.88 383 ASP A C 1
ATOM 3033 O O . ASP A 1 383 ? -20.216 -6.893 19.395 1.00 93.88 383 ASP A O 1
ATOM 3037 N N . SER A 1 384 ? -18.449 -5.565 19.062 1.00 93.19 384 SER A N 1
ATOM 3038 C CA . SER A 1 384 ? -18.639 -5.429 17.608 1.00 93.19 384 SER A CA 1
ATOM 3039 C C . SER A 1 384 ? -18.445 -6.750 16.862 1.00 93.19 384 SER A C 1
ATOM 3041 O O . SER A 1 384 ? -19.190 -7.088 15.935 1.00 93.19 384 SER A O 1
ATOM 3043 N N . TRP A 1 385 ? -17.451 -7.542 17.263 1.00 93.19 385 TRP A N 1
ATOM 3044 C CA . TRP A 1 385 ? -17.272 -8.901 16.753 1.00 93.19 385 TRP A CA 1
ATOM 3045 C C . TRP A 1 385 ? -18.436 -9.816 17.164 1.00 93.19 385 TRP A C 1
ATOM 3047 O O . TRP A 1 385 ? -19.013 -10.506 16.319 1.00 93.19 385 TRP A O 1
ATOM 3057 N N . ALA A 1 386 ? -18.822 -9.784 18.440 1.00 95.06 386 ALA A N 1
ATOM 3058 C CA . ALA A 1 386 ? -19.863 -10.639 18.987 1.00 95.06 386 ALA A CA 1
ATOM 3059 C C . ALA A 1 386 ? -21.249 -10.332 18.399 1.00 95.06 386 ALA A C 1
ATOM 3061 O O . ALA A 1 386 ? -21.957 -11.272 18.039 1.00 95.06 386 ALA A O 1
ATOM 3062 N N . SER A 1 387 ? -21.613 -9.053 18.231 1.00 94.75 387 SER A N 1
ATOM 3063 C CA . SER A 1 387 ? -22.882 -8.631 17.611 1.00 94.75 387 SER A CA 1
ATOM 3064 C C . SER A 1 387 ? -23.028 -9.226 16.215 1.00 94.75 387 SER A C 1
ATOM 3066 O O . SER A 1 387 ? -24.002 -9.921 15.940 1.00 94.75 387 SER A O 1
ATOM 3068 N N . ARG A 1 388 ? -22.000 -9.084 15.366 1.00 94.06 388 ARG A N 1
ATOM 3069 C CA . ARG A 1 388 ? -22.006 -9.635 14.000 1.00 94.06 388 ARG A CA 1
ATOM 3070 C C . ARG A 1 388 ? -22.113 -11.157 13.973 1.00 94.06 388 ARG A C 1
ATOM 3072 O O . ARG A 1 388 ? -22.798 -11.715 13.118 1.00 94.06 388 ARG A O 1
ATOM 3079 N N . LYS A 1 389 ? -21.446 -11.856 14.895 1.00 93.75 389 LYS A N 1
ATOM 3080 C CA . LYS A 1 389 ? -21.570 -13.317 15.015 1.00 93.75 389 LYS A CA 1
ATOM 3081 C C . LYS A 1 389 ? -22.991 -13.712 15.445 1.00 93.75 389 LYS A C 1
ATOM 3083 O O . LYS A 1 389 ? -23.572 -14.594 14.817 1.00 93.75 389 LYS A O 1
ATOM 3088 N N . ILE A 1 390 ? -23.577 -13.040 16.436 1.00 95.00 390 ILE A N 1
ATOM 3089 C CA . ILE A 1 390 ? -24.952 -13.295 16.903 1.00 95.00 390 ILE A CA 1
ATOM 3090 C C . ILE A 1 390 ? -25.981 -12.999 15.800 1.00 95.00 390 ILE A C 1
ATOM 3092 O O . ILE A 1 390 ? -26.879 -13.807 15.577 1.00 95.00 390 ILE A O 1
ATOM 3096 N N . GLU A 1 391 ? -25.819 -11.908 15.047 1.00 95.00 391 GLU A N 1
ATOM 3097 C CA . GLU A 1 391 ? -26.651 -11.572 13.877 1.00 95.00 391 GLU A CA 1
ATOM 3098 C C . GLU A 1 391 ? -26.601 -12.663 12.796 1.00 95.00 391 GLU A C 1
ATOM 3100 O O . GLU A 1 391 ? -27.612 -12.969 12.164 1.00 95.00 391 GLU A O 1
ATOM 3105 N N . LYS A 1 392 ? -25.440 -13.309 12.623 1.00 94.88 392 LYS A N 1
ATOM 3106 C CA . LYS A 1 392 ? -25.253 -14.476 11.742 1.00 94.88 392 LYS A CA 1
ATOM 3107 C C . LYS A 1 392 ? -25.740 -15.798 12.360 1.00 94.88 392 LYS A C 1
ATOM 3109 O O . LYS A 1 392 ? -25.523 -16.857 11.773 1.00 94.88 392 LYS A O 1
ATOM 3114 N N . GLY A 1 393 ? -26.384 -15.759 13.526 1.00 95.50 393 GLY A N 1
ATOM 3115 C CA . GLY A 1 393 ? -26.956 -16.920 14.210 1.00 95.50 393 GLY A CA 1
ATOM 3116 C C . GLY A 1 393 ? -25.967 -17.727 15.051 1.00 95.50 393 GLY A C 1
ATOM 3117 O O . GLY A 1 393 ? -26.297 -18.845 15.446 1.00 95.50 393 GLY A O 1
ATOM 3118 N N . TRP A 1 394 ? -24.767 -17.203 15.326 1.00 96.94 394 TRP A N 1
ATOM 3119 C CA . TRP A 1 394 ? -23.830 -17.873 16.224 1.00 96.94 394 TRP A CA 1
ATOM 3120 C C . TRP A 1 394 ? -24.266 -17.753 17.682 1.00 96.94 394 TRP A C 1
ATOM 3122 O O . TRP A 1 394 ? -24.740 -16.709 18.129 1.00 96.94 394 TRP A O 1
ATOM 3132 N N . VAL A 1 395 ? -24.035 -18.818 18.443 1.00 96.00 395 VAL A N 1
ATOM 3133 C CA . VAL A 1 395 ? -24.365 -18.913 19.867 1.00 96.00 395 VAL A CA 1
ATOM 3134 C C . VAL A 1 395 ? -23.140 -19.293 20.693 1.00 96.00 395 VAL A C 1
ATOM 3136 O O . VAL A 1 395 ? -22.145 -19.814 20.182 1.00 96.00 395 VAL A O 1
ATOM 3139 N N . HIS A 1 396 ? -23.193 -19.047 21.999 1.00 96.56 396 HIS A N 1
ATOM 3140 C CA . HIS A 1 396 ? -22.153 -19.530 22.900 1.00 96.56 396 HIS A CA 1
ATOM 3141 C C . HIS A 1 396 ? -22.081 -21.064 22.890 1.00 96.56 396 HIS A C 1
ATOM 3143 O O . HIS A 1 396 ? -23.102 -21.748 22.956 1.00 96.56 396 HIS A O 1
ATOM 3149 N N . GLY A 1 397 ? -20.866 -21.607 22.890 1.00 94.56 397 GLY A N 1
ATOM 3150 C CA . GLY A 1 397 ? -20.613 -23.013 23.197 1.00 94.56 397 GLY A CA 1
ATOM 3151 C C . GLY A 1 397 ? -19.166 -23.216 23.620 1.00 94.56 397 GLY A C 1
ATOM 3152 O O . GLY A 1 397 ? -18.291 -22.491 23.160 1.00 94.56 397 GLY A O 1
ATOM 3153 N N . ASP A 1 398 ? -18.907 -24.202 24.476 1.00 93.69 398 ASP A N 1
ATOM 3154 C CA . ASP A 1 398 ? -17.574 -24.418 25.067 1.00 93.69 398 ASP A CA 1
ATOM 3155 C C . ASP A 1 398 ? -16.489 -24.734 24.026 1.00 93.69 398 ASP A C 1
ATOM 3157 O O . ASP A 1 398 ? -15.301 -24.523 24.268 1.00 93.69 398 ASP A O 1
ATOM 3161 N N . LEU A 1 399 ? -16.904 -25.224 22.854 1.00 93.00 399 LEU A N 1
ATOM 3162 C CA . LEU A 1 399 ? -16.048 -25.524 21.716 1.00 93.00 399 LEU A CA 1
ATOM 3163 C C . LEU A 1 399 ? -16.536 -24.784 20.468 1.00 93.00 399 LEU A C 1
ATOM 3165 O O . LEU A 1 399 ? -17.741 -24.641 20.227 1.00 93.00 399 LEU A O 1
ATOM 3169 N N . TYR A 1 400 ? -15.579 -24.355 19.647 1.00 92.38 400 TYR A N 1
ATOM 3170 C CA . TYR A 1 400 ? -15.869 -23.797 18.333 1.00 92.38 400 TYR A CA 1
ATOM 3171 C C . TYR A 1 400 ? -16.442 -24.883 17.415 1.00 92.38 400 TYR A C 1
ATOM 3173 O O . TYR A 1 400 ? -15.860 -25.959 17.268 1.00 92.38 400 TYR A O 1
ATOM 3181 N N . SER A 1 401 ? -17.574 -24.601 16.774 1.00 92.50 401 SER A N 1
ATOM 3182 C CA . SER A 1 401 ? -18.142 -25.464 15.741 1.00 92.50 401 SER A CA 1
ATOM 3183 C C . SER A 1 401 ? -18.796 -24.625 14.664 1.00 92.50 401 SER A C 1
ATOM 3185 O O . SER A 1 401 ? -19.835 -24.010 14.885 1.00 92.50 401 SER A O 1
ATOM 3187 N N . ARG A 1 402 ? -18.236 -24.668 13.455 1.00 91.06 402 ARG A N 1
ATOM 3188 C CA . ARG A 1 402 ? -18.856 -24.043 12.283 1.00 91.06 402 ARG A CA 1
ATOM 3189 C C . ARG A 1 402 ? -20.160 -24.731 11.873 1.00 91.06 402 ARG A C 1
ATOM 3191 O O . ARG A 1 402 ? -21.048 -24.074 11.351 1.00 91.06 402 ARG A O 1
ATOM 3198 N N . GLN A 1 403 ? -20.286 -26.038 12.114 1.00 93.69 403 GLN A N 1
ATOM 3199 C CA . GLN A 1 403 ? -21.505 -26.786 11.793 1.00 93.69 403 GLN A CA 1
ATOM 3200 C C . GLN A 1 403 ? -22.664 -26.409 12.722 1.00 93.69 403 GLN A C 1
ATOM 3202 O O . GLN A 1 403 ? -23.794 -26.286 12.263 1.00 93.69 403 GLN A O 1
ATOM 3207 N N . ASN A 1 404 ? -22.372 -26.214 14.011 1.00 94.25 404 ASN A N 1
ATOM 3208 C CA . ASN A 1 404 ? -23.380 -25.882 15.021 1.00 94.25 404 ASN A CA 1
ATOM 3209 C C . ASN A 1 404 ? -23.474 -24.372 15.292 1.00 94.25 404 ASN A C 1
ATOM 3211 O O . ASN A 1 404 ? -24.257 -23.968 16.144 1.00 94.25 404 ASN A O 1
ATOM 3215 N N . LEU A 1 405 ? -22.661 -23.561 14.602 1.00 95.88 405 LEU A N 1
ATOM 3216 C CA . LEU A 1 405 ? -22.510 -22.120 14.810 1.00 95.88 405 LEU A CA 1
ATOM 3217 C C . LEU A 1 405 ? -22.229 -21.760 16.280 1.00 95.88 405 LEU A C 1
ATOM 3219 O O . LEU A 1 405 ? -22.813 -20.831 16.828 1.00 95.88 405 LEU A O 1
ATOM 3223 N N . THR A 1 406 ? -21.327 -22.493 16.939 1.00 96.25 406 THR A N 1
ATOM 3224 C CA . THR A 1 406 ? -20.959 -22.243 18.343 1.00 96.25 406 THR A CA 1
ATOM 3225 C C . THR A 1 406 ? -19.578 -21.612 18.467 1.00 96.25 406 THR A C 1
ATOM 3227 O O . THR A 1 406 ? -18.650 -22.020 17.767 1.00 96.25 406 THR A O 1
ATOM 3230 N N . HIS A 1 407 ? -19.412 -20.653 19.385 1.00 95.19 407 HIS A N 1
ATOM 3231 C CA . HIS A 1 407 ? -18.109 -20.045 19.680 1.00 95.19 407 HIS A CA 1
ATOM 3232 C C . HIS A 1 407 ? -17.896 -19.796 21.192 1.00 95.19 407 HIS A C 1
ATOM 3234 O O . HIS A 1 407 ? -18.734 -19.148 21.822 1.00 95.19 407 HIS A O 1
ATOM 3240 N N . PRO A 1 408 ? -16.739 -20.176 21.779 1.00 95.12 408 PRO A N 1
ATOM 3241 C CA . PRO A 1 408 ? -16.470 -20.053 23.228 1.00 95.12 408 PRO A CA 1
ATOM 3242 C C . PRO A 1 408 ? -16.240 -18.630 23.753 1.00 95.12 408 PRO A C 1
ATOM 3244 O O . PRO A 1 408 ? -16.112 -18.416 24.959 1.00 95.12 408 PRO A O 1
ATOM 3247 N N . ARG A 1 409 ? -16.166 -17.641 22.857 1.00 94.31 409 ARG A N 1
ATOM 3248 C CA . ARG A 1 409 ? -15.901 -16.233 23.186 1.00 94.31 409 ARG A CA 1
ATOM 3249 C C . ARG A 1 409 ? -17.170 -15.388 23.125 1.00 94.31 409 ARG A C 1
ATOM 3251 O O . ARG A 1 409 ? -17.116 -14.220 23.477 1.00 94.31 409 ARG A O 1
ATOM 3258 N N . LEU A 1 410 ? -18.314 -15.962 22.734 1.00 95.44 410 LEU A N 1
ATOM 3259 C CA . LEU A 1 410 ? -19.615 -15.282 22.750 1.00 95.44 410 LEU A CA 1
ATOM 3260 C C . LEU A 1 410 ? -20.160 -15.177 24.179 1.00 95.44 410 LEU A C 1
ATOM 3262 O O . LEU A 1 410 ? -21.144 -15.806 24.551 1.00 95.44 410 LEU A O 1
ATOM 3266 N N . LYS A 1 411 ? -19.449 -14.410 24.995 1.00 94.88 411 LYS A N 1
ATOM 3267 C CA . LYS A 1 411 ? -19.723 -14.120 26.397 1.00 94.88 411 LYS A CA 1
ATOM 3268 C C . LYS A 1 411 ? -19.205 -12.711 26.714 1.00 94.88 411 LYS A C 1
ATOM 3270 O O . LYS A 1 411 ? -18.381 -12.198 25.947 1.00 94.88 411 LYS A O 1
ATOM 3275 N N . PRO A 1 412 ? -19.636 -12.096 27.830 1.00 94.75 412 PRO A N 1
ATOM 3276 C CA . PRO A 1 412 ? -19.208 -10.749 28.187 1.00 94.75 412 PRO A CA 1
ATOM 3277 C C . PRO A 1 412 ? -17.686 -10.627 28.243 1.00 94.75 412 PRO A C 1
ATOM 3279 O O . PRO A 1 412 ? -17.011 -11.540 28.730 1.00 94.75 412 PRO A O 1
ATOM 3282 N N . TYR A 1 413 ? -17.154 -9.485 27.798 1.00 92.75 413 TYR A N 1
ATOM 3283 C CA . TYR A 1 413 ? -15.713 -9.219 27.758 1.00 92.75 413 TYR A CA 1
ATOM 3284 C C . TYR A 1 413 ? -15.037 -9.481 29.114 1.00 92.75 413 TYR A C 1
ATOM 3286 O O . TYR A 1 413 ? -13.976 -10.096 29.181 1.00 92.75 413 TYR A O 1
ATOM 3294 N N . SER A 1 414 ? -15.703 -9.134 30.219 1.00 92.12 414 SER A N 1
ATOM 3295 C CA . SER A 1 414 ? -15.238 -9.391 31.588 1.00 92.12 414 SER A CA 1
ATOM 3296 C C . SER A 1 414 ? -14.966 -10.873 31.901 1.00 92.12 414 SER A C 1
ATOM 3298 O O . SER A 1 414 ? -14.088 -11.151 32.721 1.00 92.12 414 SER A O 1
ATOM 3300 N N . GLN A 1 415 ? -15.632 -11.814 31.217 1.00 93.56 415 GLN A N 1
ATOM 3301 C CA . GLN A 1 415 ? -15.482 -13.269 31.379 1.00 93.56 415 GLN A CA 1
ATOM 3302 C C . GLN A 1 415 ? -14.470 -13.917 30.418 1.00 93.56 415 GLN A C 1
ATOM 3304 O O . GLN A 1 415 ? -14.286 -15.144 30.438 1.00 93.56 415 GLN A O 1
ATOM 3309 N N . LEU A 1 416 ? -13.840 -13.129 29.545 1.00 92.50 416 LEU A N 1
ATOM 3310 C CA . LEU A 1 416 ? -12.704 -13.593 28.756 1.00 92.50 416 LEU A CA 1
ATOM 3311 C C . LEU A 1 416 ? -11.493 -13.838 29.660 1.00 92.50 416 LEU A C 1
ATOM 3313 O O . LEU A 1 416 ? -11.341 -13.220 30.719 1.00 92.50 416 LEU A O 1
ATOM 3317 N N . LYS A 1 417 ? -10.620 -14.749 29.234 1.00 92.38 417 LYS A N 1
ATOM 3318 C CA . LYS A 1 417 ? -9.347 -14.999 29.911 1.00 92.38 417 LYS A CA 1
ATOM 3319 C C . LYS A 1 417 ? -8.429 -13.796 29.725 1.00 92.38 417 LYS A C 1
ATOM 3321 O O . LYS A 1 417 ? -8.501 -13.109 28.709 1.00 92.38 417 LYS A O 1
ATOM 3326 N N . GLU A 1 418 ? -7.525 -13.568 30.675 1.00 90.94 418 GLU A N 1
ATOM 3327 C CA . GLU A 1 418 ? -6.692 -12.360 30.641 1.00 90.94 418 GLU A CA 1
ATOM 3328 C C . GLU A 1 418 ? -5.840 -12.273 29.371 1.00 90.94 418 GLU A C 1
ATOM 3330 O O . GLU A 1 418 ? -5.805 -11.223 28.751 1.00 90.94 418 GLU A O 1
ATOM 3335 N N . PHE A 1 419 ? -5.272 -13.385 28.890 1.00 88.50 419 PHE A N 1
ATOM 3336 C CA . PHE A 1 419 ? -4.505 -13.373 27.638 1.00 88.50 419 PHE A CA 1
ATOM 3337 C C . PHE A 1 419 ? -5.349 -12.987 26.405 1.00 88.50 419 PHE A C 1
ATOM 3339 O O . PHE A 1 419 ? -4.823 -12.386 25.472 1.00 88.50 419 PHE A O 1
ATOM 3346 N N . GLU A 1 420 ? -6.649 -13.314 26.392 1.00 87.00 420 GLU A N 1
ATOM 3347 C CA . GLU A 1 420 ? -7.567 -12.951 25.299 1.00 87.00 420 GLU A CA 1
ATOM 3348 C C . GLU A 1 420 ? -7.871 -11.450 25.332 1.00 87.00 420 GLU A C 1
ATOM 3350 O O . GLU A 1 420 ? -7.975 -10.812 24.287 1.00 87.00 420 GLU A O 1
ATOM 3355 N N . LYS A 1 421 ? -7.991 -10.883 26.538 1.00 89.88 421 LYS A N 1
ATOM 3356 C CA . LYS A 1 421 ? -8.169 -9.444 26.752 1.00 89.88 421 LYS A CA 1
ATOM 3357 C C . LYS A 1 421 ? -6.903 -8.671 26.388 1.00 89.88 421 LYS A C 1
ATOM 3359 O O . LYS A 1 421 ? -6.978 -7.700 25.638 1.00 89.88 421 LYS A O 1
ATOM 3364 N N . SER A 1 422 ? -5.744 -9.121 26.878 1.00 88.81 422 SER A N 1
ATOM 3365 C CA . SER A 1 422 ? -4.440 -8.506 26.609 1.00 88.81 422 SER A CA 1
ATOM 3366 C C . SER A 1 422 ? -4.181 -8.379 25.115 1.00 88.81 422 SER A C 1
ATOM 3368 O O . SER A 1 422 ? -3.757 -7.321 24.679 1.00 88.81 422 SER A O 1
ATOM 3370 N N . PHE A 1 423 ? -4.543 -9.377 24.302 1.00 80.69 423 PHE A N 1
ATOM 3371 C CA . PHE A 1 423 ? -4.382 -9.284 22.849 1.00 80.69 423 PHE A CA 1
ATOM 3372 C C . PHE A 1 423 ? -5.047 -8.036 22.240 1.00 80.69 423 PHE A C 1
ATOM 3374 O O . PHE A 1 423 ? -4.424 -7.340 21.439 1.00 80.69 423 PHE A O 1
ATOM 3381 N N . TYR A 1 424 ? -6.287 -7.717 22.624 1.00 80.00 424 TYR A N 1
ATOM 3382 C CA . TYR A 1 424 ? -6.978 -6.526 22.117 1.00 80.00 424 TYR A CA 1
ATOM 3383 C C . TYR A 1 424 ? -6.416 -5.231 22.705 1.00 80.00 424 TYR A C 1
ATOM 3385 O O . TYR A 1 424 ? -6.215 -4.258 21.972 1.00 80.00 424 TYR A O 1
ATOM 3393 N N . LYS A 1 425 ? -6.127 -5.231 24.011 1.00 90.75 425 LYS A N 1
ATOM 3394 C CA . LYS A 1 425 ? -5.560 -4.070 24.709 1.00 90.75 425 LYS A CA 1
ATOM 3395 C C . LYS A 1 425 ? -4.199 -3.694 24.148 1.00 90.75 425 LYS A C 1
ATOM 3397 O O . LYS A 1 425 ? -3.992 -2.535 23.809 1.00 90.75 425 LYS A O 1
ATOM 3402 N N . ASP A 1 426 ? -3.307 -4.669 24.003 1.00 90.50 426 ASP A N 1
ATOM 3403 C CA . ASP A 1 426 ? -1.928 -4.470 23.566 1.00 90.50 426 ASP A CA 1
ATOM 3404 C C . ASP A 1 426 ? -1.891 -3.936 22.136 1.00 90.50 426 ASP A C 1
ATOM 3406 O O . ASP A 1 426 ? -1.122 -3.031 21.840 1.00 90.50 426 ASP A O 1
ATOM 3410 N N . ARG A 1 427 ? -2.773 -4.421 21.251 1.00 87.50 427 ARG A N 1
ATOM 3411 C CA . ARG A 1 427 ? -2.869 -3.914 19.873 1.00 87.50 427 ARG A CA 1
ATOM 3412 C C . ARG A 1 427 ? -3.306 -2.454 19.811 1.00 87.50 427 ARG A C 1
ATOM 3414 O O . ARG A 1 427 ? -2.715 -1.685 19.055 1.00 87.50 427 ARG A O 1
ATOM 3421 N N . CYS A 1 428 ? -4.314 -2.073 20.592 1.00 93.31 428 CYS A N 1
ATOM 3422 C CA . CYS A 1 428 ? -4.748 -0.679 20.675 1.00 93.31 428 CYS A CA 1
ATOM 3423 C C . CYS A 1 428 ? -3.658 0.194 21.318 1.00 93.31 428 CYS A C 1
ATOM 3425 O O . CYS A 1 428 ? -3.275 1.224 20.764 1.00 93.31 428 CYS A O 1
ATOM 3427 N N . ALA A 1 429 ? -3.090 -0.266 22.436 1.00 94.69 429 ALA A N 1
ATOM 3428 C CA . ALA A 1 429 ? -2.041 0.430 23.168 1.00 94.69 429 ALA A CA 1
ATOM 3429 C C . ALA A 1 429 ? -0.789 0.667 22.315 1.00 94.69 429 ALA A C 1
ATOM 3431 O O . ALA A 1 429 ? -0.258 1.772 22.334 1.00 94.69 429 ALA A O 1
ATOM 3432 N N . GLU A 1 430 ? -0.346 -0.328 21.544 1.00 93.88 430 GLU A N 1
ATOM 3433 C CA . GLU A 1 430 ? 0.782 -0.211 20.614 1.00 93.88 430 GLU A CA 1
ATOM 3434 C C . GLU A 1 430 ? 0.559 0.938 19.622 1.00 93.88 430 GLU A C 1
ATOM 3436 O O . GLU A 1 430 ? 1.437 1.779 19.440 1.00 93.88 430 GLU A O 1
ATOM 3441 N N . CYS A 1 431 ? -0.641 1.033 19.034 1.00 94.75 431 CYS A N 1
ATOM 3442 C CA . CYS A 1 431 ? -0.956 2.087 18.071 1.00 94.75 431 CYS A CA 1
ATOM 3443 C C . CYS A 1 431 ? -0.970 3.479 18.721 1.00 94.75 431 CYS A C 1
ATOM 3445 O O . CYS A 1 431 ? -0.400 4.417 18.165 1.00 94.75 431 CYS A O 1
ATOM 3447 N N . LEU A 1 432 ? -1.575 3.620 19.907 1.00 96.50 432 LEU A N 1
ATOM 3448 C CA . LEU A 1 432 ? -1.597 4.900 20.627 1.00 96.50 432 LEU A CA 1
ATOM 3449 C C . LEU A 1 432 ? -0.193 5.321 21.089 1.00 96.50 432 LEU A C 1
ATOM 3451 O O . LEU A 1 432 ? 0.167 6.491 20.992 1.00 96.50 432 LEU A O 1
ATOM 3455 N N . LYS A 1 433 ? 0.636 4.373 21.545 1.00 96.56 433 LYS A N 1
ATOM 3456 C CA . LYS A 1 433 ? 2.034 4.648 21.904 1.00 96.56 433 LYS A CA 1
ATOM 3457 C C . LYS A 1 433 ? 2.874 5.036 20.694 1.00 96.56 433 LYS A C 1
ATOM 3459 O O . LYS A 1 433 ? 3.733 5.902 20.823 1.00 96.56 433 LYS A O 1
ATOM 3464 N N . ALA A 1 434 ? 2.640 4.420 19.537 1.00 96.31 434 ALA A N 1
ATOM 3465 C CA . ALA A 1 434 ? 3.335 4.776 18.305 1.00 96.31 434 ALA A CA 1
ATOM 3466 C C . ALA A 1 434 ? 3.048 6.230 17.905 1.00 96.31 434 ALA A C 1
ATOM 3468 O O . ALA A 1 434 ? 3.978 6.959 17.572 1.00 96.31 434 ALA A O 1
ATOM 3469 N N . LEU A 1 435 ? 1.793 6.677 18.035 1.00 96.69 435 LEU A N 1
ATOM 3470 C CA . LEU A 1 435 ? 1.423 8.080 17.831 1.00 96.69 435 LEU A CA 1
ATOM 3471 C C . LEU A 1 435 ? 2.199 9.018 18.764 1.00 96.69 435 LEU A C 1
ATOM 3473 O O . LEU A 1 435 ? 2.853 9.942 18.283 1.00 96.69 435 LEU A O 1
ATOM 3477 N N . LEU A 1 436 ? 2.229 8.731 20.068 1.00 96.25 436 LEU A N 1
ATOM 3478 C CA . LEU A 1 436 ? 3.028 9.511 21.024 1.00 96.25 436 LEU A CA 1
ATOM 3479 C C . LEU A 1 436 ? 4.528 9.503 20.674 1.00 96.25 436 LEU A C 1
ATOM 3481 O O . LEU A 1 436 ? 5.193 10.529 20.776 1.00 96.25 436 LEU A O 1
ATOM 3485 N N . ALA A 1 437 ? 5.069 8.366 20.222 1.00 96.06 437 ALA A N 1
ATOM 3486 C CA . ALA A 1 437 ? 6.467 8.245 19.806 1.00 96.06 437 ALA A CA 1
ATOM 3487 C C . ALA A 1 437 ? 6.799 9.076 18.553 1.00 96.06 437 ALA A C 1
ATOM 3489 O O . ALA A 1 437 ? 7.944 9.489 18.368 1.00 96.06 437 ALA A O 1
ATOM 3490 N N . TRP A 1 438 ? 5.809 9.335 17.696 1.00 95.62 438 TRP A N 1
ATOM 3491 C CA . TRP A 1 438 ? 5.920 10.257 16.563 1.00 95.62 438 TRP A CA 1
ATOM 3492 C C . TRP A 1 438 ? 5.553 11.705 16.914 1.00 95.62 438 TRP A C 1
ATOM 3494 O O . TRP A 1 438 ? 5.447 12.526 16.004 1.00 95.62 438 TRP A O 1
ATOM 3504 N N . ASN A 1 439 ? 5.423 12.022 18.205 1.00 95.00 439 ASN A N 1
ATOM 3505 C CA . ASN A 1 439 ? 5.076 13.336 18.747 1.00 95.00 439 ASN A CA 1
ATOM 3506 C C . ASN A 1 439 ? 3.656 13.825 18.422 1.00 95.00 439 ASN A C 1
ATOM 3508 O O . ASN A 1 439 ? 3.437 15.033 18.430 1.00 95.00 439 ASN A O 1
ATOM 3512 N N . TYR A 1 440 ? 2.706 12.919 18.169 1.00 95.81 440 TYR A N 1
ATOM 3513 C CA . TYR A 1 440 ? 1.290 13.297 18.165 1.00 95.81 440 TYR A CA 1
ATOM 3514 C C . TYR A 1 440 ? 0.814 13.589 19.588 1.00 95.81 440 TYR A C 1
ATOM 3516 O O . TYR A 1 440 ? 1.241 12.924 20.542 1.00 95.81 440 TYR A O 1
ATOM 3524 N N . THR A 1 441 ? -0.105 14.537 19.730 1.00 94.56 441 THR A N 1
ATOM 3525 C CA . THR A 1 441 ? -0.762 14.851 21.004 1.00 94.56 441 THR A CA 1
ATOM 3526 C C . THR A 1 441 ? -2.194 14.318 21.027 1.00 94.56 441 THR A C 1
ATOM 3528 O O . THR A 1 441 ? -2.802 14.050 19.995 1.00 94.56 441 THR A O 1
ATOM 3531 N N . PHE A 1 442 ? -2.726 14.097 22.231 1.00 95.44 442 PHE A N 1
ATOM 3532 C CA . PHE A 1 442 ? -4.125 13.726 22.443 1.00 95.44 442 PHE A CA 1
ATOM 3533 C C . PHE A 1 442 ? -4.753 14.782 23.341 1.00 95.44 442 PHE A C 1
ATOM 3535 O O . PHE A 1 442 ? -4.449 14.835 24.536 1.00 95.44 442 PHE A O 1
ATOM 3542 N N . GLU A 1 443 ? -5.630 15.606 22.781 1.00 94.00 443 GLU A N 1
ATOM 3543 C CA . GLU A 1 443 ? -6.278 16.693 23.510 1.00 94.00 443 GLU A CA 1
ATOM 3544 C C . GLU A 1 443 ? -7.781 16.458 23.608 1.00 94.00 443 GLU A C 1
ATOM 3546 O O . GLU A 1 443 ? -8.439 16.135 22.624 1.00 94.00 443 GLU A O 1
ATOM 3551 N N . LEU A 1 444 ? -8.343 16.618 24.807 1.00 93.44 444 LEU A N 1
ATOM 3552 C CA . LEU A 1 444 ? -9.787 16.540 25.010 1.00 93.44 444 LEU A CA 1
ATOM 3553 C C . LEU A 1 444 ? -10.431 17.868 24.589 1.00 93.44 444 LEU A C 1
ATOM 3555 O O . LEU A 1 444 ? -10.509 18.803 25.392 1.00 93.44 444 LEU A O 1
ATOM 3559 N N . THR A 1 445 ? -10.876 17.947 23.338 1.00 93.00 445 THR A N 1
ATOM 3560 C CA . THR A 1 445 ? -11.421 19.168 22.726 1.00 93.00 445 THR A CA 1
ATOM 3561 C C . THR A 1 445 ? -12.947 19.237 22.798 1.00 93.00 445 THR A C 1
ATOM 3563 O O . THR A 1 445 ? -13.491 20.330 22.955 1.00 93.00 445 THR A O 1
ATOM 3566 N N . ASP A 1 446 ? -13.644 18.095 22.771 1.00 92.56 446 ASP A N 1
ATOM 3567 C CA . ASP A 1 446 ? -15.110 18.015 22.848 1.00 92.56 446 ASP A CA 1
ATOM 3568 C C . ASP A 1 446 ? -15.565 17.304 24.136 1.00 92.56 446 ASP A C 1
ATOM 3570 O O . ASP A 1 446 ? -15.753 16.085 24.196 1.00 92.56 446 ASP A O 1
ATOM 3574 N N . ARG A 1 447 ? -15.750 18.093 25.202 1.00 92.38 447 ARG A N 1
ATOM 3575 C CA . ARG A 1 447 ? -16.227 17.581 26.498 1.00 92.38 447 ARG A CA 1
ATOM 3576 C C . ARG A 1 447 ? -17.669 17.076 26.441 1.00 92.38 447 ARG A C 1
ATOM 3578 O O . ARG A 1 447 ? -17.985 16.099 27.114 1.00 92.38 447 ARG A O 1
ATOM 3585 N N . ASP A 1 448 ? -18.515 17.679 25.608 1.00 92.12 448 ASP A N 1
ATOM 3586 C CA . ASP A 1 448 ? -19.911 17.263 25.459 1.00 92.12 448 ASP A CA 1
ATOM 3587 C C . ASP A 1 448 ? -20.006 15.900 24.750 1.00 92.12 448 ASP A C 1
ATOM 3589 O O . ASP A 1 448 ? -20.881 15.086 25.056 1.00 92.12 448 ASP A O 1
ATOM 3593 N N . ALA A 1 449 ? -19.115 15.611 23.795 1.00 90.62 449 ALA A N 1
ATOM 3594 C CA . ALA A 1 449 ? -18.965 14.274 23.223 1.00 90.62 449 ALA A CA 1
ATOM 3595 C C . ALA A 1 449 ? -18.481 13.262 24.264 1.00 90.62 449 ALA A C 1
ATOM 3597 O O . ALA A 1 449 ? -19.069 12.186 24.364 1.00 90.62 449 ALA A O 1
ATOM 3598 N N . ALA A 1 450 ? -17.486 13.613 25.082 1.00 90.94 450 ALA A N 1
ATOM 3599 C CA . ALA A 1 450 ? -16.989 12.735 26.140 1.00 90.94 450 ALA A CA 1
ATOM 3600 C C . ALA A 1 450 ? -18.082 12.368 27.162 1.00 90.94 450 ALA A C 1
ATOM 3602 O O . ALA A 1 450 ? -18.261 11.188 27.479 1.00 90.94 450 ALA A O 1
ATOM 3603 N N . ASP A 1 451 ? -18.870 13.349 27.611 1.00 91.12 451 ASP A N 1
ATOM 3604 C CA . ASP A 1 451 ? -19.979 13.140 28.548 1.00 91.12 451 ASP A CA 1
ATOM 3605 C C . ASP A 1 451 ? -21.104 12.298 27.924 1.00 91.12 451 ASP A C 1
ATOM 3607 O O . ASP A 1 451 ? -21.664 11.401 28.571 1.00 91.12 451 ASP A O 1
ATOM 3611 N N . ARG A 1 452 ? -21.411 12.526 26.638 1.00 90.81 452 ARG A N 1
ATOM 3612 C CA . ARG A 1 452 ? -22.354 11.688 25.880 1.00 90.81 452 ARG A CA 1
ATOM 3613 C C . ARG A 1 452 ? -21.850 10.259 25.741 1.00 90.81 452 ARG A C 1
ATOM 3615 O O . ARG A 1 452 ? -22.631 9.341 25.969 1.00 90.81 452 ARG A O 1
ATOM 3622 N N . ALA A 1 453 ? -20.579 10.057 25.410 1.00 89.50 453 ALA A N 1
ATOM 3623 C CA . ALA A 1 453 ? -19.975 8.736 25.277 1.00 89.50 453 ALA A CA 1
ATOM 3624 C C . ALA A 1 453 ? -19.988 7.970 26.611 1.00 89.50 453 ALA A C 1
ATOM 3626 O O . ALA A 1 453 ? -20.337 6.789 26.649 1.00 89.50 453 ALA A O 1
ATOM 3627 N N . ALA A 1 454 ? -19.690 8.652 27.721 1.00 86.69 454 ALA A N 1
ATOM 3628 C CA . ALA A 1 454 ? -19.778 8.079 29.062 1.00 86.69 454 ALA A CA 1
ATOM 3629 C C . ALA A 1 454 ? -21.220 7.684 29.431 1.00 86.69 454 ALA A C 1
ATOM 3631 O O . ALA A 1 454 ? -21.442 6.611 29.994 1.00 86.69 454 ALA A O 1
ATOM 3632 N N . SER A 1 455 ? -22.200 8.518 29.071 1.00 86.62 455 SER A N 1
ATOM 3633 C CA . SER A 1 455 ? -23.624 8.286 29.355 1.00 86.62 455 SER A CA 1
ATOM 3634 C C . SER A 1 455 ? -24.268 7.240 28.437 1.00 86.62 455 SER A C 1
ATOM 3636 O O . SER A 1 455 ? -25.203 6.552 28.839 1.00 86.62 455 SER A O 1
ATOM 3638 N N . ALA A 1 456 ? -23.780 7.110 27.201 1.00 84.38 456 ALA A N 1
ATOM 3639 C CA . ALA A 1 456 ? -24.294 6.183 26.195 1.00 84.38 456 ALA A CA 1
ATOM 3640 C C . ALA A 1 456 ? -23.800 4.741 26.387 1.00 84.38 456 ALA A C 1
ATOM 3642 O O . ALA A 1 456 ? -24.289 3.835 25.710 1.00 84.38 456 ALA A O 1
ATOM 3643 N N . ARG A 1 457 ? -22.853 4.500 27.305 1.00 78.00 457 ARG A N 1
ATOM 3644 C CA . ARG A 1 457 ? -22.309 3.164 27.561 1.00 78.00 457 ARG A CA 1
ATOM 3645 C C . ARG A 1 457 ? -23.386 2.241 28.133 1.00 78.00 457 ARG A C 1
ATOM 3647 O O . ARG A 1 457 ? -23.695 2.269 29.323 1.00 78.00 457 ARG A O 1
ATOM 3654 N N . THR A 1 458 ? -23.930 1.372 27.287 1.00 78.44 458 THR A N 1
ATOM 3655 C CA . THR A 1 458 ? -24.872 0.330 27.709 1.00 78.44 458 THR A CA 1
ATOM 3656 C C . THR A 1 458 ? -24.135 -0.968 28.042 1.00 78.44 458 THR A C 1
ATOM 3658 O O . THR A 1 458 ? -23.348 -1.421 27.214 1.00 78.44 458 THR A O 1
ATOM 3661 N N . PRO A 1 459 ? -24.384 -1.605 29.203 1.00 80.88 459 PRO A N 1
ATOM 3662 C CA . PRO A 1 459 ? -23.754 -2.879 29.537 1.00 80.88 459 PRO A CA 1
ATOM 3663 C C . PRO A 1 459 ? -24.171 -3.991 28.570 1.00 80.88 459 PRO A C 1
ATOM 3665 O O . PRO A 1 459 ? -25.364 -4.218 28.366 1.00 80.88 459 PRO A O 1
ATOM 3668 N N . SER A 1 460 ? -23.196 -4.750 28.071 1.00 86.88 460 SER A N 1
ATOM 3669 C CA . SER A 1 460 ? -23.404 -5.900 27.176 1.00 86.88 460 SER A CA 1
ATOM 3670 C C . SER A 1 460 ? -23.883 -7.172 27.892 1.00 86.88 460 SER A C 1
ATOM 3672 O O . SER A 1 460 ? -23.930 -8.243 27.296 1.00 86.88 460 SER A O 1
ATOM 3674 N N . GLY A 1 461 ? -24.247 -7.076 29.174 1.00 86.12 461 GLY A N 1
ATOM 3675 C CA . GLY A 1 461 ? -24.561 -8.211 30.045 1.00 86.12 461 GLY A CA 1
ATOM 3676 C C . GLY A 1 461 ? -23.383 -8.627 30.930 1.00 86.12 461 GLY A C 1
ATOM 3677 O O . GLY A 1 461 ? -22.236 -8.250 30.707 1.00 86.12 461 GLY A O 1
ATOM 3678 N N . THR A 1 462 ? -23.672 -9.391 31.982 1.00 87.31 462 THR A N 1
ATOM 3679 C CA . THR A 1 462 ? -22.686 -9.845 32.988 1.00 87.31 462 THR A CA 1
ATOM 3680 C C . THR A 1 462 ? -22.494 -11.359 32.995 1.00 87.31 462 THR A C 1
ATOM 3682 O O . THR A 1 462 ? -21.520 -11.858 33.560 1.00 87.31 462 THR A O 1
ATOM 3685 N N . THR A 1 463 ? -23.400 -12.098 32.355 1.00 90.81 463 THR A N 1
ATOM 3686 C CA . THR A 1 463 ? -23.403 -13.553 32.234 1.00 90.81 463 THR A CA 1
ATOM 3687 C C . THR A 1 463 ? -23.568 -13.967 30.775 1.00 90.81 463 THR A C 1
ATOM 3689 O O . THR A 1 463 ? -23.946 -13.173 29.920 1.00 90.81 463 THR A O 1
ATOM 3692 N N . ILE A 1 464 ? -23.299 -15.237 30.475 1.00 91.50 464 ILE A N 1
ATOM 3693 C CA . ILE A 1 464 ? -23.488 -15.796 29.128 1.00 91.50 464 ILE A CA 1
ATOM 3694 C C . ILE A 1 464 ? -24.962 -15.702 28.694 1.00 91.50 464 ILE A C 1
ATOM 3696 O O . ILE A 1 464 ? -25.254 -15.440 27.534 1.00 91.50 464 ILE A O 1
ATOM 3700 N N . GLN A 1 465 ? -25.901 -15.886 29.628 1.00 90.38 465 GLN A N 1
ATOM 3701 C CA . GLN A 1 465 ? -27.339 -15.932 29.335 1.00 90.38 465 GLN A CA 1
ATOM 3702 C C . GLN A 1 465 ? -27.938 -14.559 29.014 1.00 90.38 465 GLN A C 1
ATOM 3704 O O . GLN A 1 465 ? -28.919 -14.487 28.281 1.00 90.38 465 GLN A O 1
ATOM 3709 N N . ASN A 1 466 ? -27.373 -13.483 29.568 1.00 92.25 466 ASN A N 1
ATOM 3710 C CA . ASN A 1 466 ? -27.817 -12.113 29.311 1.00 92.25 466 ASN A CA 1
ATOM 3711 C C . ASN A 1 466 ? -26.839 -11.331 28.424 1.00 92.25 466 ASN A C 1
ATOM 3713 O O . ASN A 1 466 ? -26.918 -10.103 28.385 1.00 92.25 466 ASN A O 1
ATOM 3717 N N . PHE A 1 467 ? -25.922 -12.026 27.740 1.00 94.69 467 PHE A N 1
ATOM 3718 C CA . PHE A 1 467 ? -24.964 -11.396 26.846 1.00 94.69 467 PHE A CA 1
ATOM 3719 C C . PHE A 1 467 ? -25.681 -10.848 25.609 1.00 94.69 467 PHE A C 1
ATOM 3721 O O . PHE A 1 467 ? -26.189 -11.598 24.777 1.00 94.69 467 PHE A O 1
ATOM 3728 N N . ALA A 1 468 ? -25.731 -9.525 25.514 1.00 92.94 468 ALA A N 1
ATOM 3729 C CA . ALA A 1 468 ? -26.367 -8.773 24.446 1.00 92.94 468 ALA A CA 1
ATOM 3730 C C . ALA A 1 468 ? -25.432 -7.615 24.066 1.00 92.94 468 ALA A C 1
ATOM 3732 O O . ALA A 1 468 ? -25.617 -6.502 24.568 1.00 92.94 468 ALA A O 1
ATOM 3733 N N . PRO A 1 469 ? -24.397 -7.879 23.246 1.00 93.19 469 PRO A N 1
ATOM 3734 C CA . PRO A 1 469 ? -23.400 -6.878 22.896 1.00 93.19 469 PRO A CA 1
ATOM 3735 C C . PRO A 1 469 ? -24.041 -5.696 22.172 1.00 93.19 469 PRO A C 1
ATOM 3737 O O . PRO A 1 469 ? -24.853 -5.874 21.263 1.00 93.19 469 PRO A O 1
ATOM 3740 N N . LYS A 1 470 ? -23.668 -4.484 22.586 1.00 89.81 470 LYS A N 1
ATOM 3741 C CA . LYS A 1 470 ? -24.141 -3.227 21.991 1.00 89.81 470 LYS A CA 1
ATOM 3742 C C . LYS A 1 470 ? -22.950 -2.322 21.678 1.00 89.81 470 LYS A C 1
ATOM 3744 O O . LYS A 1 470 ? -22.694 -1.373 22.420 1.00 89.81 470 LYS A O 1
ATOM 3749 N N . PRO A 1 471 ? -22.187 -2.636 20.617 1.00 91.19 471 PRO A N 1
ATOM 3750 C CA . PRO A 1 471 ? -21.068 -1.801 20.202 1.00 91.19 471 PRO A CA 1
ATOM 3751 C C . PRO A 1 471 ? -21.544 -0.394 19.815 1.00 91.19 471 PRO A C 1
ATOM 3753 O O . PRO A 1 471 ? -22.655 -0.214 19.318 1.00 91.19 471 PRO A O 1
ATOM 3756 N N . VAL A 1 472 ? -20.675 0.598 20.006 1.00 91.06 472 VAL A N 1
ATOM 3757 C CA . VAL A 1 472 ? -20.877 1.961 19.503 1.00 91.06 472 VAL A CA 1
ATOM 3758 C C . VAL A 1 472 ? -20.921 1.939 17.973 1.00 91.06 472 VAL A C 1
ATOM 3760 O O . VAL A 1 472 ? -20.069 1.324 17.334 1.00 91.06 472 VAL A O 1
ATOM 3763 N N . ASP A 1 473 ? -21.897 2.615 17.372 1.00 90.06 473 ASP A N 1
ATOM 3764 C CA . ASP A 1 473 ? -21.940 2.770 15.919 1.00 90.06 473 ASP A CA 1
ATOM 3765 C C . ASP A 1 473 ? -20.993 3.893 15.471 1.00 90.06 473 ASP A C 1
ATOM 3767 O O . ASP A 1 473 ? -21.270 5.077 15.656 1.00 90.06 473 ASP A O 1
ATOM 3771 N N . LEU A 1 474 ? -19.863 3.503 14.880 1.00 92.00 474 LEU A N 1
ATOM 3772 C CA . LEU A 1 474 ? -18.847 4.408 14.329 1.00 92.00 474 LEU A CA 1
ATOM 3773 C C . LEU A 1 474 ? -18.946 4.549 12.796 1.00 92.00 474 LEU A C 1
ATOM 3775 O O . LEU A 1 474 ? -18.107 5.204 12.162 1.00 92.00 474 LEU A O 1
ATOM 3779 N N . SER A 1 475 ? -19.947 3.922 12.166 1.00 88.56 475 SER A N 1
ATOM 3780 C CA . SER A 1 475 ? -20.034 3.808 10.705 1.00 88.56 475 SER A CA 1
ATOM 3781 C C . SER A 1 475 ? -20.267 5.154 10.016 1.00 88.56 475 SER A C 1
ATOM 3783 O O . SER A 1 475 ? -19.649 5.426 8.985 1.00 88.56 475 SER A O 1
ATOM 3785 N N . SER A 1 476 ? -21.083 6.025 10.615 1.00 89.25 476 SER A N 1
ATOM 3786 C CA . SER A 1 476 ? -21.386 7.366 10.103 1.00 89.25 476 SER A CA 1
ATOM 3787 C C . SER A 1 476 ? -20.338 8.419 10.466 1.00 89.25 476 SER A C 1
ATOM 3789 O O . SER A 1 476 ? -20.459 9.565 10.038 1.00 89.25 476 SER A O 1
ATOM 3791 N N . MET A 1 477 ? -19.337 8.067 11.277 1.00 92.38 477 MET A N 1
ATOM 3792 C CA . MET A 1 477 ? -18.349 9.024 11.755 1.00 92.38 477 MET A CA 1
ATOM 3793 C C . MET A 1 477 ? -17.201 9.193 10.759 1.00 92.38 477 MET A C 1
ATOM 3795 O O . MET A 1 477 ? -16.700 8.219 10.189 1.00 92.38 477 MET A O 1
ATOM 3799 N N . THR A 1 478 ? -16.764 10.436 10.574 1.00 92.94 478 THR A N 1
ATOM 3800 C CA . THR A 1 478 ? -15.645 10.805 9.703 1.00 92.94 478 THR A CA 1
ATOM 3801 C C . THR A 1 478 ? -14.508 11.375 10.534 1.00 92.94 478 THR A C 1
ATOM 3803 O O . THR A 1 478 ? -14.737 12.254 11.363 1.00 92.94 478 THR A O 1
ATOM 3806 N N . LEU A 1 479 ? -13.293 10.890 10.281 1.00 93.56 479 LEU A N 1
ATOM 3807 C CA . LEU A 1 479 ? -12.088 11.418 10.910 1.00 93.56 479 LEU A CA 1
ATOM 3808 C C . LEU A 1 479 ? -11.745 12.804 10.363 1.00 93.56 479 LEU A C 1
ATOM 3810 O O . LEU A 1 479 ? -11.969 13.093 9.184 1.00 93.56 479 LEU A O 1
ATOM 3814 N N . GLU A 1 480 ? -11.154 13.634 11.214 1.00 89.44 480 GLU A N 1
ATOM 3815 C CA . GLU A 1 480 ? -10.558 14.901 10.800 1.00 89.44 480 GLU A CA 1
ATOM 3816 C C . GLU A 1 480 ? -9.283 14.676 9.977 1.00 89.44 480 GLU A C 1
ATOM 3818 O O . GLU A 1 480 ? -8.686 13.598 10.000 1.00 89.44 480 GLU A O 1
ATOM 3823 N N . LYS A 1 481 ? -8.861 15.690 9.213 1.00 90.06 481 LYS A N 1
ATOM 3824 C CA . LYS A 1 481 ? -7.773 15.556 8.231 1.00 90.06 481 LYS A CA 1
ATOM 3825 C C . LYS A 1 481 ? -6.467 15.043 8.856 1.00 90.06 481 LYS A C 1
ATOM 3827 O O . LYS A 1 481 ? -5.835 14.155 8.280 1.00 90.06 481 LYS A O 1
ATOM 3832 N N . ASP A 1 482 ? -6.089 15.563 10.018 1.00 90.88 482 ASP A N 1
ATOM 3833 C CA . ASP A 1 482 ? -4.843 15.179 10.692 1.00 90.88 482 ASP A CA 1
ATOM 3834 C C . ASP A 1 482 ? -4.940 13.770 11.292 1.00 90.88 482 ASP A C 1
ATOM 3836 O O . ASP A 1 482 ? -4.014 12.965 11.155 1.00 90.88 482 ASP A O 1
ATOM 3840 N N . MET A 1 483 ? -6.126 13.389 11.773 1.00 94.81 483 MET A N 1
ATOM 3841 C CA . MET A 1 483 ? -6.423 12.026 12.218 1.00 94.81 483 MET A CA 1
ATOM 3842 C C . MET A 1 483 ? -6.407 11.014 11.061 1.00 94.81 483 MET A C 1
ATOM 3844 O O . MET A 1 483 ? -5.956 9.887 11.238 1.00 94.81 483 MET A O 1
ATOM 3848 N N . VAL A 1 484 ? -6.837 11.387 9.850 1.00 94.75 484 VAL A N 1
ATOM 3849 C CA . VAL A 1 484 ? -6.700 10.515 8.665 1.00 94.75 484 VAL A CA 1
ATOM 3850 C C . VAL A 1 484 ? -5.222 10.234 8.369 1.00 94.75 484 VAL A C 1
ATOM 3852 O O . VAL A 1 484 ? -4.854 9.089 8.102 1.00 94.75 484 VAL A O 1
ATOM 3855 N N . SER A 1 485 ? -4.365 11.255 8.467 1.00 94.00 485 SER A N 1
ATOM 3856 C CA . SER A 1 485 ? -2.911 11.113 8.299 1.00 94.00 485 SER A CA 1
ATOM 3857 C C . SER A 1 485 ? -2.291 10.229 9.391 1.00 94.00 485 SER A C 1
ATOM 3859 O O . SER A 1 485 ? -1.508 9.321 9.094 1.00 94.00 485 SER A O 1
ATOM 3861 N N . ALA A 1 486 ? -2.696 10.430 10.649 1.00 96.06 486 ALA A N 1
ATOM 3862 C CA . ALA A 1 486 ? -2.308 9.583 11.776 1.00 96.06 486 ALA A CA 1
ATOM 3863 C C . ALA A 1 486 ? -2.735 8.117 11.565 1.00 96.06 486 ALA A C 1
ATOM 3865 O O . ALA A 1 486 ? -1.954 7.195 11.813 1.00 96.06 486 ALA A O 1
ATOM 3866 N N . GLY A 1 487 ? -3.941 7.899 11.033 1.00 96.38 487 GLY A N 1
ATOM 3867 C CA . GLY A 1 487 ? -4.485 6.577 10.730 1.00 96.38 487 GLY A CA 1
ATOM 3868 C C . GLY A 1 487 ? -3.666 5.812 9.691 1.00 96.38 487 GLY A C 1
ATOM 3869 O O . GLY A 1 487 ? -3.411 4.621 9.875 1.00 96.38 487 GLY A O 1
ATOM 3870 N N . GLU A 1 488 ? -3.188 6.480 8.638 1.00 94.38 488 GLU A N 1
ATOM 3871 C CA . GLU A 1 488 ? -2.319 5.839 7.640 1.00 94.38 488 GLU A CA 1
ATOM 3872 C C . GLU A 1 488 ? -0.966 5.435 8.252 1.00 94.38 488 GLU A C 1
ATOM 3874 O O . GLU A 1 488 ? -0.521 4.306 8.040 1.00 94.38 488 GLU A O 1
ATOM 3879 N N . LYS A 1 489 ? -0.355 6.290 9.089 1.00 95.06 489 LYS A N 1
ATOM 3880 C CA . LYS A 1 489 ? 0.886 5.944 9.813 1.00 95.06 489 LYS A CA 1
ATOM 3881 C C . LYS A 1 489 ? 0.697 4.775 10.782 1.00 95.06 489 LYS A C 1
ATOM 3883 O O . LYS A 1 489 ? 1.555 3.898 10.869 1.00 95.06 489 LYS A O 1
ATOM 3888 N N . MET A 1 490 ? -0.420 4.731 11.511 1.00 95.81 490 MET A N 1
ATOM 3889 C CA . MET A 1 490 ? -0.751 3.612 12.406 1.00 95.81 490 MET A CA 1
ATOM 3890 C C . MET A 1 490 ? -0.927 2.297 11.636 1.00 95.81 490 MET A C 1
ATOM 3892 O O . MET A 1 490 ? -0.469 1.244 12.091 1.00 95.81 490 MET A O 1
ATOM 3896 N N . ALA A 1 491 ? -1.581 2.351 10.473 1.00 96.25 491 ALA A N 1
ATOM 3897 C CA . ALA A 1 491 ? -1.772 1.191 9.611 1.00 96.25 491 ALA A CA 1
ATOM 3898 C C . ALA A 1 491 ? -0.430 0.676 9.065 1.00 96.25 491 ALA A C 1
ATOM 3900 O O . ALA A 1 491 ? -0.124 -0.510 9.200 1.00 96.25 491 ALA A O 1
ATOM 3901 N N . GLU A 1 492 ? 0.416 1.578 8.559 1.00 95.19 492 GLU A N 1
ATOM 3902 C CA . GLU A 1 492 ? 1.779 1.258 8.131 1.00 95.19 492 GLU A CA 1
ATOM 3903 C C . GLU A 1 492 ? 2.593 0.621 9.264 1.00 95.19 492 GLU A C 1
ATOM 3905 O O . GLU A 1 492 ? 3.243 -0.409 9.078 1.00 95.19 492 GLU A O 1
ATOM 3910 N N . HIS A 1 493 ? 2.533 1.182 10.469 1.00 95.06 493 HIS A N 1
ATOM 3911 C CA . HIS A 1 493 ? 3.272 0.643 11.604 1.00 95.06 493 HIS A CA 1
ATOM 3912 C C . HIS A 1 493 ? 2.786 -0.737 12.045 1.00 95.06 493 HIS A C 1
ATOM 3914 O O . HIS A 1 493 ? 3.609 -1.598 12.365 1.00 95.06 493 HIS A O 1
ATOM 3920 N N . SER A 1 494 ? 1.477 -0.987 11.982 1.00 94.31 494 SER A N 1
ATOM 3921 C CA . SER A 1 494 ? 0.904 -2.314 12.232 1.00 94.31 494 SER A CA 1
ATOM 3922 C C . SER A 1 494 ? 1.472 -3.357 11.264 1.00 94.31 494 SER A C 1
ATOM 3924 O O . SER A 1 494 ? 1.912 -4.431 11.696 1.00 94.31 494 SER A O 1
ATOM 3926 N N . HIS A 1 495 ? 1.560 -3.010 9.976 1.00 94.25 495 HIS A N 1
ATOM 3927 C CA . HIS A 1 495 ? 2.212 -3.842 8.964 1.00 94.25 495 HIS A CA 1
ATOM 3928 C C . HIS A 1 495 ? 3.702 -4.041 9.252 1.00 94.25 495 HIS A C 1
ATOM 3930 O O . HIS A 1 495 ? 4.199 -5.161 9.172 1.00 94.25 495 HIS A O 1
ATOM 3936 N N . LEU A 1 496 ? 4.426 -2.995 9.657 1.00 93.44 496 LEU A N 1
ATOM 3937 C CA . LEU A 1 496 ? 5.854 -3.089 9.984 1.00 93.44 496 LEU A CA 1
ATOM 3938 C C . LEU A 1 496 ? 6.125 -4.003 11.186 1.00 93.44 496 LEU A C 1
ATOM 3940 O O . LEU A 1 496 ? 7.101 -4.755 11.167 1.00 93.44 496 LEU A O 1
ATOM 3944 N N . ILE A 1 497 ? 5.266 -3.992 12.210 1.00 92.44 497 ILE A N 1
ATOM 3945 C CA . ILE A 1 497 ? 5.360 -4.915 13.351 1.00 92.44 497 ILE A CA 1
ATOM 3946 C C . ILE A 1 497 ? 5.165 -6.358 12.884 1.00 92.44 497 ILE A C 1
ATOM 3948 O O . ILE A 1 497 ? 5.964 -7.236 13.231 1.00 92.44 497 ILE A O 1
ATOM 3952 N N . TRP A 1 498 ? 4.126 -6.611 12.082 1.00 92.81 498 TRP A N 1
ATOM 3953 C CA . TRP A 1 498 ? 3.888 -7.929 11.494 1.00 92.81 498 TRP A CA 1
ATOM 3954 C C . TRP A 1 498 ? 5.082 -8.377 10.641 1.00 92.81 498 TRP A C 1
ATOM 3956 O O . TRP A 1 498 ? 5.620 -9.464 10.857 1.00 92.81 498 TRP A O 1
ATOM 3966 N N . ALA A 1 499 ? 5.560 -7.512 9.748 1.00 91.31 499 ALA A N 1
ATOM 3967 C CA . ALA A 1 499 ? 6.682 -7.783 8.864 1.00 91.31 499 ALA A CA 1
ATOM 3968 C C . ALA A 1 499 ? 7.955 -8.099 9.654 1.00 91.31 499 ALA A C 1
ATOM 3970 O O . ALA A 1 499 ? 8.651 -9.059 9.337 1.00 91.31 499 ALA A O 1
ATOM 3971 N N . LYS A 1 500 ? 8.244 -7.347 10.722 1.00 90.31 500 LYS A N 1
ATOM 3972 C CA . LYS A 1 500 ? 9.394 -7.586 11.606 1.00 90.31 500 LYS A CA 1
ATOM 3973 C C . LYS A 1 500 ? 9.292 -8.923 12.333 1.00 90.31 500 LYS A C 1
ATOM 3975 O O . LYS A 1 500 ? 10.292 -9.633 12.433 1.00 90.31 500 LYS A O 1
ATOM 3980 N N . LYS A 1 501 ? 8.099 -9.299 12.809 1.00 89.38 501 LYS A N 1
ATOM 3981 C CA . LYS A 1 501 ? 7.859 -10.615 13.422 1.00 89.38 501 LYS A CA 1
ATOM 3982 C C . LYS A 1 501 ? 8.124 -11.738 12.418 1.00 89.38 501 LYS A C 1
ATOM 3984 O O . LYS A 1 501 ? 8.914 -12.629 12.713 1.00 89.38 501 LYS A O 1
ATOM 3989 N N . VAL A 1 502 ? 7.538 -11.646 11.223 1.00 87.75 502 VAL A N 1
ATOM 3990 C CA . VAL A 1 502 ? 7.731 -12.622 10.138 1.00 87.75 502 VAL A CA 1
ATOM 3991 C C . VAL A 1 502 ? 9.200 -12.710 9.729 1.00 87.75 502 VAL A C 1
ATOM 3993 O O . VAL A 1 502 ? 9.738 -13.806 9.613 1.00 87.75 502 VAL A O 1
ATOM 3996 N N . TRP A 1 503 ? 9.876 -11.573 9.568 1.00 85.38 503 TRP A N 1
ATOM 3997 C CA . TRP A 1 503 ? 11.297 -11.512 9.228 1.00 85.38 503 TRP A CA 1
ATOM 3998 C C . TRP A 1 503 ? 12.171 -12.235 10.264 1.00 85.38 503 TRP A C 1
ATOM 4000 O O . TRP A 1 503 ? 13.034 -13.040 9.913 1.00 85.38 503 TRP A O 1
ATOM 4010 N N . ASN A 1 504 ? 11.913 -12.006 11.554 1.00 85.69 504 ASN A N 1
ATOM 4011 C CA . ASN A 1 504 ? 12.629 -12.675 12.641 1.00 85.69 504 ASN A CA 1
ATOM 4012 C C . ASN A 1 504 ? 12.324 -14.179 12.709 1.00 85.69 504 ASN A C 1
ATOM 4014 O O . ASN A 1 504 ? 13.232 -14.985 12.924 1.00 85.69 504 ASN A O 1
ATOM 4018 N N . ASP A 1 505 ? 11.064 -14.570 12.511 1.00 84.38 505 ASP A N 1
ATOM 4019 C CA . ASP A 1 505 ? 10.662 -15.977 12.468 1.00 84.38 505 ASP A CA 1
ATOM 4020 C C . ASP A 1 505 ? 11.348 -16.712 11.307 1.00 84.38 505 ASP A C 1
ATOM 4022 O O . ASP A 1 505 ? 11.881 -17.801 11.504 1.00 84.38 505 ASP A O 1
ATOM 4026 N N . LEU A 1 506 ? 11.438 -16.098 10.126 1.00 82.19 506 LEU A N 1
ATOM 4027 C CA . LEU A 1 506 ? 12.134 -16.676 8.974 1.00 82.19 506 LEU A CA 1
ATOM 4028 C C . LEU A 1 506 ? 13.635 -16.836 9.217 1.00 82.19 506 LEU A C 1
ATOM 4030 O O . LEU A 1 506 ? 14.197 -17.881 8.892 1.00 82.19 506 LEU A O 1
ATOM 4034 N N . ASN A 1 507 ? 14.275 -15.847 9.844 1.00 78.94 507 ASN A N 1
ATOM 4035 C CA . ASN A 1 507 ? 15.701 -15.917 10.168 1.00 78.94 507 ASN A CA 1
ATOM 4036 C C . ASN A 1 507 ? 16.029 -16.981 11.227 1.00 78.94 507 ASN A C 1
ATOM 4038 O O . ASN A 1 507 ? 17.153 -17.478 11.262 1.00 78.94 507 ASN A O 1
ATOM 4042 N N . THR A 1 508 ? 15.077 -17.323 12.101 1.00 81.88 508 THR A N 1
ATOM 4043 C CA . THR A 1 508 ? 15.302 -18.253 13.221 1.00 81.88 508 THR A CA 1
ATOM 4044 C C . THR A 1 508 ? 14.819 -19.672 12.941 1.00 81.88 508 THR A C 1
ATOM 4046 O O . THR A 1 508 ? 15.490 -20.631 13.321 1.00 81.88 508 THR A O 1
ATOM 4049 N N . LYS A 1 509 ? 13.662 -19.823 12.294 1.00 78.50 509 LYS A N 1
ATOM 4050 C CA . LYS A 1 509 ? 12.981 -21.109 12.081 1.00 78.50 509 LYS A CA 1
ATOM 4051 C C . LYS A 1 509 ? 13.049 -21.586 10.630 1.00 78.50 509 LYS A C 1
ATOM 4053 O O . LYS A 1 509 ? 12.758 -22.753 10.376 1.00 78.50 509 LYS A O 1
ATOM 4058 N N . GLY A 1 510 ? 13.426 -20.710 9.695 1.00 69.25 510 GLY A N 1
ATOM 4059 C CA . GLY A 1 510 ? 13.174 -20.927 8.272 1.00 69.25 510 GLY A CA 1
ATOM 4060 C C . GLY A 1 510 ? 11.671 -20.944 7.972 1.00 69.25 510 GLY A C 1
ATOM 4061 O O . GLY A 1 510 ? 10.832 -20.899 8.873 1.00 69.25 510 GLY A O 1
ATOM 4062 N N . GLY A 1 511 ? 11.301 -20.993 6.696 1.00 69.88 511 GLY A N 1
ATOM 4063 C CA . GLY A 1 511 ? 9.900 -21.124 6.311 1.00 69.88 511 GLY A CA 1
ATOM 4064 C C . GLY A 1 511 ? 9.549 -20.424 5.012 1.00 69.88 511 GLY A C 1
ATOM 4065 O O . GLY A 1 511 ? 10.405 -19.909 4.294 1.00 69.88 511 GLY A O 1
ATOM 4066 N N . PHE A 1 512 ? 8.252 -20.435 4.718 1.00 68.81 512 PHE A N 1
ATOM 4067 C CA . PHE A 1 512 ? 7.704 -19.789 3.540 1.00 68.81 512 PHE A CA 1
ATOM 4068 C C . PHE A 1 512 ? 7.655 -18.270 3.732 1.00 68.81 512 PHE A C 1
ATOM 4070 O O . PHE A 1 512 ? 7.110 -17.779 4.719 1.00 68.81 512 PHE A O 1
ATOM 4077 N N . LEU A 1 513 ? 8.201 -17.540 2.764 1.00 73.62 513 LEU A N 1
ATOM 4078 C CA . LEU A 1 513 ? 8.265 -16.084 2.746 1.00 73.62 513 LEU A CA 1
ATOM 4079 C C . LEU A 1 513 ? 6.946 -15.506 2.195 1.00 73.62 513 LEU A C 1
ATOM 4081 O O . LEU A 1 513 ? 6.665 -15.695 1.009 1.00 73.62 513 LEU A O 1
ATOM 4085 N N . PRO A 1 514 ? 6.126 -14.807 3.004 1.00 83.12 514 PRO A N 1
ATOM 4086 C CA . PRO A 1 514 ? 4.852 -14.265 2.535 1.00 83.12 514 PRO A CA 1
ATOM 4087 C C . PRO A 1 514 ? 5.040 -13.231 1.420 1.00 83.12 514 PRO A C 1
ATOM 4089 O O . PRO A 1 514 ? 5.867 -12.333 1.547 1.00 83.12 514 PRO A O 1
ATOM 4092 N N . THR A 1 515 ? 4.228 -13.288 0.361 1.00 84.81 515 THR A N 1
ATOM 4093 C CA . THR A 1 515 ? 4.292 -12.340 -0.775 1.00 84.81 515 THR A CA 1
ATOM 4094 C C . THR A 1 515 ? 3.906 -10.906 -0.400 1.00 84.81 515 THR A C 1
ATOM 4096 O O . THR A 1 515 ? 4.159 -9.976 -1.164 1.00 84.81 515 THR A O 1
ATOM 4099 N N . THR A 1 516 ? 3.295 -10.716 0.768 1.00 87.12 516 THR A N 1
ATOM 4100 C CA . THR A 1 516 ? 2.981 -9.416 1.373 1.00 87.12 516 THR A CA 1
ATOM 4101 C C . THR A 1 516 ? 4.149 -8.836 2.176 1.00 87.12 516 THR A C 1
ATOM 4103 O O . THR A 1 516 ? 4.048 -7.710 2.652 1.00 87.12 516 THR A O 1
ATOM 4106 N N . LEU A 1 517 ? 5.271 -9.556 2.334 1.00 86.94 517 LEU A N 1
ATOM 4107 C CA . LEU A 1 517 ? 6.463 -9.063 3.033 1.00 86.94 517 LEU A CA 1
ATOM 4108 C C . LEU A 1 517 ? 7.255 -8.084 2.148 1.00 86.94 517 LEU A C 1
ATOM 4110 O O . LEU A 1 517 ? 8.350 -8.372 1.664 1.00 86.94 517 LEU A O 1
ATOM 4114 N N . VAL A 1 518 ? 6.648 -6.927 1.913 1.00 85.62 518 VAL A N 1
ATOM 4115 C CA . VAL A 1 518 ? 7.161 -5.802 1.128 1.00 85.62 518 VAL A CA 1
ATOM 4116 C C . VAL A 1 518 ? 6.896 -4.489 1.882 1.00 85.62 518 VAL A C 1
ATOM 4118 O O . VAL A 1 518 ? 6.044 -4.470 2.776 1.00 85.62 518 VAL A O 1
ATOM 4121 N N . PRO A 1 519 ? 7.595 -3.386 1.547 1.00 88.00 519 PRO A N 1
ATOM 4122 C CA . PRO A 1 519 ? 7.267 -2.055 2.058 1.00 88.00 519 PRO A CA 1
ATOM 4123 C C . PRO A 1 519 ? 5.777 -1.713 1.923 1.00 88.00 519 PRO A C 1
ATOM 4125 O O . PRO A 1 519 ? 5.153 -2.098 0.934 1.00 88.00 519 PRO A O 1
ATOM 4128 N N . TRP A 1 520 ? 5.240 -0.938 2.873 1.00 89.56 520 TRP A N 1
ATOM 4129 C CA . TRP A 1 520 ? 3.832 -0.513 2.893 1.00 89.56 520 TRP A CA 1
ATOM 4130 C C . TRP A 1 520 ? 3.388 0.118 1.571 1.00 89.56 520 TRP A C 1
ATOM 4132 O O . TRP A 1 520 ? 2.353 -0.247 1.020 1.00 89.56 520 TRP A O 1
ATOM 4142 N N . ASP A 1 521 ? 4.230 0.977 0.995 1.00 86.19 521 ASP A N 1
ATOM 4143 C CA . ASP A 1 521 ? 3.964 1.644 -0.281 1.00 86.19 521 ASP A CA 1
ATOM 4144 C C . ASP A 1 521 ? 3.798 0.704 -1.476 1.00 86.19 521 ASP A C 1
ATOM 4146 O O . ASP A 1 521 ? 3.177 1.097 -2.462 1.00 86.19 521 ASP A O 1
ATOM 4150 N N . LEU A 1 522 ? 4.321 -0.522 -1.392 1.00 86.88 522 LEU A N 1
ATOM 4151 C CA . LEU A 1 522 ? 4.200 -1.535 -2.437 1.00 86.88 522 LEU A CA 1
ATOM 4152 C C . LEU A 1 522 ? 3.028 -2.490 -2.212 1.00 86.88 522 LEU A C 1
ATOM 4154 O O . LEU A 1 522 ? 2.833 -3.384 -3.034 1.00 86.88 522 LEU A O 1
ATOM 4158 N N . LEU A 1 523 ? 2.262 -2.335 -1.129 1.00 89.38 523 LEU A N 1
ATOM 4159 C CA . LEU A 1 523 ? 1.031 -3.089 -0.909 1.00 89.38 523 LEU A CA 1
ATOM 4160 C C . LEU A 1 523 ? -0.119 -2.528 -1.746 1.00 89.38 523 LEU A C 1
ATOM 4162 O O . LEU A 1 523 ? -0.214 -1.320 -1.961 1.00 89.38 523 LEU A O 1
ATOM 4166 N N . THR A 1 524 ? -1.030 -3.401 -2.152 1.00 90.12 524 THR A N 1
ATOM 4167 C CA . THR A 1 524 ? -2.302 -3.037 -2.793 1.00 90.12 524 THR A CA 1
ATOM 4168 C C . THR A 1 524 ? -3.299 -2.490 -1.769 1.00 90.12 524 THR A C 1
ATOM 4170 O O . THR A 1 524 ? -3.152 -2.702 -0.563 1.00 90.12 524 THR A O 1
ATOM 4173 N N . ASP A 1 525 ? -4.355 -1.815 -2.227 1.00 88.38 525 ASP A N 1
ATOM 4174 C CA . ASP A 1 525 ? -5.417 -1.354 -1.324 1.00 88.38 525 ASP A CA 1
ATOM 4175 C C . ASP A 1 525 ? -6.142 -2.515 -0.637 1.00 88.38 525 ASP A C 1
ATOM 4177 O O . ASP A 1 525 ? -6.570 -2.378 0.512 1.00 88.38 525 ASP A O 1
ATOM 4181 N N . PHE A 1 526 ? -6.243 -3.670 -1.301 1.00 88.06 526 PHE A N 1
ATOM 4182 C CA . PHE A 1 526 ? -6.763 -4.890 -0.695 1.00 88.06 526 PHE A CA 1
ATOM 4183 C C . PHE A 1 526 ? -5.900 -5.344 0.489 1.00 88.06 526 PHE A C 1
ATOM 4185 O O . PHE A 1 526 ? -6.427 -5.586 1.575 1.00 88.06 526 PHE A O 1
ATOM 4192 N N . GLU A 1 527 ? -4.577 -5.386 0.313 1.00 89.81 527 GLU A N 1
ATOM 4193 C CA . GLU A 1 527 ? -3.626 -5.792 1.357 1.00 89.81 527 GLU A CA 1
ATOM 4194 C C . GLU A 1 527 ? -3.606 -4.810 2.541 1.00 89.81 527 GLU A C 1
ATOM 4196 O O . GLU A 1 527 ? -3.564 -5.240 3.692 1.00 89.81 527 GLU A O 1
ATOM 4201 N N . ARG A 1 528 ? -3.717 -3.498 2.285 1.00 92.81 528 ARG A N 1
ATOM 4202 C CA . ARG A 1 528 ? -3.728 -2.454 3.332 1.00 92.81 528 ARG A CA 1
ATOM 4203 C C . ARG A 1 528 ? -5.049 -2.356 4.092 1.00 92.81 528 ARG A C 1
ATOM 4205 O O . ARG A 1 528 ? -5.096 -1.775 5.178 1.00 92.81 528 ARG A O 1
ATOM 4212 N N . ARG A 1 529 ? -6.147 -2.876 3.530 1.00 90.75 529 ARG A N 1
ATOM 4213 C CA . ARG A 1 529 ? -7.515 -2.657 4.034 1.00 90.75 529 ARG A CA 1
ATOM 4214 C C . ARG A 1 529 ? -7.678 -3.055 5.499 1.00 90.75 529 ARG A C 1
ATOM 4216 O O . ARG A 1 529 ? -8.351 -2.339 6.237 1.00 90.75 529 ARG A O 1
ATOM 4223 N N . LYS A 1 530 ? -7.087 -4.178 5.916 1.00 89.00 530 LYS A N 1
ATOM 4224 C CA . LYS A 1 530 ? -7.203 -4.697 7.289 1.00 89.00 530 LYS A CA 1
ATOM 4225 C C . LYS A 1 530 ? -6.574 -3.743 8.305 1.00 89.00 530 LYS A C 1
ATOM 4227 O O . LYS A 1 530 ? -7.223 -3.392 9.290 1.00 89.00 530 LYS A O 1
ATOM 4232 N N . ASP A 1 531 ? -5.347 -3.303 8.047 1.00 92.31 531 ASP A N 1
ATOM 4233 C CA . ASP A 1 531 ? -4.618 -2.420 8.958 1.00 92.31 531 ASP A CA 1
ATOM 4234 C C . ASP A 1 531 ? -5.204 -1.002 8.952 1.00 92.31 531 ASP A C 1
ATOM 4236 O O . ASP A 1 531 ? -5.417 -0.429 10.021 1.00 92.31 531 ASP A O 1
ATOM 4240 N N . ARG A 1 532 ? -5.598 -0.479 7.778 1.00 94.62 532 ARG A N 1
ATOM 4241 C CA . ARG A 1 532 ? -6.306 0.810 7.661 1.00 94.62 532 ARG A CA 1
ATOM 4242 C C . ARG A 1 532 ? -7.620 0.824 8.426 1.00 94.62 532 ARG A C 1
ATOM 4244 O O . ARG A 1 532 ? -7.909 1.795 9.121 1.00 94.62 532 ARG A O 1
ATOM 4251 N N . PHE A 1 533 ? -8.411 -0.243 8.312 1.00 93.19 533 PHE A N 1
ATOM 4252 C CA . PHE A 1 533 ? -9.658 -0.372 9.059 1.00 93.19 533 PHE A CA 1
ATOM 4253 C C . PHE A 1 533 ? -9.394 -0.320 10.565 1.00 93.19 533 PHE A C 1
ATOM 4255 O O . PHE A 1 533 ? -9.983 0.505 11.250 1.00 93.19 533 PHE A O 1
ATOM 4262 N N . ARG A 1 534 ? -8.461 -1.135 11.076 1.00 91.44 534 ARG A N 1
ATOM 4263 C CA . ARG A 1 534 ? -8.141 -1.168 12.513 1.00 91.44 534 ARG A CA 1
ATOM 4264 C C . ARG A 1 534 ? -7.664 0.190 13.033 1.00 91.44 534 ARG A C 1
ATOM 4266 O O . ARG A 1 534 ? -8.157 0.639 14.062 1.00 91.44 534 ARG A O 1
ATOM 4273 N N . ALA A 1 535 ? -6.761 0.853 12.313 1.00 95.56 535 ALA A N 1
ATOM 4274 C CA . ALA A 1 535 ? -6.279 2.182 12.682 1.00 95.56 535 ALA A CA 1
ATOM 4275 C C . ALA A 1 535 ? -7.410 3.224 12.690 1.00 95.56 535 ALA A C 1
ATOM 4277 O O . ALA A 1 535 ? -7.544 3.991 13.643 1.00 95.56 535 ALA A O 1
ATOM 4278 N N . THR A 1 536 ? -8.261 3.204 11.660 1.00 95.31 536 THR A N 1
ATOM 4279 C CA . THR A 1 536 ? -9.404 4.117 11.539 1.00 95.31 536 THR A CA 1
ATOM 4280 C C . THR A 1 536 ? -10.414 3.900 12.662 1.00 95.31 536 THR A C 1
ATOM 4282 O O . THR A 1 536 ? -10.877 4.872 13.244 1.00 95.31 536 THR A O 1
ATOM 4285 N N . GLU A 1 537 ? -10.741 2.652 13.003 1.00 94.62 537 GLU A N 1
ATOM 4286 C CA . GLU A 1 537 ? -11.688 2.348 14.082 1.00 94.62 537 GLU A CA 1
ATOM 4287 C C . GLU A 1 537 ? -11.162 2.787 15.453 1.00 94.62 537 GLU A C 1
ATOM 4289 O O . GLU A 1 537 ? -11.927 3.337 16.241 1.00 94.62 537 GLU A O 1
ATOM 4294 N N . ILE A 1 538 ? -9.860 2.619 15.728 1.00 95.75 538 ILE A N 1
ATOM 4295 C CA . ILE A 1 538 ? -9.237 3.127 16.964 1.00 95.75 538 ILE A CA 1
ATOM 4296 C C . ILE A 1 538 ? -9.388 4.649 17.041 1.00 95.75 538 ILE A C 1
ATOM 4298 O O . ILE A 1 538 ? -9.864 5.170 18.046 1.00 95.75 538 ILE A O 1
ATOM 4302 N N . LEU A 1 539 ? -9.022 5.366 15.977 1.00 96.81 539 LEU A N 1
ATOM 4303 C CA . LEU A 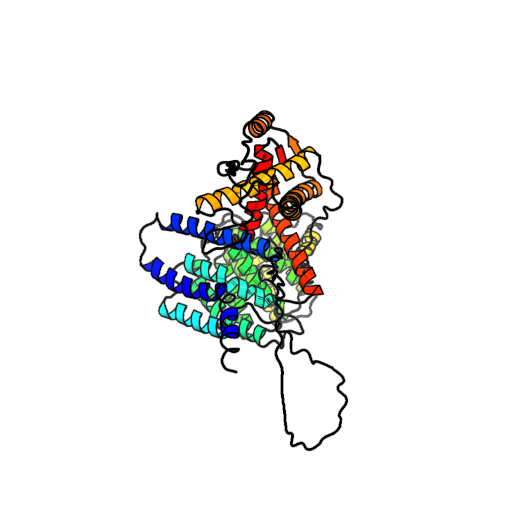1 539 ? -9.096 6.828 15.955 1.00 96.81 539 LEU A CA 1
ATOM 4304 C C . LEU A 1 539 ? -10.531 7.345 16.018 1.00 96.81 539 LEU A C 1
ATOM 4306 O O . LEU A 1 539 ? -10.798 8.329 16.702 1.00 96.81 539 LEU A O 1
ATOM 4310 N N . LYS A 1 540 ? -11.469 6.656 15.364 1.00 96.19 540 LYS A N 1
ATOM 4311 C CA . LYS A 1 540 ? -12.893 6.971 15.461 1.00 96.19 540 LYS A CA 1
ATOM 4312 C C . LYS A 1 540 ? -13.393 6.778 16.886 1.00 96.19 540 LYS A C 1
ATOM 4314 O O . LYS A 1 540 ? -14.135 7.602 17.396 1.00 96.19 540 LYS A O 1
ATOM 4319 N N . PHE A 1 541 ? -12.975 5.719 17.562 1.00 95.38 541 PHE A N 1
ATOM 4320 C CA . PHE A 1 541 ? -13.360 5.521 18.950 1.00 95.38 541 PHE A CA 1
ATOM 4321 C C . PHE A 1 541 ? -12.784 6.617 19.862 1.00 95.38 541 PHE A C 1
ATOM 4323 O O . PHE A 1 541 ? -13.505 7.184 20.676 1.00 95.38 541 PHE A O 1
ATOM 4330 N N . VAL A 1 542 ? -11.516 6.992 19.669 1.00 95.38 542 VAL A N 1
ATOM 4331 C CA . VAL A 1 542 ? -10.869 8.104 20.390 1.00 95.38 542 VAL A CA 1
ATOM 4332 C C . VAL A 1 542 ? -11.625 9.426 20.173 1.00 95.38 542 VAL A C 1
ATOM 4334 O O . VAL A 1 542 ? -11.965 10.102 21.145 1.00 95.38 542 VAL A O 1
ATOM 4337 N N . GLN A 1 543 ? -11.979 9.750 18.926 1.00 95.38 543 GLN A N 1
ATOM 4338 C CA . GLN A 1 543 ? -12.747 10.953 18.582 1.00 95.38 543 GLN A CA 1
ATOM 4339 C C . GLN A 1 543 ? -14.192 10.910 19.102 1.00 95.38 543 GLN A C 1
ATOM 4341 O O . GLN A 1 543 ? -14.710 11.929 19.550 1.00 95.38 543 GLN A O 1
ATOM 4346 N N . TYR A 1 544 ? -14.838 9.740 19.122 1.00 94.88 544 TYR A N 1
ATOM 4347 C CA . TYR A 1 544 ? -16.160 9.563 19.737 1.00 94.88 544 TYR A CA 1
ATOM 4348 C C . TYR A 1 544 ? -16.150 9.934 21.228 1.00 94.88 544 TYR A C 1
ATOM 4350 O O . TYR A 1 544 ? -17.117 10.497 21.738 1.00 94.88 544 TYR A O 1
ATOM 4358 N N . HIS A 1 545 ? -15.033 9.680 21.911 1.00 94.75 545 HIS A N 1
ATOM 4359 C CA . HIS A 1 545 ? -14.803 10.081 23.297 1.00 94.75 545 HIS A CA 1
ATOM 4360 C C . HIS A 1 545 ? -14.296 11.529 23.463 1.00 94.75 545 HIS A C 1
ATOM 4362 O O . HIS A 1 545 ? -13.885 11.900 24.561 1.00 94.75 545 HIS A O 1
ATOM 4368 N N . GLY A 1 546 ? -14.338 12.349 22.409 1.00 94.62 546 GLY A N 1
ATOM 4369 C CA . GLY A 1 546 ? -14.049 13.785 22.460 1.00 94.62 546 GLY A CA 1
ATOM 4370 C C . GLY A 1 546 ? -12.575 14.172 22.323 1.00 94.62 546 GLY A C 1
ATOM 4371 O O . GLY A 1 546 ? -12.239 15.343 22.508 1.00 94.62 546 GLY A O 1
ATOM 4372 N N . TYR A 1 547 ? -11.693 13.215 22.022 1.00 95.31 547 TYR A N 1
ATOM 4373 C CA . TYR A 1 547 ? -10.267 13.477 21.837 1.00 95.31 547 TYR A CA 1
ATOM 4374 C C . TYR A 1 547 ? -9.934 13.827 20.384 1.00 95.31 547 TYR A C 1
ATOM 4376 O O . TYR A 1 547 ? -10.330 13.120 19.457 1.00 95.31 547 TYR A O 1
ATOM 4384 N N . HIS A 1 548 ? -9.129 14.867 20.206 1.00 94.62 548 HIS A N 1
ATOM 4385 C CA . HIS A 1 548 ? -8.481 15.223 18.951 1.00 94.62 548 HIS A CA 1
ATOM 4386 C C . HIS A 1 548 ? -7.023 14.736 18.942 1.00 94.62 548 HIS A C 1
ATOM 4388 O O . HIS A 1 548 ? -6.385 14.674 19.998 1.00 94.62 548 HIS A O 1
ATOM 4394 N N . VAL A 1 549 ? -6.522 14.362 17.759 1.00 95.00 549 VAL A N 1
ATOM 4395 C CA . VAL A 1 549 ? -5.150 13.872 17.546 1.00 95.00 549 VAL A CA 1
ATOM 4396 C C . VAL A 1 549 ? -4.493 14.691 16.437 1.00 95.00 549 VAL A C 1
ATOM 4398 O O . VAL A 1 549 ? -4.935 14.598 15.288 1.00 95.00 549 VAL A O 1
ATOM 4401 N N . GLU A 1 550 ? -3.432 15.425 16.778 1.00 91.50 550 GLU A N 1
ATOM 4402 C CA . GLU A 1 550 ? -2.651 16.287 15.869 1.00 91.50 550 GLU A CA 1
ATOM 4403 C C . GLU A 1 550 ? -1.140 16.064 15.958 1.00 91.50 550 GLU A C 1
ATOM 4405 O O . GLU A 1 550 ? -0.650 15.648 17.039 1.00 91.50 550 GLU A O 1
#

Secondary structure (DSSP, 8-state):
--SHHHHHHHTTTTTSHHHHHHHHHHHHHHHHHTT---TTHHHHHHHHHHHHHHHHHHHHHHHTT--------------------------------------PPPP-----SS--HHHHHHHHHHHHHHT----HHHHHHHIIIIIHHHHHHHHHS--TTTTT-HHHHHHHHHIIIIIHHHHHHTGGGGTT-GGGHHHHHHHHHHHHHHTT-TT--HHHHHHHHHHHHHHHHHS-GGGGHHHHHHHHHHHHH--HHHHHHHHHHHHHHHHHTHHHHHT-BTTB---HHHHHHHHHHHHHHHHHHHTS---HHHHHHHHHHHHHHHHHS-TT----S-TTHHHHHHHT--SS---------TTPPPPHHHHHHHHHHHHHHHHHHHHHHHHTT-EE-SS-BTTTTEETT-S-GGGS-HHHHHHHHHHHHHHHHHHHHTT--EEE--HHHHHHHHHH-----SSSTT--------TT----HHHHHHHHHHHHHHHHHHHHHHHHHHHHH-----TT-S-GGGS-HHHHHHHHHHHHHHHHHHHHTTEEE-